Protein AF-0000000087758964 (afdb_homodimer)

pLDDT: mean 84.96, std 15.84, range [23.48, 98.94]

Foldseek 3Di:
DPPPPLVQAFFKKKFFFQAPQFGKIKMFGWHLDQQQWKKKKAFFQDWDADPVRDIDTFHWIKIATGRDPDPAGQWIATPLLKIKHKGFAPQFDAADDDPPDPAEEDQSVRVNCRRHDNDVVCVVVCVVRHRYGFQQLLPPVVSVVVVVNVVRGGHIKMWMAARVNFIWIWTHHPNDTDIGGDVLRMAIYDDDPVVLVVCLVPDDQDLRLDRSNLRNLLSVLSVVDHYLADPPVDPPGDPDSVVSSVVSNVVSVVSNFDDCPDPSTGGAKMWMAGSNQGKIWIAGPQAPDIDMDGPVVDHRHPPDDMDMDGRPDDCRDDDCVPDDDDPDPDPD/DPPPPLVQAFFKKKFFFQADQFGKIKMFGWHLDDQQWKKKKAFFQDWDADPVRDIDTFHWIKIATGRPPDPAGQWIATPLLKIKHKGFAPQFDAADDDPPDPAEEDQSVRVNCRRHDNDVVCVVVCVVRHRYGFQQLCVPVVCVVVVVNVPRGGHIKMWMAARVNFIWIWTHHPNDIDIGGDVLRIAIYDDDPVVLVVCLVPDDQDLRLDRSNLRNLLSVLSVVDHYLADPPVDPPGDPDSVVSSVVSNVVSVVSNWDDCPDPSTGGAKMWMAGSNQGKIWIAGPVAPDIDMDGPVVDHRHPPDDMDMDGRPDDCRDDDCVPDDDDPDPDPD

Radius of gyration: 26.52 Å; Cα contacts (8 Å, |Δi|>4): 1628; chains: 2; bounding box: 50×93×52 Å

Nearest PDB structures (foldseek):
  3hbc-assembly1_A  TM=8.349E-01  e=2.624E-24  Bacteroides thetaiotaomicron
  2rg2-assembly1_A  TM=8.062E-01  e=7.658E-23  Clostridium perfringens
  8fao-assembly1_E  TM=8.033E-01  e=1.030E-22  Lactobacillus gasseri
  8fao-assembly1_A  TM=7.914E-01  e=6.078E-22  Lactobacillus gasseri
  8esl-assembly1_C  TM=8.442E-01  e=9.925E-19  Bacteroidales

Organism: NCBI:txid74557

InterPro domains:
  IPR029055 Nucleophile aminohydrolases, N-terminal [SSF56235] (12-309)
  IPR029132 Choloylglycine hydrolase/NAAA C-terminal [PF02275] (12-201)
  IPR052193 Peptidase C59 family enzymes [PTHR35527] (10-328)

Solvent-accessible surface area (backbone atoms only — not comparable to full-atom values): 34428 Å² total; per-residue (Å²): 130,81,72,76,68,71,71,77,67,69,43,31,39,38,32,44,55,48,44,81,83,50,43,34,32,35,35,41,42,24,45,79,59,62,48,56,50,25,40,31,46,42,28,18,63,37,58,43,73,32,94,89,61,52,72,51,60,28,71,37,24,29,41,29,35,17,44,45,89,45,97,42,35,45,28,40,42,15,81,57,12,19,32,32,30,61,31,56,19,77,78,41,26,51,26,74,87,53,89,84,49,88,45,53,64,36,42,57,48,46,43,47,50,34,13,66,37,56,36,62,71,45,41,67,62,49,55,75,61,40,35,66,30,61,50,60,27,59,76,32,66,69,34,40,73,70,63,39,34,84,42,42,58,77,41,44,30,34,46,34,39,20,45,85,64,51,33,34,34,40,41,25,53,88,39,34,84,43,78,39,85,33,92,74,24,64,47,39,20,44,59,54,69,69,59,48,62,67,43,60,83,72,63,68,74,48,61,53,73,40,36,61,36,39,42,49,49,49,49,52,52,41,67,55,34,43,68,59,54,44,42,77,82,25,79,53,40,63,93,43,64,65,53,29,41,51,36,47,44,49,36,55,46,30,70,56,56,54,48,63,45,44,51,66,42,46,38,48,35,38,38,37,39,31,21,70,80,31,33,37,38,38,30,34,54,57,22,58,34,31,28,32,48,52,53,85,79,54,75,38,48,71,82,43,77,39,44,29,35,67,71,74,64,83,72,44,59,43,61,47,83,81,42,80,69,42,75,46,76,78,83,91,131,80,71,76,69,71,71,76,68,72,42,33,39,37,34,45,54,46,45,79,85,50,40,35,31,34,34,39,41,24,47,78,58,62,49,56,49,26,41,31,47,41,28,18,62,38,58,44,72,33,96,87,60,52,72,51,61,28,71,36,25,29,40,30,35,17,44,44,88,44,98,43,37,44,28,38,43,13,82,57,11,20,31,32,30,60,30,57,19,74,77,41,27,52,25,75,86,52,88,85,47,87,47,54,65,38,42,57,46,44,42,49,48,34,13,67,37,55,38,60,70,47,43,67,62,50,55,74,62,40,34,65,31,61,50,61,27,58,77,32,66,68,33,41,73,70,62,40,34,84,40,43,58,77,42,43,30,34,47,34,40,20,45,84,64,49,35,34,34,40,41,25,53,89,38,34,83,43,78,38,83,32,93,76,25,65,48,39,22,42,58,54,70,70,58,49,61,68,43,62,84,70,61,68,74,46,60,51,74,40,36,61,35,40,41,50,49,49,50,50,52,39,66,56,33,41,69,57,61,44,42,75,80,25,77,53,40,62,92,41,65,66,54,26,41,53,37,46,44,50,35,55,47,32,71,57,55,53,48,62,46,43,50,68,40,45,39,49,34,39,39,38,39,32,20,70,79,30,32,37,38,38,31,34,54,56,21,56,34,32,28,31,48,53,55,85,79,54,73,38,49,71,83,44,76,39,43,31,38,67,71,74,64,83,74,43,59,44,61,47,82,80,42,78,70,42,76,47,79,76,83,89

Structure (mmCIF, N/CA/C/O backbone):
data_AF-0000000087758964-model_v1
#
loop_
_entity.id
_entity.type
_entity.pdbx_description
1 polymer 'Cysteine protease family C59'
#
loop_
_atom_site.group_PDB
_atom_site.id
_atom_site.type_symbol
_atom_site.label_atom_id
_atom_site.label_alt_id
_atom_site.label_comp_id
_atom_site.label_asym_id
_atom_site.label_entity_id
_atom_site.label_seq_id
_atom_site.pdbx_PDB_ins_code
_atom_site.Cartn_x
_atom_site.Cartn_y
_atom_site.Cartn_z
_atom_site.occupancy
_atom_site.B_iso_or_equiv
_atom_site.auth_seq_id
_atom_site.auth_comp_id
_atom_site.auth_asym_id
_atom_site.auth_atom_id
_atom_site.pdbx_PDB_model_num
ATOM 1 N N . MET A 1 1 ? -27.016 2.244 -17.109 1 23.48 1 MET A N 1
ATOM 2 C CA . MET A 1 1 ? -25.562 2.111 -17.031 1 23.48 1 MET A CA 1
ATOM 3 C C . MET A 1 1 ? -24.984 3.111 -16.031 1 23.48 1 MET A C 1
ATOM 5 O O . MET A 1 1 ? -24.781 4.281 -16.359 1 23.48 1 MET A O 1
ATOM 9 N N . THR A 1 2 ? -25.469 3.146 -14.891 1 29.39 2 THR A N 1
ATOM 10 C CA . THR A 1 2 ? -25.141 4.18 -13.914 1 29.39 2 THR A CA 1
ATOM 11 C C . THR A 1 2 ? -23.641 4.254 -13.68 1 29.39 2 THR A C 1
ATOM 13 O O . THR A 1 2 ? -23.031 3.293 -13.203 1 29.39 2 THR A O 1
ATOM 16 N N . LEU A 1 3 ? -22.969 4.996 -14.461 1 32.09 3 LEU A N 1
ATOM 17 C CA . LEU A 1 3 ? -21.562 5.352 -14.305 1 32.09 3 LEU A CA 1
ATOM 18 C C . LEU A 1 3 ? -21.25 5.719 -12.859 1 32.09 3 LEU A C 1
ATOM 20 O O . LEU A 1 3 ? -21.797 6.691 -12.328 1 32.09 3 LEU A O 1
ATOM 24 N N . PHE A 1 4 ? -21.156 4.809 -12.102 1 38.44 4 PHE A N 1
ATOM 25 C CA . PHE A 1 4 ? -20.688 5.09 -10.75 1 38.44 4 PHE A CA 1
ATOM 26 C C . PHE A 1 4 ? -19.547 6.105 -10.766 1 38.44 4 PHE A C 1
ATOM 28 O O . PHE A 1 4 ? -18.453 5.812 -11.25 1 38.44 4 PHE A O 1
ATOM 35 N N . PHE A 1 5 ? -19.922 7.332 -10.891 1 40.12 5 PHE A N 1
ATOM 36 C CA . PHE A 1 5 ? -19 8.445 -10.734 1 40.12 5 PHE A CA 1
ATOM 37 C C . PHE A 1 5 ? -18.234 8.328 -9.414 1 40.12 5 PHE A C 1
ATOM 39 O O . PHE A 1 5 ? -18.844 8.352 -8.344 1 40.12 5 PHE A O 1
ATOM 46 N N . ILE A 1 6 ? -17.281 7.605 -9.438 1 43.72 6 ILE A N 1
ATOM 47 C CA . ILE A 1 6 ? -16.406 7.691 -8.273 1 43.72 6 ILE A CA 1
ATOM 48 C C . ILE A 1 6 ? -16.109 9.156 -7.961 1 43.72 6 ILE A C 1
ATOM 50 O O . ILE A 1 6 ? -15.508 9.859 -8.773 1 43.72 6 ILE A O 1
ATOM 54 N N . GLU A 1 7 ? -17.047 9.844 -7.406 1 45.22 7 GLU A N 1
ATOM 55 C CA . GLU A 1 7 ? -16.719 11.18 -6.926 1 45.22 7 GLU A CA 1
ATOM 56 C C . GLU A 1 7 ? -15.328 11.227 -6.32 1 45.22 7 GLU A C 1
ATOM 58 O O . GLU A 1 7 ? -15.117 10.797 -5.188 1 45.22 7 GLU A O 1
ATOM 63 N N . LEU A 1 8 ? -14.258 11.125 -7.129 1 48.38 8 LEU A N 1
ATOM 64 C CA . LEU A 1 8 ? -12.836 11.18 -6.812 1 48.38 8 LEU A CA 1
ATOM 65 C C . LEU A 1 8 ? -12.438 12.586 -6.379 1 48.38 8 LEU A C 1
ATOM 67 O O . LEU A 1 8 ? -12.273 13.477 -7.219 1 48.38 8 LEU A O 1
ATOM 71 N N . ILE A 1 9 ? -13.133 13.375 -5.457 1 54.22 9 ILE A N 1
ATOM 72 C CA . ILE A 1 9 ? -12.633 14.719 -5.18 1 54.22 9 ILE A CA 1
ATOM 73 C C . ILE A 1 9 ? -11.516 14.648 -4.145 1 54.22 9 ILE A C 1
ATOM 75 O O . ILE A 1 9 ? -10.617 13.812 -4.25 1 54.22 9 ILE A O 1
ATOM 79 N N . ASN A 1 10 ? -11.406 15.625 -3.072 1 60 10 ASN A N 1
ATOM 80 C CA . ASN A 1 10 ? -10.562 16.031 -1.954 1 60 10 ASN A CA 1
ATOM 81 C C . ASN A 1 10 ? -10.477 14.938 -0.893 1 60 10 ASN A C 1
ATOM 83 O O . ASN A 1 10 ? -11.406 14.742 -0.112 1 60 10 ASN A O 1
ATOM 87 N N . GLY A 1 11 ? -9.445 13.969 -1.023 1 75.19 11 GLY A N 1
ATOM 88 C CA . GLY A 1 11 ? -9.5 12.703 -0.302 1 75.19 11 GLY A CA 1
ATOM 89 C C . GLY A 1 11 ? -8.375 12.547 0.709 1 75.19 11 GLY A C 1
ATOM 90 O O . GLY A 1 11 ? -7.656 11.555 0.693 1 75.19 11 GLY A O 1
ATOM 91 N N . CYS A 1 12 ? -8.25 13.508 1.661 1 90.25 12 CYS A N 1
ATOM 92 C CA . CYS A 1 12 ? -7.238 13.305 2.693 1 90.25 12 CYS A CA 1
ATOM 93 C C . CYS A 1 12 ? -7.801 12.492 3.854 1 90.25 12 CYS A C 1
ATOM 95 O O . CYS A 1 12 ? -8.984 12.594 4.176 1 90.25 12 CYS A O 1
ATOM 97 N N . SER A 1 13 ? -7.039 11.68 4.367 1 95.56 13 SER A N 1
ATOM 98 C CA . SER A 1 13 ? -7.332 10.938 5.586 1 95.56 13 SER A CA 1
ATOM 99 C C . SER A 1 13 ? -6.188 11.047 6.59 1 95.56 13 SER A C 1
ATOM 101 O O . SER A 1 13 ? -5.016 11.047 6.203 1 95.56 13 SER A O 1
ATOM 103 N N . ASP A 1 14 ? -6.562 11.195 7.816 1 98.19 14 ASP A N 1
ATOM 104 C CA . ASP A 1 14 ? -5.609 11.266 8.922 1 98.19 14 ASP A CA 1
ATOM 105 C C . ASP A 1 14 ? -6.07 10.406 10.094 1 98.19 14 ASP A C 1
ATOM 107 O O . ASP A 1 14 ? -7.266 10.336 10.391 1 98.19 14 ASP A O 1
ATOM 111 N N . PHE A 1 15 ? -5.098 9.719 10.789 1 98.5 15 PHE A N 1
ATOM 112 C CA . PHE A 1 15 ? -5.477 8.945 11.961 1 98.5 15 PHE A CA 1
ATOM 113 C C . PHE A 1 15 ? -4.301 8.812 12.922 1 98.5 15 PHE A C 1
ATOM 115 O O . PHE A 1 15 ? -3.141 8.867 12.508 1 98.5 15 PHE A O 1
ATOM 122 N N . LEU A 1 16 ? -4.613 8.766 14.156 1 98.69 16 LEU A N 1
ATOM 123 C CA . LEU A 1 16 ? -3.691 8.258 15.164 1 98.69 16 LEU A CA 1
ATOM 124 C C . LEU A 1 16 ? -3.83 6.746 15.32 1 98.69 16 LEU A C 1
ATOM 126 O O . LEU A 1 16 ? -4.922 6.246 15.594 1 98.69 16 LEU A O 1
ATOM 130 N N . LEU A 1 17 ? -2.742 6.027 15.141 1 96.75 17 LEU A N 1
ATOM 131 C CA . LEU A 1 17 ? -2.785 4.57 15.195 1 96.75 17 LEU A CA 1
ATOM 132 C C . LEU A 1 17 ? -3.184 4.098 16.594 1 96.75 17 LEU A C 1
ATOM 134 O O . LEU A 1 17 ? -2.639 4.566 17.594 1 96.75 17 LEU A O 1
ATOM 138 N N . ASN A 1 18 ? -4.176 3.248 16.609 1 93.12 18 ASN A N 1
ATOM 139 C CA . ASN A 1 18 ? -4.488 2.555 17.844 1 93.12 18 ASN A CA 1
ATOM 140 C C . ASN A 1 18 ? -3.408 1.538 18.219 1 93.12 18 ASN A C 1
ATOM 142 O O . ASN A 1 18 ? -3.383 0.432 17.672 1 93.12 18 ASN A O 1
ATOM 146 N N . SER A 1 19 ? -2.562 1.902 19.031 1 93 19 SER A N 1
ATOM 147 C CA . SER A 1 19 ? -1.401 1.084 19.359 1 93 19 SER A CA 1
ATOM 148 C C . SER A 1 19 ? -1.037 1.215 20.844 1 93 19 SER A C 1
ATOM 150 O O . SER A 1 19 ? -1.104 2.307 21.406 1 93 19 SER A O 1
ATOM 152 N N . THR A 1 20 ? -0.574 0.11 21.422 1 90.81 20 THR A N 1
ATOM 153 C CA . THR A 1 20 ? -0.137 0.121 22.812 1 90.81 20 THR A CA 1
ATOM 154 C C . THR A 1 20 ? 1.374 0.316 22.891 1 90.81 20 THR A C 1
ATOM 156 O O . THR A 1 20 ? 1.904 0.604 23.969 1 90.81 20 THR A O 1
ATOM 159 N N . SER A 1 21 ? 2.051 0.209 21.781 1 92.06 21 SER A N 1
ATOM 160 C CA . SER A 1 21 ? 3.508 0.181 21.859 1 92.06 21 SER A CA 1
ATOM 161 C C . SER A 1 21 ? 4.121 1.358 21.109 1 92.06 21 SER A C 1
ATOM 163 O O . SER A 1 21 ? 5.312 1.634 21.234 1 92.06 21 SER A O 1
ATOM 165 N N . ASN A 1 22 ? 3.291 2.018 20.312 1 94.88 22 ASN A N 1
ATOM 166 C CA . ASN A 1 22 ? 3.779 3.131 19.5 1 94.88 22 ASN A CA 1
ATOM 167 C C . ASN A 1 22 ? 2.822 4.316 19.547 1 94.88 22 ASN A C 1
ATOM 169 O O . ASN A 1 22 ? 1.627 4.148 19.797 1 94.88 22 ASN A O 1
ATOM 173 N N . VAL A 1 23 ? 3.328 5.516 19.391 1 98.12 23 VAL A N 1
ATOM 174 C CA . VAL A 1 23 ? 2.525 6.691 19.078 1 98.12 23 VAL A CA 1
ATOM 175 C C . VAL A 1 23 ? 2.811 7.141 17.641 1 98.12 23 VAL A C 1
ATOM 177 O O . VAL A 1 23 ? 3.75 7.898 17.391 1 98.12 23 VAL A O 1
ATOM 180 N N . LEU A 1 24 ? 2.031 6.629 16.734 1 98.38 24 LEU A N 1
ATOM 181 C CA . LEU A 1 24 ? 2.164 6.883 15.297 1 98.38 24 LEU A CA 1
ATOM 182 C C . LEU A 1 24 ? 0.881 7.477 14.727 1 98.38 24 LEU A C 1
ATOM 184 O O . LEU A 1 24 ? -0.218 7.125 15.164 1 98.38 24 LEU A O 1
ATOM 188 N N . SER A 1 25 ? 1.022 8.359 13.828 1 98.75 25 SER A N 1
ATOM 189 C CA . SER A 1 25 ? -0.119 8.812 13.031 1 98.75 25 SER A CA 1
ATOM 190 C C . SER A 1 25 ? 0.156 8.68 11.539 1 98.75 25 SER A C 1
ATOM 192 O O . SER A 1 25 ? 1.312 8.68 11.117 1 98.75 25 SER A O 1
ATOM 194 N N . GLY A 1 26 ? -0.858 8.398 10.758 1 97.94 26 GLY A N 1
ATOM 195 C CA . GLY A 1 26 ? -0.775 8.281 9.305 1 97.94 26 GLY A CA 1
ATOM 196 C C . GLY A 1 26 ? -1.652 9.281 8.578 1 97.94 26 GLY A C 1
ATOM 197 O O . GLY A 1 26 ? -2.678 9.719 9.102 1 97.94 26 GLY A O 1
ATOM 198 N N . ARG A 1 27 ? -1.227 9.633 7.375 1 96.38 27 ARG A N 1
ATOM 199 C CA . ARG A 1 27 ? -2.016 10.555 6.566 1 96.38 27 ARG A CA 1
ATOM 200 C C . ARG A 1 27 ? -1.844 10.258 5.078 1 96.38 27 ARG A C 1
ATOM 202 O O . ARG A 1 27 ? -0.762 9.867 4.641 1 96.38 27 ARG A O 1
ATOM 209 N N . SER A 1 28 ? -2.975 10.352 4.348 1 92.94 28 SER A N 1
ATOM 210 C CA . SER A 1 28 ? -2.922 10.375 2.889 1 92.94 28 SER A CA 1
ATOM 211 C C . SER A 1 28 ? -3.18 11.781 2.348 1 92.94 28 SER A C 1
ATOM 213 O O . SER A 1 28 ? -3.98 12.531 2.912 1 92.94 28 SER A O 1
ATOM 215 N N . MET A 1 29 ? -2.465 12.172 1.347 1 89.38 29 MET A N 1
ATOM 216 C CA . MET A 1 29 ? -2.678 13.438 0.65 1 89.38 29 MET A CA 1
ATOM 217 C C . MET A 1 29 ? -3.236 13.203 -0.749 1 89.38 29 MET A C 1
ATOM 219 O O . MET A 1 29 ? -2.527 12.711 -1.629 1 89.38 29 MET A O 1
ATOM 223 N N . ASP A 1 30 ? -4.508 13.5 -0.852 1 77.88 30 ASP A N 1
ATOM 224 C CA . ASP A 1 30 ? -5.203 13.484 -2.135 1 77.88 30 ASP A CA 1
ATOM 225 C C . ASP A 1 30 ? -5.711 14.875 -2.506 1 77.88 30 ASP A C 1
ATOM 227 O O . ASP A 1 30 ? -6.496 15.477 -1.768 1 77.88 30 ASP A O 1
ATOM 231 N N . PHE A 1 31 ? -5.207 15.336 -3.564 1 73.31 31 PHE A N 1
ATOM 232 C CA . PHE A 1 31 ? -5.629 16.656 -4.004 1 73.31 31 PHE A CA 1
ATOM 233 C C . PHE A 1 31 ? -5.738 16.719 -5.523 1 73.31 31 PHE A C 1
ATOM 235 O O . PHE A 1 31 ? -5.039 15.984 -6.23 1 73.31 31 PHE A O 1
ATOM 242 N N . ILE A 1 32 ? -6.559 17.453 -5.965 1 65.06 32 ILE A N 1
ATOM 243 C CA . ILE A 1 32 ? -6.918 17.484 -7.379 1 65.06 32 ILE A CA 1
ATOM 244 C C . ILE A 1 32 ? -5.77 18.094 -8.188 1 65.06 32 ILE A C 1
ATOM 246 O O . ILE A 1 32 ? -5.633 17.812 -9.383 1 65.06 32 ILE A O 1
ATOM 250 N N . VAL A 1 33 ? -4.953 18.922 -7.547 1 66.12 33 VAL A N 1
ATOM 251 C CA . VAL A 1 33 ? -3.807 19.5 -8.234 1 66.12 33 VAL A CA 1
ATOM 252 C C . VAL A 1 33 ? -2.514 19.031 -7.566 1 66.12 33 VAL A C 1
ATOM 254 O O . VAL A 1 33 ? -2.494 18.734 -6.371 1 66.12 33 VAL A O 1
ATOM 257 N N . ASP A 1 34 ? -1.517 18.875 -8.406 1 69.69 34 ASP A N 1
ATOM 258 C CA . ASP A 1 34 ? -0.208 18.547 -7.855 1 69.69 34 ASP A CA 1
ATOM 259 C C . ASP A 1 34 ? 0.294 19.641 -6.922 1 69.69 34 ASP A C 1
ATOM 261 O O . ASP A 1 34 ? 0.448 20.797 -7.34 1 69.69 34 ASP A O 1
ATOM 265 N N . LEU A 1 35 ? 0.553 19.281 -5.754 1 72.94 35 LEU A N 1
ATOM 266 C CA . LEU A 1 35 ? 1.007 20.25 -4.754 1 72.94 35 LEU A CA 1
ATOM 267 C C . LEU A 1 35 ? 2.496 20.531 -4.914 1 72.94 35 LEU A C 1
ATOM 269 O O . LEU A 1 35 ? 3.004 21.516 -4.375 1 72.94 35 LEU A O 1
ATOM 273 N N . HIS A 1 36 ? 3.152 19.719 -5.656 1 77.38 36 HIS A N 1
ATOM 274 C CA . HIS A 1 36 ? 4.602 19.844 -5.754 1 77.38 36 HIS A CA 1
ATOM 275 C C . HIS A 1 36 ? 5.234 19.969 -4.375 1 77.38 36 HIS A C 1
ATOM 277 O O . HIS A 1 36 ? 6.039 20.875 -4.141 1 77.38 36 HIS A O 1
ATOM 283 N N . THR A 1 37 ? 4.832 19.031 -3.564 1 82.88 37 THR A N 1
ATOM 284 C CA . THR A 1 37 ? 5.191 19.094 -2.15 1 82.88 37 THR A CA 1
ATOM 285 C C . THR A 1 37 ? 6.707 19.047 -1.974 1 82.88 37 THR A C 1
ATOM 287 O O . THR A 1 37 ? 7.383 18.234 -2.605 1 82.88 37 THR A O 1
ATOM 290 N N . THR A 1 38 ? 7.188 19.969 -1.166 1 85.31 38 THR A N 1
ATOM 291 C CA . THR A 1 38 ? 8.57 19.969 -0.695 1 85.31 38 THR A CA 1
ATOM 292 C C . THR A 1 38 ? 8.625 19.797 0.82 1 85.31 38 THR A C 1
ATOM 294 O O . THR A 1 38 ? 7.832 20.406 1.549 1 85.31 38 THR A O 1
ATOM 297 N N . MET A 1 39 ? 9.484 18.922 1.242 1 91.44 39 MET A N 1
ATOM 298 C CA . MET A 1 39 ? 9.742 18.766 2.67 1 91.44 39 MET A CA 1
ATOM 299 C C . MET A 1 39 ? 10.938 19.609 3.105 1 91.44 39 MET A C 1
ATOM 301 O O . MET A 1 39 ? 12.047 19.438 2.607 1 91.44 39 MET A O 1
ATOM 305 N N . GLU A 1 40 ? 10.695 20.5 4.086 1 91 40 GLU A N 1
ATOM 306 C CA . GLU A 1 40 ? 11.719 21.469 4.457 1 91 40 GLU A CA 1
ATOM 307 C C . GLU A 1 40 ? 12.008 21.422 5.957 1 91 40 GLU A C 1
ATOM 309 O O . GLU A 1 40 ? 11.086 21.312 6.77 1 91 40 GLU A O 1
ATOM 314 N N . VAL A 1 41 ? 13.312 21.531 6.23 1 93.19 41 VAL A N 1
ATOM 315 C CA . VAL A 1 41 ? 13.727 21.688 7.617 1 93.19 41 VAL A CA 1
ATOM 316 C C . VAL A 1 41 ? 13.617 23.156 8.023 1 93.19 41 VAL A C 1
ATOM 318 O O . VAL A 1 41 ? 14.195 24.031 7.375 1 93.19 41 VAL A O 1
ATOM 321 N N . VAL A 1 42 ? 12.891 23.422 9.062 1 94.69 42 VAL A N 1
ATOM 322 C CA . VAL A 1 42 ? 12.742 24.781 9.57 1 94.69 42 VAL A CA 1
ATOM 323 C C . VAL A 1 42 ? 13.492 24.922 10.898 1 94.69 42 VAL A C 1
ATOM 325 O O . VAL A 1 42 ? 13.023 24.453 11.938 1 94.69 42 VAL A O 1
ATOM 328 N N . PRO A 1 43 ? 14.602 25.578 10.883 1 95.88 43 PRO A N 1
ATOM 329 C CA . PRO A 1 43 ? 15.375 25.75 12.109 1 95.88 43 PRO A CA 1
ATOM 330 C C . PRO A 1 43 ? 14.695 26.672 13.117 1 95.88 43 PRO A C 1
ATOM 332 O O . PRO A 1 43 ? 13.789 27.422 12.75 1 95.88 43 PRO A O 1
ATOM 335 N N . ILE A 1 44 ? 15.141 26.562 14.336 1 97.12 44 ILE A N 1
ATOM 336 C CA . ILE A 1 44 ? 14.602 27.438 15.367 1 97.12 44 ILE A CA 1
ATOM 337 C C . ILE A 1 44 ? 14.93 28.891 15.023 1 97.12 44 ILE A C 1
ATOM 339 O O . ILE A 1 44 ? 15.922 29.172 14.359 1 97.12 44 ILE A O 1
ATOM 343 N N . GLU A 1 45 ? 13.984 29.766 15.414 1 97 45 GLU A N 1
ATOM 344 C CA . GLU A 1 45 ? 14.109 31.203 15.258 1 97 45 GLU A CA 1
ATOM 345 C C . GLU A 1 45 ? 14.055 31.609 13.789 1 97 45 GLU A C 1
ATOM 347 O O . GLU A 1 45 ? 14.695 32.594 13.391 1 97 45 GLU A O 1
ATOM 352 N N . SER A 1 46 ? 13.477 30.844 12.992 1 94.38 46 SER A N 1
ATOM 353 C CA . SER A 1 46 ? 13.148 31.281 11.633 1 94.38 46 SER A CA 1
ATOM 354 C C . SER A 1 46 ? 12.086 32.375 11.641 1 94.38 46 SER A C 1
ATOM 356 O O . SER A 1 46 ? 11.164 32.344 12.469 1 94.38 46 SER A O 1
ATOM 358 N N . LYS A 1 47 ? 12.188 33.25 10.711 1 94.69 47 LYS A N 1
ATOM 359 C CA . LYS A 1 47 ? 11.297 34.406 10.656 1 94.69 47 LYS A CA 1
ATOM 360 C C . LYS A 1 47 ? 10.07 34.125 9.805 1 94.69 47 LYS A C 1
ATOM 362 O O . LYS A 1 47 ? 10.188 33.688 8.656 1 94.69 47 LYS A O 1
ATOM 367 N N . PHE A 1 48 ? 8.852 34.344 10.406 1 93.44 48 PHE A N 1
ATOM 368 C CA . PHE A 1 48 ? 7.59 34.25 9.688 1 93.44 48 PHE A CA 1
ATOM 369 C C . PHE A 1 48 ? 6.875 35.594 9.68 1 93.44 48 PHE A C 1
ATOM 371 O O . PHE A 1 48 ? 6.859 36.312 10.688 1 93.44 48 PHE A O 1
ATOM 378 N N . ILE A 1 49 ? 6.336 35.906 8.492 1 92.06 49 ILE A N 1
ATOM 379 C CA . ILE A 1 49 ? 5.605 37.188 8.344 1 92.06 49 ILE A CA 1
ATOM 380 C C . ILE A 1 49 ? 4.172 36.875 7.898 1 92.06 49 ILE A C 1
ATOM 382 O O . ILE A 1 49 ? 3.951 36.344 6.82 1 92.06 49 ILE A O 1
ATOM 386 N N . GLU A 1 50 ? 3.223 37.281 8.672 1 91.88 50 GLU A N 1
ATOM 387 C CA . GLU A 1 50 ? 1.808 37.094 8.359 1 91.88 50 GLU A CA 1
ATOM 388 C C . GLU A 1 50 ? 1.335 38.156 7.355 1 91.88 50 GLU A C 1
ATOM 390 O O . GLU A 1 50 ? 2.035 39.125 7.102 1 91.88 50 GLU A O 1
ATOM 395 N N . LEU A 1 51 ? 0.212 37.906 6.828 1 84.19 51 LEU A N 1
ATOM 396 C CA . LEU A 1 51 ? -0.341 38.844 5.844 1 84.19 51 LEU A CA 1
ATOM 397 C C . LEU A 1 51 ? -0.57 40.219 6.457 1 84.19 51 LEU A C 1
ATOM 399 O O . LEU A 1 51 ? -0.46 41.219 5.77 1 84.19 51 LEU A O 1
ATOM 403 N N . THR A 1 52 ? -0.873 40.281 7.73 1 87.75 52 THR A N 1
ATOM 404 C CA . THR A 1 52 ? -1.114 41.531 8.43 1 87.75 52 THR A CA 1
ATOM 405 C C . THR A 1 52 ? 0.198 42.281 8.695 1 87.75 52 THR A C 1
ATOM 407 O O . THR A 1 52 ? 0.194 43.438 9.133 1 87.75 52 THR A O 1
ATOM 410 N N . GLY A 1 53 ? 1.296 41.562 8.508 1 89.94 53 GLY A N 1
ATOM 411 C CA . GLY A 1 53 ? 2.6 42.125 8.797 1 89.94 53 GLY A CA 1
ATOM 412 C C . GLY A 1 53 ? 3.168 41.656 10.125 1 89.94 53 GLY A C 1
ATOM 413 O O . GLY A 1 53 ? 4.336 41.906 10.43 1 89.94 53 GLY A O 1
ATOM 414 N N . HIS A 1 54 ? 2.346 40.969 10.898 1 94.5 54 HIS A N 1
ATOM 415 C CA . HIS A 1 54 ? 2.842 40.438 12.164 1 94.5 54 HIS A CA 1
ATOM 416 C C . HIS A 1 54 ? 4.004 39.469 11.953 1 94.5 54 HIS A C 1
ATOM 418 O O . HIS A 1 54 ? 3.926 38.594 11.102 1 94.5 54 HIS A O 1
ATOM 424 N N . ILE A 1 55 ? 5.055 39.719 12.734 1 96.56 55 ILE A N 1
ATOM 425 C CA . ILE A 1 55 ? 6.246 38.875 12.633 1 96.56 55 ILE A CA 1
ATOM 426 C C .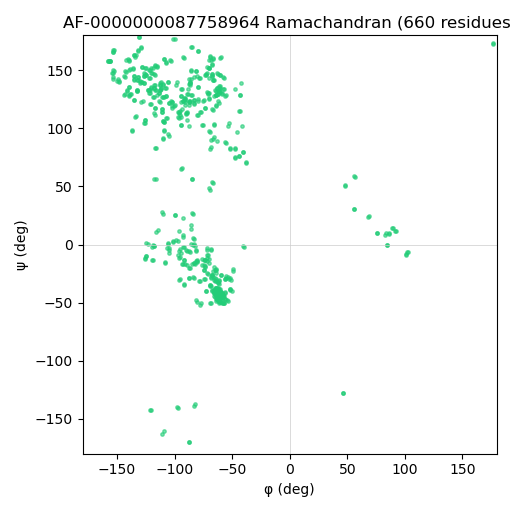 ILE A 1 55 ? 6.355 37.969 13.859 1 96.56 55 ILE A C 1
ATOM 428 O O . ILE A 1 55 ? 6.129 38.406 14.984 1 96.56 55 ILE A O 1
ATOM 432 N N . TRP A 1 56 ? 6.637 36.719 13.602 1 96.56 56 TRP A N 1
ATOM 433 C CA . TRP A 1 56 ? 6.926 35.812 14.695 1 96.56 56 TRP A CA 1
ATOM 434 C C . TRP A 1 56 ? 8.07 34.875 14.328 1 96.56 56 TRP A C 1
ATOM 436 O O . TRP A 1 56 ? 8.438 34.75 13.156 1 96.56 56 TRP A O 1
ATOM 446 N N . TYR A 1 57 ? 8.742 34.281 15.391 1 97.06 57 TYR A N 1
ATOM 447 C CA . TYR A 1 57 ? 9.852 33.344 15.266 1 97.06 57 TYR A CA 1
ATOM 448 C C . TYR A 1 57 ? 9.523 32.031 15.953 1 97.06 57 TYR A C 1
ATOM 450 O O . TYR A 1 57 ? 8.945 32 17.047 1 97.06 57 TYR A O 1
ATOM 458 N N . ASN A 1 58 ? 9.789 30.969 15.25 1 97 58 ASN A N 1
ATOM 459 C CA . ASN A 1 58 ? 9.461 29.672 15.852 1 97 58 ASN A CA 1
ATOM 460 C C . ASN A 1 58 ? 10.445 29.312 16.953 1 97 58 ASN A C 1
ATOM 462 O O . ASN A 1 58 ? 11.641 29.609 16.859 1 97 58 ASN A O 1
ATOM 466 N N . ARG A 1 59 ? 9.914 28.641 17.969 1 98.06 59 ARG A N 1
ATOM 467 C CA . ARG A 1 59 ? 10.672 28.188 19.125 1 98.06 59 ARG A CA 1
ATOM 468 C C . ARG A 1 59 ? 11.203 26.766 18.906 1 98.06 59 ARG A C 1
ATOM 470 O O . ARG A 1 59 ? 12.281 26.422 19.391 1 98.06 59 ARG A O 1
ATOM 477 N N . TYR A 1 60 ? 10.492 25.984 18.25 1 98.44 60 TYR A N 1
ATOM 478 C CA . TYR A 1 60 ? 10.867 24.594 18 1 98.44 60 TYR A CA 1
ATOM 479 C C . TYR A 1 60 ? 11.156 24.375 16.516 1 98.44 60 TYR A C 1
ATOM 481 O O . TYR A 1 60 ? 10.484 24.953 15.648 1 98.44 60 TYR A O 1
ATOM 489 N N . GLY A 1 61 ? 12.195 23.609 16.266 1 97.44 61 GLY A N 1
ATOM 490 C CA . GLY A 1 61 ? 12.414 23.172 14.891 1 97.44 61 GLY A CA 1
ATOM 491 C C . GLY A 1 61 ? 11.383 22.172 14.414 1 97.44 61 GLY A C 1
ATOM 492 O O . GLY A 1 61 ? 10.82 21.422 15.219 1 97.44 61 GLY A O 1
ATOM 493 N N . PHE A 1 62 ? 11.141 22.156 13.148 1 97.5 62 PHE A N 1
ATOM 494 C CA . PHE A 1 62 ? 10.195 21.188 12.609 1 97.5 62 PHE A CA 1
ATOM 495 C C . PHE A 1 62 ? 10.484 20.922 11.133 1 97.5 62 PHE A C 1
ATOM 497 O O . PHE A 1 62 ? 11.258 21.641 10.508 1 97.5 62 PHE A O 1
ATOM 504 N N . VAL A 1 63 ? 10.023 19.781 10.641 1 96.19 63 VAL A N 1
ATOM 505 C CA . VAL A 1 63 ? 9.992 19.484 9.211 1 96.19 63 VAL A CA 1
ATOM 506 C C . VAL A 1 63 ? 8.625 19.844 8.641 1 96.19 63 VAL A C 1
ATOM 508 O O . VAL A 1 63 ? 7.594 19.406 9.172 1 96.19 63 VAL A O 1
ATOM 511 N N . SER A 1 64 ? 8.68 20.625 7.602 1 94.81 64 SER A N 1
ATOM 512 C CA . SER A 1 64 ? 7.469 21.141 6.965 1 94.81 64 SER A CA 1
ATOM 513 C C . SER A 1 64 ? 7.223 20.453 5.625 1 94.81 64 SER A C 1
ATOM 515 O O . SER A 1 64 ? 8.148 20.281 4.824 1 94.81 64 SER A O 1
ATOM 517 N N . PHE A 1 65 ? 6.004 19.938 5.457 1 93.06 65 PHE A N 1
ATOM 518 C CA . PHE A 1 65 ? 5.535 19.594 4.121 1 93.06 65 PHE A CA 1
ATOM 519 C C . PHE A 1 65 ? 4.816 20.766 3.475 1 93.06 65 PHE A C 1
ATOM 521 O O . PHE A 1 65 ? 3.736 21.172 3.922 1 93.06 65 PHE A O 1
ATOM 528 N N . ASN A 1 66 ? 5.414 21.281 2.459 1 85.69 66 ASN A N 1
ATOM 529 C CA . ASN A 1 66 ? 4.914 22.516 1.856 1 85.69 66 ASN A CA 1
ATOM 530 C C . ASN A 1 66 ? 4.258 22.25 0.505 1 85.69 66 ASN A C 1
ATOM 532 O O . ASN A 1 66 ? 4.438 21.188 -0.08 1 85.69 66 ASN A O 1
ATOM 536 N N . VAL A 1 67 ? 3.381 23.203 0.143 1 75.94 67 VAL A N 1
ATOM 537 C CA . VAL A 1 67 ? 2.926 23.281 -1.24 1 75.94 67 VAL A CA 1
ATOM 538 C C . VAL A 1 67 ? 3.902 24.125 -2.059 1 75.94 67 VAL A C 1
ATOM 540 O O . VAL A 1 67 ? 4.137 25.297 -1.746 1 75.94 67 VAL A O 1
ATOM 543 N N . GLU A 1 68 ? 4.391 23.5 -3.07 1 68.31 68 GLU A N 1
ATOM 544 C CA . GLU A 1 68 ? 5.359 24.203 -3.906 1 68.31 68 GLU A CA 1
ATOM 545 C C . GLU A 1 68 ? 6.414 24.906 -3.057 1 68.31 68 GLU A C 1
ATOM 547 O O . GLU A 1 68 ? 7.027 24.281 -2.186 1 68.31 68 GLU A O 1
ATOM 552 N N . ASN A 1 69 ? 6.566 26.141 -3.34 1 64.06 69 ASN A N 1
ATOM 553 C CA . ASN A 1 69 ? 7.586 26.922 -2.646 1 64.06 69 ASN A CA 1
ATOM 554 C C . ASN A 1 69 ? 6.965 27.938 -1.691 1 64.06 69 ASN A C 1
ATOM 556 O O . ASN A 1 69 ? 7.594 28.938 -1.346 1 64.06 69 ASN A O 1
ATOM 560 N N . VAL A 1 70 ? 5.754 27.594 -1.241 1 69.75 70 VAL A N 1
ATOM 561 C CA . VAL A 1 70 ? 5.141 28.5 -0.268 1 69.75 70 VAL A CA 1
ATOM 562 C C . VAL A 1 70 ? 5.516 28.062 1.146 1 69.75 70 VAL A C 1
ATOM 564 O O . VAL A 1 70 ? 5.406 26.875 1.485 1 69.75 70 VAL A O 1
ATOM 567 N N . PRO A 1 71 ? 6.129 29 1.884 1 71.19 71 PRO A N 1
ATOM 568 C CA . PRO A 1 71 ? 6.477 28.656 3.262 1 71.19 71 PRO A CA 1
ATOM 569 C C . PRO A 1 71 ? 5.25 28.453 4.148 1 71.19 71 PRO A C 1
ATOM 571 O O . PRO A 1 71 ? 5.113 29.125 5.176 1 71.19 71 PRO A O 1
ATOM 574 N N . PHE A 1 72 ? 4.398 27.688 3.801 1 83.12 72 PHE A N 1
ATOM 575 C CA . PHE A 1 72 ? 3.139 27.297 4.426 1 83.12 72 PHE A CA 1
ATOM 576 C C . PHE A 1 72 ? 3.049 25.781 4.562 1 83.12 72 PHE A C 1
ATOM 578 O O . PHE A 1 72 ? 2.898 25.062 3.564 1 83.12 72 PHE A O 1
ATOM 585 N N . ALA A 1 73 ? 3.25 25.406 5.832 1 91.88 73 ALA A N 1
ATOM 586 C CA . ALA A 1 73 ? 3.189 23.969 6.082 1 91.88 73 ALA A CA 1
ATOM 587 C C . ALA A 1 73 ? 1.763 23.453 5.934 1 91.88 73 ALA A C 1
ATOM 589 O O . ALA A 1 73 ? 0.833 23.984 6.547 1 91.88 73 ALA A O 1
ATOM 590 N N . VAL A 1 74 ? 1.597 22.469 5.094 1 92.25 74 VAL A N 1
ATOM 591 C CA . VAL A 1 74 ? 0.301 21.797 5.031 1 92.25 74 VAL A CA 1
ATOM 592 C C . VAL A 1 74 ? 0.299 20.578 5.957 1 92.25 74 VAL A C 1
ATOM 594 O O . VAL A 1 74 ? -0.762 20.031 6.277 1 92.25 74 VAL A O 1
ATOM 597 N N . ASP A 1 75 ? 1.452 20.172 6.336 1 96.12 75 ASP A N 1
ATOM 598 C CA . ASP A 1 75 ? 1.709 19.062 7.25 1 96.12 75 ASP A CA 1
ATOM 599 C C . ASP A 1 75 ? 3.09 19.188 7.891 1 96.12 75 ASP A C 1
ATOM 601 O O . ASP A 1 75 ? 3.945 19.922 7.391 1 96.12 75 ASP A O 1
ATOM 605 N N . GLY A 1 76 ? 3.248 18.484 9.094 1 98.06 76 GLY A N 1
ATOM 606 C CA . GLY A 1 76 ? 4.586 18.516 9.656 1 98.06 76 GLY A CA 1
ATOM 607 C C . GLY A 1 76 ? 4.68 17.812 11 1 98.06 76 GLY A C 1
ATOM 608 O O . GLY A 1 76 ? 3.67 17.359 11.539 1 98.06 76 GLY A O 1
ATOM 609 N N . LEU A 1 77 ? 5.859 17.703 11.43 1 98.88 77 LEU A N 1
ATOM 610 C CA . LEU A 1 77 ? 6.25 17.172 12.727 1 98.88 77 LEU A CA 1
ATOM 611 C C . LEU A 1 77 ? 7.379 17.984 13.344 1 98.88 77 LEU A C 1
ATOM 613 O O . LEU A 1 77 ? 8.367 18.297 12.664 1 98.88 77 LEU A O 1
ATOM 617 N N . ASN A 1 78 ? 7.168 18.406 14.578 1 98.81 78 ASN A N 1
ATOM 618 C CA . ASN A 1 78 ? 8.242 19.188 15.164 1 98.81 78 ASN A CA 1
ATOM 619 C C . ASN A 1 78 ? 9.109 18.344 16.094 1 98.81 78 ASN A C 1
ATOM 621 O O . ASN A 1 78 ? 8.852 17.156 16.281 1 98.81 78 ASN A O 1
ATOM 625 N N . THR A 1 79 ? 10.172 18.922 16.656 1 98.69 79 THR A N 1
ATOM 626 C CA . THR A 1 79 ? 11.203 18.219 17.406 1 98.69 79 THR A CA 1
ATOM 627 C C . THR A 1 79 ? 10.672 17.75 18.766 1 98.69 79 THR A C 1
ATOM 629 O O . THR A 1 79 ? 11.359 17.031 19.484 1 98.69 79 THR A O 1
ATOM 632 N N . LYS A 1 80 ? 9.477 18.094 19.094 1 98.81 80 LYS A N 1
ATOM 633 C CA . LYS A 1 80 ? 8.859 17.672 20.344 1 98.81 80 LYS A CA 1
ATOM 634 C C . LYS A 1 80 ? 7.816 16.578 20.109 1 98.81 80 LYS A C 1
ATOM 636 O O . LYS A 1 80 ? 7.23 16.047 21.062 1 98.81 80 LYS A O 1
ATOM 641 N N . GLY A 1 81 ? 7.574 16.219 18.844 1 98.81 81 GLY A N 1
ATOM 642 C CA . GLY A 1 81 ? 6.656 15.141 18.5 1 98.81 81 GLY A CA 1
ATOM 643 C C . GLY A 1 81 ? 5.238 15.617 18.266 1 98.81 81 GLY A C 1
ATOM 644 O O . GLY A 1 81 ? 4.301 14.82 18.25 1 98.81 81 GLY A O 1
ATOM 645 N N . LEU A 1 82 ? 5.055 16.922 18.156 1 98.94 82 LEU A N 1
ATOM 646 C CA . LEU A 1 82 ? 3.758 17.484 17.812 1 98.94 82 LEU A CA 1
ATOM 647 C C . LEU A 1 82 ? 3.6 17.594 16.297 1 98.94 82 LEU A C 1
ATOM 649 O O . LEU A 1 82 ? 4.508 18.062 15.602 1 98.94 82 LEU A O 1
ATOM 653 N N . SER A 1 83 ? 2.504 17.094 15.805 1 98.94 83 SER A N 1
ATOM 654 C CA . SER A 1 83 ? 2.201 17.25 14.383 1 98.94 83 SER A CA 1
ATOM 655 C C . SER A 1 83 ? 0.959 18.109 14.172 1 98.94 83 SER A C 1
ATOM 657 O O . SER A 1 83 ? 0.109 18.203 15.055 1 98.94 83 SER A O 1
ATOM 659 N N . ALA A 1 84 ? 0.89 18.719 13.102 1 98.75 84 ALA A N 1
ATOM 660 C CA . ALA A 1 84 ? -0.26 19.469 12.586 1 98.75 84 ALA A CA 1
ATOM 661 C C . ALA A 1 84 ? -0.43 19.234 11.086 1 98.75 84 ALA A C 1
ATOM 663 O O . ALA A 1 84 ? 0.552 19.219 10.336 1 98.75 84 ALA A O 1
ATOM 664 N N . ALA A 1 85 ? -1.656 19 10.664 1 97.94 85 ALA A N 1
ATOM 665 C CA . ALA A 1 85 ? -1.913 18.688 9.258 1 97.94 85 ALA A CA 1
ATOM 666 C C . ALA A 1 85 ? -3.23 19.297 8.797 1 97.94 85 ALA A C 1
ATOM 668 O O . ALA A 1 85 ? -4.27 19.109 9.43 1 97.94 85 ALA A O 1
ATOM 669 N N . TRP A 1 86 ? -3.141 20.016 7.68 1 95.25 86 TRP A N 1
ATOM 670 C CA . TRP A 1 86 ? -4.344 20.562 7.059 1 95.25 86 TRP A CA 1
ATOM 671 C C . TRP A 1 86 ? -5.074 19.5 6.258 1 95.25 86 TRP A C 1
ATOM 673 O O . TRP A 1 86 ? -4.449 18.703 5.562 1 95.25 86 TRP A O 1
ATOM 683 N N . LEU A 1 87 ? -6.34 19.422 6.371 1 95.25 87 LEU A N 1
ATOM 684 C CA . LEU A 1 87 ? -7.23 18.672 5.496 1 95.25 87 LEU A CA 1
ATOM 685 C C . LEU A 1 87 ? -8.344 19.562 4.953 1 95.25 87 LEU A C 1
ATOM 687 O O . LEU A 1 87 ? -8.836 20.438 5.66 1 95.25 87 LEU A O 1
ATOM 691 N N . TYR A 1 88 ? -8.75 19.312 3.73 1 92.38 88 TYR A N 1
ATOM 692 C CA . TYR A 1 88 ? -9.836 20.062 3.121 1 92.38 88 TYR A CA 1
ATOM 693 C C . TYR A 1 88 ? -11.148 19.828 3.859 1 92.38 88 TYR A C 1
ATOM 695 O O . TYR A 1 88 ? -11.484 18.688 4.184 1 92.38 88 TYR A O 1
ATOM 703 N N . LEU A 1 89 ? -11.867 20.875 4.18 1 94.75 89 LEU A N 1
ATOM 704 C CA . LEU A 1 89 ? -13.18 20.797 4.809 1 94.75 89 LEU A CA 1
ATOM 705 C C . LEU A 1 89 ? -14.156 21.781 4.176 1 94.75 89 LEU A C 1
ATOM 707 O O . LEU A 1 89 ? -14.211 22.938 4.574 1 94.75 89 LEU A O 1
ATOM 711 N N . GLU A 1 90 ? -14.906 21.219 3.297 1 91.62 90 GLU A N 1
ATOM 712 C CA . GLU A 1 90 ? -15.953 22.062 2.719 1 91.62 90 GLU A CA 1
ATOM 713 C C . GLU A 1 90 ? -16.875 22.625 3.799 1 91.62 90 GLU A C 1
ATOM 715 O O . GLU A 1 90 ? -17.266 21.906 4.715 1 91.62 90 GLU A O 1
ATOM 720 N N . GLY A 1 91 ? -17.172 23.891 3.729 1 91.12 91 GLY A N 1
ATOM 721 C CA . GLY A 1 91 ? -18.031 24.531 4.711 1 91.12 91 GLY A CA 1
ATOM 722 C C . GLY A 1 91 ? -17.266 25.344 5.742 1 91.12 91 GLY A C 1
ATOM 723 O O . GLY A 1 91 ? -17.859 26.062 6.547 1 91.12 91 GLY A O 1
ATOM 724 N N . THR A 1 92 ? -15.984 25.25 5.688 1 95.31 92 THR A N 1
ATOM 725 C CA . THR A 1 92 ? -15.156 26.047 6.594 1 95.31 92 THR A CA 1
ATOM 726 C C . THR A 1 92 ? -15.422 27.531 6.414 1 95.31 92 THR A C 1
ATOM 728 O O . THR A 1 92 ? -15.516 28.016 5.289 1 95.31 92 THR A O 1
ATOM 731 N N . LYS A 1 93 ? -15.656 28.234 7.469 1 95.31 93 LYS A N 1
ATOM 732 C CA . LYS A 1 93 ? -15.703 29.688 7.543 1 95.31 93 LYS A CA 1
ATOM 733 C C . LYS A 1 93 ? -14.758 30.219 8.617 1 95.31 93 LYS A C 1
ATOM 735 O O . LYS A 1 93 ? -15.07 30.156 9.812 1 95.31 93 LYS A O 1
ATOM 740 N N . TYR A 1 94 ? -13.719 30.781 8.172 1 95.5 94 TYR A N 1
ATOM 741 C CA . TYR A 1 94 ? -12.711 31.281 9.102 1 95.5 94 TYR A CA 1
ATOM 742 C C . TYR A 1 94 ? -13.219 32.531 9.836 1 95.5 94 TYR A C 1
ATOM 744 O O . TYR A 1 94 ? -14.047 33.281 9.312 1 95.5 94 TYR A O 1
ATOM 752 N N . PRO A 1 95 ? -12.695 32.719 11.023 1 96.06 95 PRO A N 1
ATOM 753 C CA . PRO A 1 95 ? -12.984 34 11.68 1 96.06 95 PRO A CA 1
ATOM 754 C C . PRO A 1 95 ? -12.484 35.188 10.883 1 96.06 95 PRO A C 1
ATOM 756 O O . PRO A 1 95 ? -11.43 35.125 10.242 1 96.06 95 PRO A O 1
ATOM 759 N N . GLU A 1 96 ? -13.211 36.219 10.969 1 93.5 96 GLU A N 1
ATOM 760 C CA . GLU A 1 96 ? -12.758 37.469 10.375 1 93.5 96 GLU A CA 1
ATOM 761 C C . GLU A 1 96 ? -11.719 38.156 11.25 1 93.5 96 GLU A C 1
ATOM 763 O O . GLU A 1 96 ? -11.828 38.156 12.477 1 93.5 96 GLU A O 1
ATOM 768 N N . TYR A 1 97 ? -10.82 38.719 10.578 1 93.44 97 TYR A N 1
ATOM 769 C CA . TYR A 1 97 ? -9.82 39.469 11.305 1 93.44 97 TYR A CA 1
ATOM 770 C C . TYR A 1 97 ? -10.461 40.688 12 1 93.44 97 TYR A C 1
ATOM 772 O O . TYR A 1 97 ? -11.195 41.438 11.375 1 93.44 97 TYR A O 1
ATOM 780 N N . ASP A 1 98 ? -10.234 40.844 13.281 1 95.25 98 ASP A N 1
ATOM 781 C CA . ASP A 1 98 ? -10.664 42 14.055 1 95.25 98 ASP A CA 1
ATOM 782 C C . ASP A 1 98 ? -9.484 42.906 14.406 1 95.25 98 ASP A C 1
ATOM 784 O O . ASP A 1 98 ? -8.688 42.562 15.289 1 95.25 98 ASP A O 1
ATOM 788 N N . VAL A 1 99 ? -9.391 44 13.844 1 93 99 VAL A N 1
ATOM 789 C CA . VAL A 1 99 ? -8.273 44.938 14.016 1 93 99 VAL A CA 1
ATOM 790 C C . VAL A 1 99 ? -8.227 45.438 15.453 1 93 99 VAL A C 1
ATOM 792 O O . VAL A 1 99 ? -7.168 45.844 15.945 1 93 99 VAL A O 1
ATOM 795 N N . ASN A 1 100 ? -9.422 45.375 16.094 1 95.5 100 ASN A N 1
ATOM 796 C CA . ASN A 1 100 ? -9.484 45.875 17.453 1 95.5 100 ASN A CA 1
ATOM 797 C C . ASN A 1 100 ? -9.016 44.844 18.469 1 95.5 100 ASN A C 1
ATOM 799 O O . ASN A 1 100 ? -8.781 45.156 19.625 1 95.5 100 ASN A O 1
ATOM 803 N N . ASP A 1 101 ? -8.961 43.625 18.016 1 95.38 101 ASP A N 1
ATOM 804 C CA . ASP A 1 101 ? -8.406 42.562 18.844 1 95.38 101 ASP A CA 1
ATOM 805 C C . ASP A 1 101 ? -6.879 42.656 18.891 1 95.38 101 ASP A C 1
ATOM 807 O O . ASP A 1 101 ? -6.219 42.625 17.859 1 95.38 101 ASP A O 1
ATOM 811 N N . LYS A 1 102 ? -6.211 42.75 20.047 1 95.44 102 LYS A N 1
ATOM 812 C CA . LYS A 1 102 ? -4.777 42.969 20.234 1 95.44 102 LYS A CA 1
ATOM 813 C C . LYS A 1 102 ? -4.004 41.688 19.891 1 95.44 102 LYS A C 1
ATOM 815 O O . LYS A 1 102 ? -2.787 41.719 19.703 1 95.44 102 LYS A O 1
ATOM 820 N N . ARG A 1 103 ? -4.73 40.594 19.891 1 96.81 103 ARG A N 1
ATOM 821 C CA . ARG A 1 103 ? -4.066 39.344 19.516 1 96.81 103 ARG A CA 1
ATOM 822 C C . ARG A 1 103 ? -3.643 39.344 18.047 1 96.81 103 ARG A C 1
ATOM 824 O O . ARG A 1 103 ? -4.359 39.875 17.203 1 96.81 103 ARG A O 1
ATOM 831 N N . PRO A 1 104 ? -2.438 38.75 17.812 1 97.25 104 PRO A N 1
ATOM 832 C CA . PRO A 1 104 ? -2.006 38.75 16.422 1 97.25 104 PRO A CA 1
ATOM 833 C C . PRO A 1 104 ? -2.863 37.812 15.555 1 97.25 104 PRO A C 1
ATOM 835 O O . PRO A 1 104 ? -3.285 36.75 16.016 1 97.25 104 PRO A O 1
ATOM 838 N N . ALA A 1 105 ? -3.105 38.25 14.312 1 96.62 105 ALA A N 1
ATOM 839 C CA . ALA A 1 105 ? -3.764 37.375 13.328 1 96.62 105 ALA A CA 1
ATOM 840 C C . ALA A 1 105 ? -2.783 36.375 12.719 1 96.62 105 ALA A C 1
ATOM 842 O O . ALA A 1 105 ? -1.713 36.781 12.242 1 96.62 105 ALA A O 1
ATOM 843 N N . ILE A 1 106 ? -3.117 35.125 12.812 1 96.56 106 ILE A N 1
ATOM 844 C CA . ILE A 1 106 ? -2.252 34.062 12.305 1 96.56 106 ILE A CA 1
ATOM 845 C C . ILE A 1 106 ? -2.973 33.312 11.203 1 96.56 106 ILE A C 1
ATOM 847 O O . ILE A 1 106 ? -3.957 32.625 11.461 1 96.56 106 ILE A O 1
ATOM 851 N N . SER A 1 107 ? -2.51 33.406 9.992 1 92.88 107 SER A N 1
ATOM 852 C CA . SER A 1 107 ? -3.062 32.656 8.875 1 92.88 107 SER A CA 1
ATOM 853 C C . SER A 1 107 ? -2.258 31.375 8.625 1 92.88 107 SER A C 1
ATOM 855 O O . SER A 1 107 ? -2.801 30.375 8.156 1 92.88 1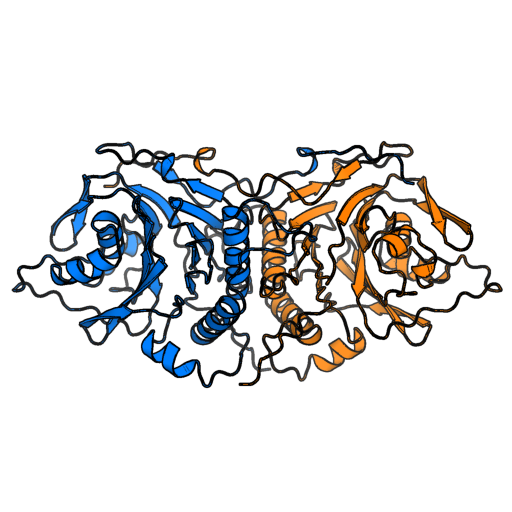07 SER A O 1
ATOM 857 N N . ASN A 1 108 ? -0.965 31.375 8.914 1 93.38 108 ASN A N 1
ATOM 858 C CA . ASN A 1 108 ? -0.08 30.219 8.789 1 93.38 108 ASN A CA 1
ATOM 859 C C . ASN A 1 108 ? -0.141 29.344 10.031 1 93.38 108 ASN A C 1
ATOM 861 O O . ASN A 1 108 ? 0.892 29.016 10.625 1 93.38 108 ASN A O 1
ATOM 865 N N . LEU A 1 109 ? -1.322 28.953 10.305 1 96.75 109 LEU A N 1
ATOM 866 C CA . LEU A 1 109 ? -1.604 28.344 11.609 1 96.75 109 LEU A CA 1
ATOM 867 C C . LEU A 1 109 ? -0.848 27.031 11.773 1 96.75 109 LEU A C 1
ATOM 869 O O . LEU A 1 109 ? -0.357 26.734 12.867 1 96.75 109 LEU A O 1
ATOM 873 N N . CYS A 1 110 ? -0.78 26.203 10.766 1 97 110 CYS A N 1
ATOM 874 C CA . CYS A 1 110 ? -0.06 24.938 10.859 1 97 110 CYS A CA 1
ATOM 875 C C . CYS A 1 110 ? 1.397 25.172 11.242 1 97 110 CYS A C 1
ATOM 877 O O . CYS A 1 110 ? 1.894 24.578 12.203 1 97 110 CYS A O 1
ATOM 879 N N . SER A 1 111 ? 2.047 26.062 10.539 1 96.56 111 SER A N 1
ATOM 880 C CA . SER A 1 111 ? 3.428 26.391 10.867 1 96.56 111 SER A CA 1
ATOM 881 C C . SER A 1 111 ? 3.539 26.969 12.266 1 96.56 111 SER A C 1
ATOM 883 O O . SER A 1 111 ? 4.477 26.656 13.008 1 96.56 111 SER A O 1
ATOM 885 N N . TYR A 1 112 ? 2.623 27.797 12.555 1 98.19 112 TYR A N 1
ATOM 886 C CA . TYR A 1 112 ? 2.637 28.438 13.867 1 98.19 112 TYR A CA 1
ATOM 887 C C . TYR A 1 112 ? 2.566 27.406 14.977 1 98.19 112 TYR A C 1
ATOM 889 O O . TYR A 1 112 ? 3.328 27.469 15.945 1 98.19 112 TYR A O 1
ATOM 897 N N . ILE A 1 113 ? 1.683 26.484 14.852 1 98.69 113 ILE A N 1
ATOM 898 C CA . ILE A 1 113 ? 1.51 25.438 15.852 1 98.69 113 ILE A CA 1
ATOM 899 C C . ILE A 1 113 ? 2.783 24.594 15.945 1 98.69 113 ILE A C 1
ATOM 901 O O . ILE A 1 113 ? 3.299 24.359 17.047 1 98.69 113 ILE A O 1
ATOM 905 N N . LEU A 1 114 ? 3.328 24.188 14.852 1 98.69 114 LEU A N 1
ATOM 906 C CA . LEU A 1 114 ? 4.539 23.375 14.805 1 98.69 114 LEU A CA 1
ATOM 907 C C . LEU A 1 114 ? 5.719 24.125 15.422 1 98.69 114 LEU A C 1
ATOM 909 O O . LEU A 1 114 ? 6.57 23.516 16.078 1 98.69 114 LEU A O 1
ATOM 913 N N . GLY A 1 115 ? 5.727 25.391 15.258 1 98.38 115 GLY A N 1
ATOM 914 C CA . GLY A 1 115 ? 6.879 26.188 15.656 1 98.38 115 GLY A CA 1
ATOM 915 C C . GLY A 1 115 ? 6.797 26.672 17.094 1 98.38 115 GLY A C 1
ATOM 916 O O . GLY A 1 115 ? 7.812 27.062 17.672 1 98.38 115 GLY A O 1
ATOM 917 N N . ASN A 1 116 ? 5.645 26.656 17.703 1 98.62 116 ASN A N 1
ATOM 918 C CA . ASN A 1 116 ? 5.527 27.406 18.953 1 98.62 116 ASN A CA 1
ATOM 919 C C . ASN A 1 116 ? 5.027 26.5 20.078 1 98.62 116 ASN A C 1
ATOM 921 O O . ASN A 1 116 ? 5.062 26.891 21.25 1 98.62 116 ASN A O 1
ATOM 925 N N . TYR A 1 117 ? 4.605 25.328 19.781 1 98.81 117 TYR A N 1
ATOM 926 C CA . TYR A 1 117 ? 4.055 24.484 20.828 1 98.81 117 TYR A CA 1
ATOM 927 C C . TYR A 1 117 ? 4.719 23.109 20.828 1 98.81 117 TYR A C 1
ATOM 929 O O . TYR A 1 117 ? 5.176 22.625 19.797 1 98.81 117 TYR A O 1
ATOM 937 N N . ALA A 1 118 ? 4.75 22.469 21.984 1 98.62 118 ALA A N 1
ATOM 938 C CA . ALA A 1 118 ? 5.406 21.172 22.156 1 98.62 118 ALA A CA 1
ATOM 939 C C . ALA A 1 118 ? 4.375 20.062 22.328 1 98.62 118 ALA A C 1
ATOM 941 O O . ALA A 1 118 ? 4.707 18.875 22.219 1 98.62 118 ALA A O 1
ATOM 942 N N . SER A 1 119 ? 3.141 20.484 22.625 1 98.62 119 SER A N 1
ATOM 943 C CA . SER A 1 119 ? 2.084 19.516 22.922 1 98.62 119 SER A CA 1
ATOM 944 C C . SER A 1 119 ? 0.708 20.078 22.594 1 98.62 119 SER A C 1
ATOM 946 O O . SER A 1 119 ? 0.572 21.281 22.344 1 98.62 119 SER A O 1
ATOM 948 N N . ILE A 1 120 ? -0.233 19.219 22.594 1 98.5 120 ILE A N 1
ATOM 949 C CA . ILE A 1 120 ? -1.603 19.641 22.312 1 98.5 120 ILE A CA 1
ATOM 950 C C . ILE A 1 120 ? -2.119 20.5 23.453 1 98.5 120 ILE A C 1
ATOM 952 O O . ILE A 1 120 ? -2.861 21.469 23.234 1 98.5 120 ILE A O 1
ATOM 956 N N . GLU A 1 121 ? -1.694 20.141 24.656 1 98.25 121 GLU A N 1
ATOM 957 C CA . GLU A 1 121 ? -2.057 21 25.781 1 98.25 121 GLU A CA 1
ATOM 958 C C . GLU A 1 121 ? -1.604 22.438 25.562 1 98.25 121 GLU A C 1
ATOM 960 O O . GLU A 1 121 ? -2.348 23.375 25.844 1 98.25 121 GLU A O 1
ATOM 965 N N . GLN A 1 122 ? -0.43 22.594 25.047 1 98.62 122 GLN A N 1
ATOM 966 C CA . GLN A 1 122 ? 0.084 23.938 24.766 1 98.62 122 GLN A CA 1
ATOM 967 C C . GLN A 1 122 ? -0.681 24.594 23.609 1 98.62 122 GLN A C 1
ATOM 969 O O . GLN A 1 122 ? -0.874 25.812 23.609 1 98.62 122 GLN A O 1
ATOM 974 N N . VAL A 1 123 ? -1.102 23.828 22.625 1 98.75 123 VAL A N 1
ATOM 975 C CA . VAL A 1 123 ? -1.897 24.359 21.531 1 98.75 123 VAL A CA 1
ATOM 976 C C . VAL A 1 123 ? -3.217 24.906 22.062 1 98.75 123 VAL A C 1
ATOM 978 O O . VAL A 1 123 ? -3.607 26.031 21.75 1 98.75 123 VAL A O 1
ATOM 981 N N . ILE A 1 124 ? -3.896 24.109 22.891 1 98.12 124 ILE A N 1
ATOM 982 C CA . ILE A 1 124 ? -5.191 24.484 23.453 1 98.12 124 ILE A CA 1
ATOM 983 C C . ILE A 1 124 ? -5.059 25.797 24.234 1 98.12 124 ILE A C 1
ATOM 985 O O . ILE A 1 124 ? -5.891 26.688 24.094 1 98.12 124 ILE A O 1
ATOM 989 N N . ALA A 1 125 ? -4.031 25.906 24.984 1 98 125 ALA A N 1
ATOM 990 C CA . ALA A 1 125 ? -3.795 27.109 25.781 1 98 125 ALA A CA 1
ATOM 991 C C . ALA A 1 125 ? -3.373 28.266 24.875 1 98 125 ALA A C 1
ATOM 993 O O . ALA A 1 125 ? -3.812 29.406 25.078 1 98 125 ALA A O 1
ATOM 994 N N . GLY A 1 126 ? -2.557 28 23.891 1 98.12 126 GLY A N 1
ATOM 995 C CA . GLY A 1 126 ? -1.917 29.031 23.094 1 98.12 126 GLY A CA 1
ATOM 996 C C . GLY A 1 126 ? -2.834 29.641 22.047 1 98.12 126 GLY A C 1
ATOM 997 O O . GLY A 1 126 ? -2.686 30.797 21.672 1 98.12 126 GLY A O 1
ATOM 998 N N . ILE A 1 127 ? -3.746 28.859 21.547 1 97.62 127 ILE A N 1
ATOM 999 C CA . ILE A 1 127 ? -4.59 29.297 20.438 1 97.62 127 ILE A CA 1
ATOM 1000 C C . ILE A 1 127 ? -5.477 30.453 20.891 1 97.62 127 ILE A C 1
ATOM 1002 O O . ILE A 1 127 ? -5.941 31.25 20.078 1 97.62 127 ILE A O 1
ATOM 1006 N N . LYS A 1 128 ? -5.703 30.594 22.203 1 95.94 128 LYS A N 1
ATOM 1007 C CA . LYS A 1 128 ? -6.508 31.656 22.766 1 95.94 128 LYS A CA 1
ATOM 1008 C C . LYS A 1 128 ? -5.781 33 22.688 1 95.94 128 LYS A C 1
ATOM 1010 O O . LYS A 1 128 ? -6.395 34.062 22.844 1 95.94 128 LYS A O 1
ATOM 1015 N N . ASN A 1 129 ? -4.523 32.969 22.422 1 97.44 129 ASN A N 1
ATOM 1016 C CA . ASN A 1 129 ? -3.703 34.188 22.422 1 97.44 129 ASN A CA 1
ATOM 1017 C C . ASN A 1 129 ? -3.5 34.719 21.016 1 97.44 129 ASN A C 1
ATOM 1019 O O . ASN A 1 129 ? -2.762 35.688 20.812 1 97.44 129 ASN A O 1
ATOM 1023 N N . ILE A 1 130 ? -4.117 34.094 20.078 1 98.06 130 ILE A N 1
ATOM 1024 C CA . ILE A 1 130 ? -3.99 34.531 18.688 1 98.06 130 ILE A CA 1
ATOM 1025 C C . ILE A 1 130 ? -5.375 34.625 18.047 1 98.06 130 ILE A C 1
ATOM 1027 O O . ILE A 1 130 ? -6.371 34.219 18.656 1 98.06 130 ILE A O 1
ATOM 1031 N N . GLN A 1 131 ? -5.426 35.281 16.859 1 97.62 131 GLN A N 1
ATOM 1032 C CA . GLN A 1 131 ? -6.586 35.25 15.977 1 97.62 131 GLN A CA 1
ATOM 1033 C C . GLN A 1 131 ? -6.344 34.375 14.766 1 97.62 131 GLN A C 1
ATOM 1035 O O . GLN A 1 131 ? -5.773 34.812 13.766 1 97.62 131 GLN A O 1
ATOM 1040 N N . PRO A 1 132 ? -6.781 33.094 14.859 1 97.06 132 PRO A N 1
ATOM 1041 C CA . PRO A 1 132 ? -6.691 32.312 13.625 1 97.06 132 PRO A CA 1
ATOM 1042 C C . PRO A 1 132 ? -7.551 32.875 12.5 1 97.06 132 PRO A C 1
ATOM 1044 O O . PRO A 1 132 ? -8.727 33.188 12.711 1 97.06 132 PRO A O 1
ATOM 1047 N N . VAL A 1 133 ? -6.988 33.062 11.344 1 94.62 133 VAL A N 1
ATOM 1048 C CA . VAL A 1 133 ? -7.707 33.594 10.195 1 94.62 133 VAL A CA 1
ATOM 1049 C C . VAL A 1 133 ? -7.387 32.75 8.953 1 94.62 133 VAL A C 1
ATOM 1051 O O . VAL A 1 133 ? -6.449 31.969 8.961 1 94.62 133 VAL A O 1
ATOM 1054 N N . GLY A 1 134 ? -8.203 32.875 7.941 1 90.44 134 GLY A N 1
ATOM 1055 C CA . GLY A 1 134 ? -7.941 32.156 6.695 1 90.44 134 GLY A CA 1
ATOM 1056 C C . GLY A 1 134 ? -6.777 32.75 5.914 1 90.44 134 GLY A C 1
ATOM 1057 O O . GLY A 1 134 ? -6.488 33.938 6.016 1 90.44 134 GLY A O 1
ATOM 1058 N N . LEU A 1 135 ? -6.094 31.797 5.25 1 80.81 135 LEU A N 1
ATOM 1059 C CA . LEU A 1 135 ? -5.043 32.25 4.352 1 80.81 135 LEU A CA 1
ATOM 1060 C C . LEU A 1 135 ? -5.637 32.781 3.053 1 80.81 135 LEU A C 1
ATOM 1062 O O . LEU A 1 135 ? -6.23 32.031 2.277 1 80.81 135 LEU A O 1
ATOM 1066 N N . ASP A 1 136 ? -5.5 34.062 2.799 1 77.62 136 ASP A N 1
ATOM 1067 C CA . ASP A 1 136 ? -5.984 34.688 1.571 1 77.62 136 ASP A CA 1
ATOM 1068 C C . ASP A 1 136 ? -5.066 34.375 0.393 1 77.62 136 ASP A C 1
ATOM 1070 O O . ASP A 1 136 ? -4.027 35 0.216 1 77.62 136 ASP A O 1
ATOM 1074 N N . LEU A 1 137 ? -5.461 33.5 -0.416 1 74.94 137 LEU A N 1
ATOM 1075 C CA . LEU A 1 137 ? -4.637 33.031 -1.526 1 74.94 137 LEU A CA 1
ATOM 1076 C C . LEU A 1 137 ? -4.582 34.062 -2.637 1 74.94 137 LEU A C 1
ATOM 1078 O O . LEU A 1 137 ? -3.689 34.031 -3.486 1 74.94 137 LEU A O 1
ATOM 1082 N N . SER A 1 138 ? -5.582 34.969 -2.668 1 73.56 138 SER A N 1
ATOM 1083 C CA . SER A 1 138 ? -5.652 35.969 -3.73 1 73.56 138 SER A CA 1
ATOM 1084 C C . SER A 1 138 ? -4.48 36.938 -3.658 1 73.56 138 SER A C 1
ATOM 1086 O O . SER A 1 138 ? -4.152 37.594 -4.645 1 73.56 138 SER A O 1
ATOM 1088 N N . VAL A 1 139 ? -3.881 36.969 -2.518 1 71.31 139 VAL A N 1
ATOM 1089 C CA . VAL A 1 139 ? -2.814 37.938 -2.363 1 71.31 139 VAL A CA 1
ATOM 1090 C C . VAL A 1 139 ? -1.457 37.25 -2.383 1 71.31 139 VAL A C 1
ATOM 1092 O O . VAL A 1 139 ? -0.415 37.906 -2.27 1 71.31 139 VAL A O 1
ATOM 1095 N N . LEU A 1 140 ? -1.454 35.969 -2.531 1 71.31 140 LEU A N 1
ATOM 1096 C CA . LEU A 1 140 ? -0.204 35.219 -2.59 1 71.31 140 LEU A CA 1
ATOM 1097 C C . LEU A 1 140 ? 0.234 35 -4.035 1 71.31 140 LEU A C 1
ATOM 1099 O O . LEU A 1 140 ? -0.45 34.312 -4.801 1 71.31 140 LEU A O 1
ATOM 1103 N N . PRO A 1 141 ? 1.28 35.656 -4.41 1 68.62 141 PRO A N 1
ATOM 1104 C CA . PRO A 1 141 ? 1.723 35.562 -5.805 1 68.62 141 PRO A CA 1
ATOM 1105 C C . PRO A 1 141 ? 1.879 34.094 -6.262 1 68.62 141 PRO A C 1
ATOM 1107 O O . PRO A 1 141 ? 1.501 33.781 -7.387 1 68.62 141 PRO A O 1
ATOM 1110 N N . GLN A 1 142 ? 2.393 33.281 -5.352 1 65.38 142 GLN A N 1
ATOM 1111 C CA . GLN A 1 142 ? 2.605 31.891 -5.715 1 65.38 142 GLN A CA 1
ATOM 1112 C C . GLN A 1 142 ? 1.282 31.203 -6.02 1 65.38 142 GLN A C 1
ATOM 1114 O O . GLN A 1 142 ? 1.209 30.359 -6.918 1 65.38 142 GLN A O 1
ATOM 1119 N N . ALA A 1 143 ? 0.283 31.516 -5.23 1 67.31 143 ALA A N 1
ATOM 1120 C CA . ALA A 1 143 ? -1.04 30.938 -5.449 1 67.31 143 ALA A CA 1
ATOM 1121 C C . ALA A 1 143 ? -1.63 31.391 -6.777 1 67.31 143 ALA A C 1
ATOM 1123 O O . ALA A 1 143 ? -2.273 30.609 -7.48 1 67.31 143 ALA A O 1
ATOM 1124 N N . GLN A 1 144 ? -1.347 32.656 -7.07 1 66.31 144 GLN A N 1
ATOM 1125 C CA . GLN A 1 144 ? -1.821 33.219 -8.336 1 66.31 144 GLN A CA 1
ATOM 1126 C C . GLN A 1 144 ? -1.169 32.5 -9.523 1 66.31 144 GLN A C 1
ATOM 1128 O O . GLN A 1 144 ? -1.842 32.156 -10.492 1 66.31 144 GLN A O 1
ATOM 1133 N N . GLU A 1 145 ? 0.084 32.312 -9.312 1 65.69 145 GLU A N 1
ATOM 1134 C CA . GLU A 1 145 ? 0.839 31.641 -10.367 1 65.69 145 GLU A CA 1
ATOM 1135 C C . GLU A 1 145 ? 0.346 30.203 -10.562 1 65.69 145 GLU A C 1
ATOM 1137 O O . GLU A 1 145 ? 0.354 29.688 -11.688 1 65.69 145 GLU A O 1
ATOM 1142 N N . ALA A 1 146 ? -0.116 29.625 -9.477 1 62.16 146 ALA A N 1
ATOM 1143 C CA . ALA A 1 146 ? -0.583 28.25 -9.523 1 62.16 146 ALA A CA 1
ATOM 1144 C C . ALA A 1 146 ? -2.033 28.172 -9.992 1 62.16 146 ALA A C 1
ATOM 1146 O O . ALA A 1 146 ? -2.59 27.078 -10.141 1 62.16 146 ALA A O 1
ATOM 1147 N N . GLY A 1 147 ? -2.543 29.25 -10.234 1 63.28 147 GLY A N 1
ATOM 1148 C CA . GLY A 1 147 ? -3.91 29.312 -10.734 1 63.28 147 GLY A CA 1
ATOM 1149 C C . GLY A 1 147 ? -4.945 29.25 -9.625 1 63.28 147 GLY A C 1
ATOM 1150 O O . GLY A 1 147 ? -6.137 29.062 -9.891 1 63.28 147 GLY A O 1
ATOM 1151 N N . TRP A 1 148 ? -4.523 29.344 -8.422 1 63.06 148 TRP A N 1
ATOM 1152 C CA . TRP A 1 148 ? -5.449 29.297 -7.297 1 63.06 148 TRP A CA 1
ATOM 1153 C C . TRP A 1 148 ? -6.055 30.672 -7.023 1 63.06 148 TRP A C 1
ATOM 1155 O O . TRP A 1 148 ? -6.785 30.844 -6.047 1 63.06 148 TRP A O 1
ATOM 1165 N N . GLY A 1 149 ? -5.715 31.562 -7.914 1 58.62 149 GLY A N 1
ATOM 1166 C CA . GLY A 1 149 ? -6.062 32.969 -7.727 1 58.62 149 GLY A CA 1
ATOM 1167 C C . GLY A 1 149 ? -7.535 33.188 -7.43 1 58.62 149 GLY A C 1
ATOM 1168 O O . GLY A 1 149 ? -7.891 33.906 -6.5 1 58.62 149 GLY A O 1
ATOM 1169 N N . PRO A 1 150 ? -8.305 32.438 -8.07 1 60.88 150 PRO A N 1
ATOM 1170 C CA . PRO A 1 150 ? -9.727 32.719 -7.828 1 60.88 150 PRO A CA 1
ATOM 1171 C C . PRO A 1 150 ? -10.203 32.188 -6.477 1 60.88 150 PRO A C 1
ATOM 1173 O O . PRO A 1 150 ? -11.227 32.656 -5.961 1 60.88 150 PRO A O 1
ATOM 1176 N N . LEU A 1 151 ? -9.375 31.312 -6.008 1 64.81 151 LEU A N 1
ATOM 1177 C CA . LEU A 1 151 ? -9.742 30.812 -4.688 1 64.81 151 LEU A CA 1
ATOM 1178 C C . LEU A 1 151 ? -9.164 31.703 -3.59 1 64.81 151 LEU A C 1
ATOM 1180 O O . LEU A 1 151 ? -7.945 31.812 -3.441 1 64.81 151 LEU A O 1
ATOM 1184 N N . LYS A 1 152 ? -10.07 32.562 -3.021 1 66.94 152 LYS A N 1
ATOM 1185 C CA . LYS A 1 152 ? -9.586 33.438 -1.963 1 66.94 152 LYS A CA 1
ATOM 1186 C C . LYS A 1 152 ? -9.078 32.625 -0.768 1 66.94 152 LYS A C 1
ATOM 1188 O O . LYS A 1 152 ? -7.988 32.906 -0.258 1 66.94 152 LYS A O 1
ATOM 1193 N N . TYR A 1 153 ? -9.969 31.672 -0.333 1 79.94 153 TYR A N 1
ATOM 1194 C CA . TYR A 1 153 ? -9.586 30.859 0.814 1 79.94 153 TYR A CA 1
ATOM 1195 C C . TYR A 1 153 ? -9.75 29.375 0.504 1 79.94 153 TYR A C 1
ATOM 1197 O O . TYR A 1 153 ? -10.688 28.984 -0.198 1 79.94 153 TYR A O 1
ATOM 1205 N N . LEU A 1 154 ? -8.852 28.625 0.939 1 82.69 154 LEU A N 1
ATOM 1206 C CA . LEU A 1 154 ? -9 27.188 0.918 1 82.69 154 LEU A CA 1
ATOM 1207 C C . LEU A 1 154 ? -9.664 26.688 2.197 1 82.69 154 LEU A C 1
ATOM 1209 O O . LEU A 1 154 ? -9.141 26.891 3.295 1 82.69 154 LEU A O 1
ATOM 1213 N N . PRO A 1 155 ? -10.883 26.156 2.086 1 91.5 155 PRO A N 1
ATOM 1214 C CA . PRO A 1 155 ? -11.547 25.656 3.291 1 91.5 155 PRO A CA 1
ATOM 1215 C C . PRO A 1 155 ? -10.859 24.438 3.891 1 91.5 155 PRO A C 1
ATOM 1217 O O . PRO A 1 155 ? -10.805 23.391 3.258 1 91.5 155 PRO A O 1
ATOM 1220 N N . MET A 1 156 ? -10.344 24.609 5.109 1 94 156 MET A N 1
ATOM 1221 C CA . MET A 1 156 ? -9.547 23.547 5.703 1 94 156 MET A CA 1
ATOM 1222 C C . MET A 1 156 ? -9.844 23.406 7.195 1 94 156 MET A C 1
ATOM 1224 O O . MET A 1 156 ? -10.461 24.281 7.789 1 94 156 MET A O 1
ATOM 1228 N N . HIS A 1 157 ? -9.547 22.312 7.75 1 96.94 157 HIS A N 1
ATOM 1229 C CA . HIS A 1 157 ? -9.422 22.078 9.18 1 96.94 157 HIS A CA 1
ATOM 1230 C C . HIS A 1 157 ? -8.102 21.391 9.516 1 96.94 157 HIS A C 1
ATOM 1232 O O . HIS A 1 157 ? -7.359 21 8.617 1 96.94 157 HIS A O 1
ATOM 1238 N N . LEU A 1 158 ? -7.754 21.312 10.812 1 98.06 158 LEU A N 1
ATOM 1239 C CA . LEU A 1 158 ? -6.43 20.844 11.203 1 98.06 158 LEU A CA 1
ATOM 1240 C C . LEU A 1 158 ? -6.531 19.609 12.109 1 98.06 158 LEU A C 1
ATOM 1242 O O . LEU A 1 158 ? -7.309 19.609 13.062 1 98.06 158 LEU A O 1
ATOM 1246 N N . ALA A 1 159 ? -5.781 18.594 11.773 1 98.75 159 ALA A N 1
ATOM 1247 C CA . ALA A 1 159 ? -5.566 17.453 12.664 1 98.75 159 ALA A CA 1
ATOM 1248 C C . ALA A 1 159 ? -4.285 17.641 13.484 1 98.75 159 ALA A C 1
ATOM 1250 O O . ALA A 1 159 ? -3.244 18.016 12.938 1 98.75 159 ALA A O 1
ATOM 1251 N N . LEU A 1 160 ? -4.379 17.375 14.789 1 98.81 160 LEU A N 1
ATOM 1252 C CA . LEU A 1 160 ? -3.242 17.469 15.703 1 98.81 160 LEU A CA 1
ATOM 1253 C C . LEU A 1 160 ? -3.016 16.156 16.422 1 98.81 160 LEU A C 1
ATOM 1255 O O . LEU A 1 160 ? -3.969 15.523 16.906 1 98.81 160 LEU A O 1
ATOM 1259 N N . HIS A 1 161 ? -1.788 15.711 16.469 1 98.88 161 HIS A N 1
ATOM 1260 C CA . HIS A 1 161 ? -1.342 14.594 17.297 1 98.88 161 HIS A CA 1
ATOM 1261 C C . HIS A 1 161 ? -0.034 14.922 18.016 1 98.88 161 HIS A C 1
ATOM 1263 O O . HIS A 1 161 ? 0.794 15.672 17.484 1 98.88 161 HIS A O 1
ATOM 1269 N N . ASP A 1 162 ? 0.136 14.438 19.203 1 98.75 162 ASP A N 1
ATOM 1270 C CA . ASP A 1 162 ? 1.4 14.727 19.875 1 98.75 162 ASP A CA 1
ATOM 1271 C C . ASP A 1 162 ? 2.014 13.453 20.453 1 98.75 162 ASP A C 1
ATOM 1273 O O . ASP A 1 162 ? 1.474 12.359 20.281 1 98.75 162 ASP A O 1
ATOM 1277 N N . ALA A 1 163 ? 3.166 13.531 21.062 1 98.5 163 ALA A N 1
ATOM 1278 C CA . ALA A 1 163 ? 3.967 12.398 21.5 1 98.5 163 ALA A CA 1
ATOM 1279 C C . ALA A 1 163 ? 3.314 11.703 22.703 1 98.5 163 ALA A C 1
ATOM 1281 O O . ALA A 1 163 ? 3.697 10.586 23.062 1 98.5 163 ALA A O 1
ATOM 1282 N N . PHE A 1 164 ? 2.336 12.312 23.281 1 97.56 164 PHE A N 1
ATOM 1283 C CA . PHE A 1 164 ? 1.66 11.75 24.438 1 97.56 164 PHE A CA 1
ATOM 1284 C C . PHE A 1 164 ? 0.454 10.922 24.016 1 97.56 164 PHE A C 1
ATOM 1286 O O . PHE A 1 164 ? -0.253 10.359 24.859 1 97.56 164 PHE A O 1
ATOM 1293 N N . GLY A 1 165 ? 0.187 10.867 22.719 1 97.44 165 GLY A N 1
ATOM 1294 C CA . GLY A 1 165 ? -0.897 10.047 22.203 1 97.44 165 GLY A CA 1
ATOM 1295 C C . GLY A 1 165 ? -2.227 10.773 22.156 1 97.44 165 GLY A C 1
ATOM 1296 O O . GLY A 1 165 ? -3.281 10.141 22.047 1 97.44 165 GLY A O 1
ATOM 1297 N N . LYS A 1 166 ? -2.164 12.078 22.297 1 97.75 166 LYS A N 1
ATOM 1298 C CA . LYS A 1 166 ? -3.389 12.867 22.203 1 97.75 166 LYS A CA 1
ATOM 1299 C C . LYS A 1 166 ? -3.703 13.219 20.75 1 97.75 166 LYS A C 1
ATOM 1301 O O . LYS A 1 166 ? -2.795 13.352 19.922 1 97.75 166 LYS A O 1
ATOM 1306 N N . SER A 1 167 ? -4.984 13.344 20.469 1 98.56 167 SER A N 1
ATOM 1307 C CA . SER A 1 167 ? -5.496 13.727 19.141 1 98.56 167 SER A CA 1
ATOM 1308 C C . SER A 1 167 ? -6.594 14.773 19.266 1 98.56 167 SER A C 1
ATOM 1310 O O . SER A 1 167 ? -7.57 14.578 20 1 98.56 167 SER A O 1
ATOM 1312 N N . PHE A 1 168 ? -6.395 15.844 18.609 1 98.69 168 PHE A N 1
ATOM 1313 C CA . PHE A 1 168 ? -7.359 16.938 18.609 1 98.69 168 PHE A CA 1
ATOM 1314 C C . PHE A 1 168 ? -7.559 17.469 17.188 1 98.69 168 PHE A C 1
ATOM 1316 O O . PHE A 1 168 ? -6.77 17.172 16.297 1 98.69 168 PHE A O 1
ATOM 1323 N N . VAL A 1 169 ? -8.641 18.219 16.984 1 98.75 169 VAL A N 1
ATOM 1324 C CA . VAL A 1 169 ? -8.984 18.812 15.688 1 98.75 169 VAL A CA 1
ATOM 1325 C C . VAL A 1 169 ? -9.359 20.281 15.883 1 98.75 169 VAL A C 1
ATOM 1327 O O . VAL A 1 169 ? -10.055 20.625 16.844 1 98.75 169 VAL A O 1
ATOM 1330 N N . ILE A 1 170 ? -8.828 21.156 15.062 1 98.62 170 ILE A N 1
ATOM 1331 C CA . ILE A 1 170 ? -9.281 22.547 15 1 98.62 170 ILE A CA 1
ATOM 1332 C C . ILE A 1 170 ? -10.172 22.734 13.781 1 98.62 170 ILE A C 1
ATOM 1334 O O . ILE A 1 170 ? -9.766 22.453 12.648 1 98.62 170 ILE A O 1
ATOM 1338 N N . GLU A 1 171 ? -11.352 23.172 13.945 1 98.44 171 GLU A N 1
ATOM 1339 C CA . GLU A 1 171 ? -12.281 23.469 12.859 1 98.44 171 GLU A CA 1
ATOM 1340 C C . GLU A 1 171 ? -12.789 24.906 12.961 1 98.44 171 GLU A C 1
ATOM 1342 O O . GLU A 1 171 ? -12.898 25.453 14.062 1 98.44 171 GLU A O 1
ATOM 1347 N N . PHE A 1 172 ? -13 25.484 11.852 1 97.94 172 PHE A N 1
ATOM 1348 C CA . PHE A 1 172 ? -13.539 26.828 11.734 1 97.94 172 PHE A CA 1
ATOM 1349 C C . PHE A 1 172 ? -14.961 26.797 11.203 1 97.94 172 PHE A C 1
ATOM 1351 O O . PHE A 1 172 ? -15.18 26.703 9.992 1 97.94 172 PHE A O 1
ATOM 1358 N N . LEU A 1 173 ? -15.859 26.891 12.117 1 96.5 173 LEU A N 1
ATOM 1359 C CA . LEU A 1 173 ? -17.281 26.75 11.812 1 96.5 173 LEU A CA 1
ATOM 1360 C C . LEU A 1 173 ? -18.047 28.016 12.141 1 96.5 173 LEU A C 1
ATOM 1362 O O . LEU A 1 173 ? -17.938 28.547 13.258 1 96.5 173 LEU A O 1
ATOM 1366 N N . ASN A 1 174 ? -18.812 28.531 11.156 1 95.56 174 ASN A N 1
ATOM 1367 C CA . ASN A 1 174 ? -19.625 29.734 11.344 1 95.56 174 ASN A CA 1
ATOM 1368 C C . ASN A 1 174 ? -18.781 30.906 11.812 1 95.56 174 ASN A C 1
ATOM 1370 O O . ASN A 1 174 ? -19.188 31.641 12.719 1 95.56 174 ASN A O 1
ATOM 1374 N N . GLY A 1 175 ? -17.609 30.922 11.422 1 95.81 175 GLY A N 1
ATOM 1375 C CA . GLY A 1 175 ? -16.75 32.062 11.703 1 95.81 175 GLY A CA 1
ATOM 1376 C C . GLY A 1 175 ? -16.062 31.969 13.055 1 95.81 175 GLY A C 1
ATOM 1377 O O . GLY A 1 175 ? -15.523 32.969 13.547 1 95.81 175 GLY A O 1
ATOM 1378 N N . GLN A 1 176 ? -16.188 30.828 13.648 1 96.25 176 GLN A N 1
ATOM 1379 C CA . GLN A 1 176 ? -15.57 30.625 14.953 1 96.25 176 GLN A CA 1
ATOM 1380 C C . GLN A 1 176 ? -14.578 29.469 14.914 1 96.25 176 GLN A C 1
ATOM 1382 O O . GLN A 1 176 ? -14.758 28.516 14.156 1 96.25 176 GLN A O 1
ATOM 1387 N N . THR A 1 177 ? -13.547 29.609 15.797 1 97.38 177 THR A N 1
ATOM 1388 C CA . THR A 1 177 ? -12.555 28.547 15.93 1 97.38 177 THR A CA 1
ATOM 1389 C C . THR A 1 177 ? -12.961 27.562 17.016 1 97.38 177 THR A C 1
ATOM 1391 O O . THR A 1 177 ? -13.219 27.969 18.156 1 97.38 177 THR A O 1
ATOM 1394 N N . PHE A 1 178 ? -13.031 26.328 16.688 1 97.06 178 PHE A N 1
ATOM 1395 C CA . PHE A 1 178 ? -13.32 25.281 17.656 1 97.06 178 PHE A CA 1
ATOM 1396 C C . PHE A 1 178 ? -12.156 24.297 17.75 1 97.06 178 PHE A C 1
ATOM 1398 O O . PHE A 1 178 ? -11.547 23.953 16.734 1 97.06 178 PHE A O 1
ATOM 1405 N N . VAL A 1 179 ? -11.789 23.953 18.938 1 97.25 179 VAL A N 1
ATOM 1406 C CA . VAL A 1 179 ? -10.82 22.891 19.203 1 97.25 179 VAL A CA 1
ATOM 1407 C C . VAL A 1 179 ? -11.516 21.703 19.844 1 97.25 179 VAL A C 1
ATOM 1409 O O . VAL A 1 179 ? -12.078 21.812 20.938 1 97.25 179 VAL A O 1
ATOM 1412 N N . PHE A 1 180 ? -11.5 20.578 19.156 1 96.88 180 PHE A N 1
ATOM 1413 C CA . PHE A 1 180 ? -12.227 19.391 19.594 1 96.88 180 PHE A CA 1
ATOM 1414 C C . PHE A 1 180 ? -11.266 18.281 20 1 96.88 180 PHE A C 1
ATOM 1416 O O . PHE A 1 180 ? -10.258 18.047 19.344 1 96.88 180 PHE A O 1
ATOM 1423 N N . ASP A 1 181 ? -11.609 17.703 21.172 1 96.69 181 ASP A N 1
ATOM 1424 C CA . ASP A 1 181 ? -11.008 16.391 21.422 1 96.69 181 ASP A CA 1
ATOM 1425 C C . ASP A 1 181 ? -11.422 15.383 20.344 1 96.69 181 ASP A C 1
ATOM 1427 O O . ASP A 1 181 ? -12.57 15.383 19.891 1 96.69 181 ASP A O 1
ATOM 1431 N N . ASN A 1 182 ? -10.508 14.594 19.844 1 97.62 182 ASN A N 1
ATOM 1432 C CA . ASN A 1 182 ? -10.75 13.57 18.844 1 97.62 182 ASN A CA 1
ATOM 1433 C C . ASN A 1 182 ? -10.453 12.172 19.391 1 97.62 182 ASN A C 1
ATOM 1435 O O . ASN A 1 182 ? -9.43 11.578 19.047 1 97.62 182 ASN A O 1
ATOM 1439 N N . PRO A 1 183 ? -11.359 11.562 20.094 1 92.19 183 PRO A N 1
ATOM 1440 C CA . PRO A 1 183 ? -11.094 10.328 20.844 1 92.19 183 PRO A CA 1
ATOM 1441 C C . PRO A 1 183 ? -10.805 9.141 19.922 1 92.19 183 PRO A C 1
ATOM 1443 O O . PRO A 1 183 ? -10.125 8.195 20.344 1 92.19 183 PRO A O 1
ATOM 1446 N N . LEU A 1 184 ? -11.312 9.195 18.734 1 95.25 184 LEU A N 1
ATOM 1447 C CA . LEU A 1 184 ? -11.109 8.062 17.844 1 95.25 184 LEU A CA 1
ATOM 1448 C C . LEU A 1 184 ? -9.852 8.25 17 1 95.25 184 LEU A C 1
ATOM 1450 O O . LEU A 1 184 ? -9.422 7.332 16.297 1 95.25 184 LEU A O 1
ATOM 1454 N N . GLY A 1 185 ? -9.297 9.445 16.969 1 97.75 185 GLY A N 1
ATOM 1455 C CA . GLY A 1 185 ? -8.023 9.742 16.328 1 97.75 185 GLY A CA 1
ATOM 1456 C C . GLY A 1 185 ? -8.109 9.805 14.82 1 97.75 185 GLY A C 1
ATOM 1457 O O . GLY A 1 185 ? -7.09 9.773 14.133 1 97.75 185 GLY A O 1
ATOM 1458 N N . VAL A 1 186 ? -9.328 9.789 14.281 1 98.06 186 VAL A N 1
ATOM 1459 C CA . VAL A 1 186 ? -9.492 9.742 12.828 1 98.06 186 VAL A CA 1
ATOM 1460 C C . VAL A 1 186 ? -10.094 11.062 12.336 1 98.06 186 VAL A C 1
ATOM 1462 O O . VAL A 1 186 ? -10.977 11.625 12.984 1 98.06 186 VAL A O 1
ATOM 1465 N N . LEU A 1 187 ? -9.57 11.578 11.234 1 98.31 187 LEU A N 1
ATOM 1466 C CA . LEU A 1 187 ? -10.109 12.75 10.555 1 98.31 187 LEU A CA 1
ATOM 1467 C C . LEU A 1 187 ? -10.031 12.586 9.039 1 98.31 187 LEU A C 1
ATOM 1469 O O . LEU A 1 187 ? -9.023 12.125 8.516 1 98.31 187 LEU A O 1
ATOM 1473 N N . THR A 1 188 ? -11.07 12.852 8.367 1 95.81 188 THR A N 1
ATOM 1474 C CA . THR A 1 188 ? -11.07 12.945 6.906 1 95.81 188 THR A CA 1
ATOM 1475 C C . THR A 1 188 ? -11.523 14.328 6.449 1 95.81 188 THR A C 1
ATOM 1477 O O . THR A 1 188 ? -11.086 15.344 7.004 1 95.81 188 THR A O 1
ATOM 1480 N N . ASN A 1 189 ? -12.258 14.414 5.387 1 94.44 189 ASN A N 1
ATOM 1481 C CA . ASN A 1 189 ? -12.711 15.711 4.902 1 94.44 189 ASN A CA 1
ATOM 1482 C C . ASN A 1 189 ? -14.133 16.016 5.379 1 94.44 189 ASN A C 1
ATOM 1484 O O . ASN A 1 189 ? -14.445 15.852 6.559 1 94.44 189 ASN A O 1
ATOM 1488 N N . ALA A 1 190 ? -14.961 16.594 4.57 1 93.69 190 ALA A N 1
ATOM 1489 C CA . ALA A 1 190 ? -16.312 16.938 4.996 1 93.69 190 ALA A CA 1
ATOM 1490 C C . ALA A 1 190 ? -17.156 15.695 5.25 1 93.69 190 ALA A C 1
ATOM 1492 O O . ALA A 1 190 ? -16.984 14.672 4.578 1 93.69 190 ALA A O 1
ATOM 1493 N N . PRO A 1 191 ? -18.031 15.664 6.191 1 94.62 191 PRO A N 1
ATOM 1494 C CA . PRO A 1 191 ? -18.453 16.812 7.004 1 94.62 191 PRO A CA 1
ATOM 1495 C C . PRO A 1 191 ? -17.562 17.016 8.234 1 94.62 191 PRO A C 1
ATOM 1497 O O . PRO A 1 191 ? -16.453 16.484 8.305 1 94.62 191 PRO A O 1
ATOM 1500 N N . SER A 1 192 ? -18 17.891 9.117 1 96.06 192 SER A N 1
ATOM 1501 C CA . SER A 1 192 ? -17.234 18.203 10.32 1 96.06 192 SER A CA 1
ATOM 1502 C C . SER A 1 192 ? -17.031 16.969 11.18 1 96.06 192 SER A C 1
ATOM 1504 O O . SER A 1 192 ? -17.734 15.961 11.008 1 96.06 192 SER A O 1
ATOM 1506 N N . LEU A 1 193 ? -16.047 17.031 12.055 1 97 193 LEU A N 1
ATOM 1507 C CA . LEU A 1 193 ? -15.758 15.898 12.93 1 97 193 LEU A CA 1
ATOM 1508 C C . LEU A 1 193 ? -17.016 15.469 13.695 1 97 193 LEU A C 1
ATOM 1510 O O . LEU A 1 193 ? -17.328 14.281 13.75 1 97 193 LEU A O 1
ATOM 1514 N N . GLN A 1 194 ? -17.688 16.438 14.281 1 94.69 194 GLN A N 1
ATOM 1515 C CA . GLN A 1 194 ? -18.891 16.125 15.055 1 94.69 194 GLN A CA 1
ATOM 1516 C C . GLN A 1 194 ? -19.922 15.398 14.195 1 94.69 194 GLN A C 1
ATOM 1518 O O . GLN A 1 194 ? -20.531 14.422 14.641 1 94.69 194 GLN A O 1
ATOM 1523 N N . GLN A 1 195 ? -20.109 15.898 12.992 1 93.69 195 GLN A N 1
ATOM 1524 C CA . GLN A 1 195 ? -21.062 15.258 12.086 1 93.69 195 GLN A CA 1
ATOM 1525 C C . GLN A 1 195 ? -20.609 13.852 11.727 1 93.69 195 GLN A C 1
ATOM 1527 O O . GLN A 1 195 ? -21.438 12.938 11.602 1 93.69 195 GLN A O 1
ATOM 1532 N N . GLN A 1 196 ? -19.312 13.656 11.484 1 93.62 196 GLN A N 1
ATOM 1533 C CA . GLN A 1 196 ? -18.781 12.328 11.195 1 93.62 196 GLN A CA 1
ATOM 1534 C C . GLN A 1 196 ? -19.047 11.375 12.359 1 93.62 196 GLN A C 1
ATOM 1536 O O . GLN A 1 196 ? -19.438 10.227 12.141 1 93.62 196 GLN A O 1
ATOM 1541 N N . LEU A 1 197 ? -18.812 11.805 13.539 1 93.81 197 LEU A N 1
ATOM 1542 C CA . LEU A 1 197 ? -19.016 10.984 14.734 1 93.81 197 LEU A CA 1
ATOM 1543 C C . LEU A 1 197 ? -20.469 10.594 14.891 1 93.81 197 LEU A C 1
ATOM 1545 O O . LEU A 1 197 ? -20.781 9.461 15.266 1 93.81 197 LEU A O 1
ATOM 1549 N N . GLU A 1 198 ? -21.375 11.469 14.578 1 89.88 198 GLU A N 1
ATOM 1550 C CA . GLU A 1 198 ? -22.797 11.195 14.672 1 89.88 198 GLU A CA 1
ATOM 1551 C C . GLU A 1 198 ? -23.234 10.141 13.656 1 89.88 198 GLU A C 1
ATOM 1553 O O . GLU A 1 198 ? -24.141 9.359 13.922 1 89.88 198 GLU A O 1
ATOM 1558 N N . ARG A 1 199 ? -22.531 10.039 12.586 1 88.19 199 ARG A N 1
ATOM 1559 C CA . ARG A 1 199 ? -22.906 9.156 11.492 1 88.19 199 ARG A CA 1
ATOM 1560 C C . ARG A 1 199 ? -22.344 7.758 11.703 1 88.19 199 ARG A C 1
ATOM 1562 O O . ARG A 1 199 ? -22.703 6.82 10.984 1 88.19 199 ARG A O 1
ATOM 1569 N N . LEU A 1 200 ? -21.359 7.578 12.484 1 85.69 200 LEU A N 1
ATOM 1570 C CA . LEU A 1 200 ? -20.703 6.289 12.695 1 85.69 200 LEU A CA 1
ATOM 1571 C C . LEU A 1 200 ? -21.734 5.215 13.047 1 85.69 200 LEU A C 1
ATOM 1573 O O . LEU A 1 200 ? -21.578 4.051 12.672 1 85.69 200 LEU A O 1
ATOM 1577 N N . SER A 1 201 ? -22.828 5.473 13.641 1 70.56 201 SER A N 1
ATOM 1578 C CA . SER A 1 201 ? -23.781 4.492 14.133 1 70.56 201 SER A CA 1
ATOM 1579 C C . SER A 1 201 ? -24.672 3.98 13.016 1 70.56 201 SER A C 1
ATOM 1581 O O . SER A 1 201 ? -25.281 2.912 13.133 1 70.56 201 SER A O 1
ATOM 1583 N N . THR A 1 202 ? -24.75 4.586 11.891 1 62.44 202 THR A N 1
ATOM 1584 C CA . THR A 1 202 ? -25.75 4.246 10.891 1 62.44 202 THR A CA 1
ATOM 1585 C C . THR A 1 202 ? -25.078 3.768 9.602 1 62.44 202 THR A C 1
ATOM 1587 O O . THR A 1 202 ? -25.766 3.441 8.625 1 62.44 202 THR A O 1
ATOM 1590 N N . ALA A 1 203 ? -23.875 3.762 9.625 1 57.66 203 ALA A N 1
ATOM 1591 C CA . ALA A 1 203 ? -23.234 3.699 8.312 1 57.66 203 ALA A CA 1
ATOM 1592 C C . ALA A 1 203 ? -23.156 2.26 7.809 1 57.66 203 ALA A C 1
ATOM 1594 O O . ALA A 1 203 ? -22.891 1.339 8.586 1 57.66 203 ALA A O 1
ATOM 1595 N N . SER A 1 204 ? -23.797 2.119 6.625 1 57.12 204 SER A N 1
ATOM 1596 C CA . SER A 1 204 ? -23.562 0.908 5.848 1 57.12 204 SER A CA 1
ATOM 1597 C C . SER A 1 204 ? -22.188 0.93 5.195 1 57.12 204 SER A C 1
ATOM 1599 O O . SER A 1 204 ? -21.766 1.95 4.641 1 57.12 204 SER A O 1
ATOM 1601 N N . PRO A 1 205 ? -21.391 -0.061 5.617 1 54.22 205 PRO A N 1
ATOM 1602 C CA . PRO A 1 205 ? -20.047 -0.101 5.039 1 54.22 205 PRO A CA 1
ATOM 1603 C C . PRO A 1 205 ? -20.047 0.043 3.521 1 54.22 205 PRO A C 1
ATOM 1605 O O . PRO A 1 205 ? -20.719 -0.729 2.826 1 54.22 205 PRO A O 1
ATOM 1608 N N . ASP A 1 206 ? -20.125 1.304 3.01 1 59.56 206 ASP A N 1
ATOM 1609 C CA . ASP A 1 206 ? -19.922 1.424 1.57 1 59.56 206 ASP A CA 1
ATOM 1610 C C . ASP A 1 206 ? -18.438 1.548 1.241 1 59.56 206 ASP A C 1
ATOM 1612 O O . ASP A 1 206 ? -17.641 1.963 2.086 1 59.56 206 ASP A O 1
ATOM 1616 N N . MET A 1 207 ? -18 0.873 0.169 1 60.56 207 MET A N 1
ATOM 1617 C CA . MET A 1 207 ? -16.594 0.793 -0.224 1 60.56 207 MET A CA 1
ATOM 1618 C C . MET A 1 207 ? -16.203 1.996 -1.074 1 60.56 207 MET A C 1
ATOM 1620 O O . MET A 1 207 ? -15.227 1.938 -1.821 1 60.56 207 MET A O 1
ATOM 1624 N N . SER A 1 208 ? -16.938 3.057 -0.81 1 74.25 208 SER A N 1
ATOM 1625 C CA . SER A 1 208 ? -16.5 4.172 -1.645 1 74.25 208 SER A CA 1
ATOM 1626 C C . SER A 1 208 ? -15.344 4.926 -1 1 74.25 208 SER A C 1
ATOM 1628 O O . SER A 1 208 ? -14.906 4.578 0.098 1 74.25 208 SER A O 1
ATOM 1630 N N . TYR A 1 209 ? -14.828 5.738 -1.75 1 80.62 209 TYR A N 1
ATOM 1631 C CA . TYR A 1 209 ? -13.719 6.555 -1.27 1 80.62 209 TYR A CA 1
ATOM 1632 C C . TYR A 1 209 ? -14.195 7.945 -0.87 1 80.62 209 TYR A C 1
ATOM 1634 O O . TYR A 1 209 ? -13.414 8.906 -0.871 1 80.62 209 TYR A O 1
ATOM 1642 N N . SER A 1 210 ? -15.5 8.016 -0.5 1 85.38 210 SER A N 1
ATOM 1643 C CA . SER A 1 210 ? -16 9.273 0.047 1 85.38 210 SER A CA 1
ATOM 1644 C C . SER A 1 210 ? -15.367 9.578 1.398 1 85.38 210 SER A C 1
ATOM 1646 O O . SER A 1 210 ? -14.875 8.672 2.076 1 85.38 210 SER A O 1
ATOM 1648 N N . SER A 1 211 ? -15.422 10.836 1.771 1 90.56 211 SER A N 1
ATOM 1649 C CA . SER A 1 211 ? -14.867 11.25 3.055 1 90.56 211 SER A CA 1
ATOM 1650 C C . SER A 1 211 ? -15.492 10.469 4.203 1 90.56 211 SER A C 1
ATOM 1652 O O . SER A 1 211 ? -14.781 9.969 5.078 1 90.56 211 SER A O 1
ATOM 1654 N N . THR A 1 212 ? -16.797 10.359 4.203 1 90.56 212 THR A N 1
ATOM 1655 C CA . THR A 1 212 ? -17.516 9.664 5.27 1 90.56 212 THR A CA 1
ATOM 1656 C C . THR A 1 212 ? -17.172 8.18 5.273 1 90.56 212 THR A C 1
ATOM 1658 O O . THR A 1 212 ? -16.984 7.586 6.336 1 90.56 212 THR A O 1
ATOM 1661 N N . ASP A 1 213 ? -17.094 7.562 4.121 1 87.12 213 ASP A N 1
ATOM 1662 C CA . ASP A 1 213 ? -16.75 6.141 4.035 1 87.12 213 ASP A CA 1
ATOM 1663 C C . ASP A 1 213 ? -15.328 5.883 4.52 1 87.12 213 ASP A C 1
ATOM 1665 O O . ASP A 1 213 ? -15.078 4.902 5.223 1 87.12 213 ASP A O 1
ATOM 1669 N N . ARG A 1 214 ? -14.398 6.711 4.094 1 90 214 ARG A N 1
ATOM 1670 C CA . ARG A 1 214 ? -13.031 6.578 4.57 1 90 214 ARG A CA 1
ATOM 1671 C C . ARG A 1 214 ? -12.953 6.73 6.086 1 90 214 ARG A C 1
ATOM 1673 O O . ARG A 1 214 ? -12.234 5.992 6.754 1 90 214 ARG A O 1
ATOM 1680 N N . PHE A 1 215 ? -13.742 7.711 6.609 1 93.56 215 PHE A N 1
ATOM 1681 C CA . PHE A 1 215 ? -13.789 7.922 8.055 1 93.56 215 PHE A CA 1
ATOM 1682 C C . PHE A 1 215 ? -14.242 6.656 8.773 1 93.56 215 PHE A C 1
ATOM 1684 O O . PHE A 1 215 ? -13.57 6.18 9.688 1 93.56 215 PHE A O 1
ATOM 1691 N N . GLN A 1 216 ? -15.305 6.121 8.328 1 90.31 216 GLN A N 1
ATOM 1692 C CA . GLN A 1 216 ? -15.867 4.934 8.961 1 90.31 216 GLN A CA 1
ATOM 1693 C C . GLN A 1 216 ? -14.93 3.738 8.828 1 90.31 216 GLN A C 1
ATOM 1695 O O . GLN A 1 216 ? -14.758 2.971 9.781 1 90.31 216 GLN A O 1
ATOM 1700 N N . ARG A 1 217 ? -14.352 3.58 7.734 1 88.12 217 ARG A N 1
ATOM 1701 C CA . ARG A 1 217 ? -13.43 2.477 7.484 1 88.12 217 ARG A CA 1
ATOM 1702 C C . ARG A 1 217 ? -12.211 2.566 8.398 1 88.12 217 ARG A C 1
ATOM 1704 O O . ARG A 1 217 ? -11.82 1.577 9.016 1 88.12 217 ARG A O 1
ATOM 1711 N N . LEU A 1 218 ? -11.641 3.703 8.492 1 92.5 218 LEU A N 1
ATOM 1712 C CA . LEU A 1 218 ? -10.461 3.891 9.336 1 92.5 218 LEU A CA 1
ATOM 1713 C C . LEU A 1 218 ? -10.797 3.66 10.805 1 92.5 218 LEU A C 1
ATOM 1715 O O . LEU A 1 218 ? -10.016 3.049 11.539 1 92.5 218 LEU A O 1
ATOM 1719 N N . VAL A 1 219 ? -11.969 4.219 11.164 1 93 219 VAL A N 1
ATOM 1720 C CA . VAL A 1 219 ? -12.375 4.027 12.555 1 93 219 VAL A CA 1
ATOM 1721 C C . VAL A 1 219 ? -12.484 2.535 12.859 1 93 219 VAL A C 1
ATOM 1723 O O . VAL A 1 219 ? -11.945 2.055 13.859 1 93 219 VAL A O 1
ATOM 1726 N N . ARG A 1 220 ? -13.078 1.851 12.008 1 87.56 220 ARG A N 1
ATOM 1727 C CA . ARG A 1 220 ? -13.312 0.428 12.227 1 87.56 220 ARG A CA 1
ATOM 1728 C C . ARG A 1 220 ? -12.008 -0.359 12.18 1 87.56 220 ARG A C 1
ATOM 1730 O O . ARG A 1 220 ? -11.727 -1.162 13.07 1 87.56 220 ARG A O 1
ATOM 1737 N N . LEU A 1 221 ? -11.227 -0.181 11.188 1 87.31 221 LEU A N 1
ATOM 1738 C CA . LEU A 1 221 ? -10 -0.947 11.016 1 87.31 221 LEU A CA 1
ATOM 1739 C C . LEU A 1 221 ? -8.984 -0.595 12.094 1 87.31 221 LEU A C 1
ATOM 1741 O O . LEU A 1 221 ? -8.25 -1.466 12.57 1 87.31 221 LEU A O 1
ATOM 1745 N N . ASN A 1 222 ? -8.891 0.646 12.438 1 91.56 222 ASN A N 1
ATOM 1746 C CA . ASN A 1 222 ? -7.953 1.081 13.469 1 91.56 222 ASN A CA 1
ATOM 1747 C C . ASN A 1 222 ? -8.328 0.515 14.836 1 91.56 222 ASN A C 1
ATOM 1749 O O . ASN A 1 222 ? -7.453 0.243 15.656 1 91.56 222 ASN A O 1
ATOM 1753 N N . ALA A 1 223 ? -9.617 0.304 15.07 1 89.12 223 ALA A N 1
ATOM 1754 C CA . ALA A 1 223 ? -10.109 -0.175 16.359 1 89.12 223 ALA A CA 1
ATOM 1755 C C . ALA A 1 223 ? -9.984 -1.692 16.469 1 89.12 223 ALA A C 1
ATOM 1757 O O . ALA A 1 223 ? -10.047 -2.252 17.562 1 89.12 223 ALA A O 1
ATOM 1758 N N . ALA A 1 224 ? -9.805 -2.334 15.367 1 83 224 ALA A N 1
ATOM 1759 C CA . ALA A 1 224 ? -9.914 -3.791 15.32 1 83 224 ALA A CA 1
ATOM 1760 C C . ALA A 1 224 ? -8.773 -4.449 16.094 1 83 224 ALA A C 1
ATOM 1762 O O . ALA A 1 224 ? -8.93 -5.559 16.609 1 83 224 ALA A O 1
ATOM 1763 N N . PHE A 1 225 ? -7.652 -3.771 16.156 1 78.88 225 PHE A N 1
ATOM 1764 C CA . PHE A 1 225 ? -6.477 -4.34 16.812 1 78.88 225 PHE A CA 1
ATOM 1765 C C . PHE A 1 225 ? -5.566 -3.236 17.328 1 78.88 225 PHE A C 1
ATOM 1767 O O . PHE A 1 225 ? -5.395 -2.203 16.688 1 78.88 225 PHE A O 1
ATOM 1774 N N . ASN A 1 226 ? -4.996 -3.523 18.5 1 83.62 226 ASN A N 1
ATOM 1775 C CA . ASN A 1 226 ? -4.195 -2.449 19.094 1 83.62 226 ASN A CA 1
ATOM 1776 C C . ASN A 1 226 ? -2.764 -2.902 19.359 1 83.62 226 ASN A C 1
ATOM 1778 O O . ASN A 1 226 ? -1.971 -2.152 19.938 1 83.62 226 ASN A O 1
ATOM 1782 N N . GLN A 1 227 ? -2.506 -4.141 19 1 80.06 227 GLN A N 1
ATOM 1783 C CA . GLN A 1 227 ? -1.139 -4.629 19.156 1 80.06 227 GLN A CA 1
ATOM 1784 C C . GLN A 1 227 ? -0.382 -4.555 17.828 1 80.06 227 GLN A C 1
ATOM 1786 O O . GLN A 1 227 ? -0.96 -4.785 16.766 1 80.06 227 GLN A O 1
ATOM 1791 N N . ASP A 1 228 ? 0.849 -4.098 17.938 1 75.06 228 ASP A N 1
ATOM 1792 C CA . ASP A 1 228 ? 1.681 -4.027 16.75 1 75.06 228 ASP A CA 1
ATOM 1793 C C . ASP A 1 228 ? 2.51 -5.301 16.578 1 75.06 228 ASP A C 1
ATOM 1795 O O . ASP A 1 228 ? 3.68 -5.238 16.188 1 75.06 228 ASP A O 1
ATOM 1799 N N . GLU A 1 229 ? 2.008 -6.441 17.219 1 68.12 229 GLU A N 1
ATOM 1800 C CA . GLU A 1 229 ? 2.713 -7.715 17.141 1 68.12 229 GLU A CA 1
ATOM 1801 C C . GLU A 1 229 ? 2.053 -8.656 16.141 1 68.12 229 GLU A C 1
ATOM 1803 O O . GLU A 1 229 ? 0.826 -8.789 16.125 1 68.12 229 GLU A O 1
ATOM 1808 N N . PHE A 1 230 ? 2.811 -8.938 15.188 1 62.44 230 PHE A N 1
ATOM 1809 C CA . PHE A 1 230 ? 2.379 -9.977 14.266 1 62.44 230 PHE A CA 1
ATOM 1810 C C . PHE A 1 230 ? 2.809 -11.352 14.766 1 62.44 230 PHE A C 1
ATOM 1812 O O . PHE A 1 230 ? 3.777 -11.469 15.516 1 62.44 230 PHE A O 1
ATOM 1819 N N . ASP A 1 231 ? 1.946 -12.297 14.656 1 58.69 231 ASP A N 1
ATOM 1820 C CA . ASP A 1 231 ? 2.322 -13.609 15.156 1 58.69 231 ASP A CA 1
ATOM 1821 C C . ASP A 1 231 ? 3.748 -13.969 14.75 1 58.69 231 ASP A C 1
ATOM 1823 O O . ASP A 1 231 ? 4.109 -13.852 13.57 1 58.69 231 ASP A O 1
ATOM 1827 N N . THR A 1 232 ? 4.605 -14.094 15.781 1 51.81 232 THR A N 1
ATOM 1828 C CA . THR A 1 232 ? 6.027 -14.398 15.656 1 51.81 232 THR A CA 1
ATOM 1829 C C . THR A 1 232 ? 6.246 -15.594 14.734 1 51.81 232 THR A C 1
ATOM 1831 O O . THR A 1 232 ? 7.352 -15.812 14.234 1 51.81 232 THR A O 1
ATOM 1834 N N . ASP A 1 233 ? 5.285 -16.344 14.578 1 52.97 233 ASP A N 1
ATOM 1835 C CA . ASP A 1 233 ? 5.539 -17.516 13.75 1 52.97 233 ASP A CA 1
ATOM 1836 C C . ASP A 1 233 ? 5.355 -17.188 12.266 1 52.97 233 ASP A C 1
ATOM 1838 O O . ASP A 1 233 ? 5.566 -18.047 11.406 1 52.97 233 ASP A O 1
ATOM 1842 N N . THR A 1 234 ? 5.031 -15.922 12.156 1 55.91 234 THR A N 1
ATOM 1843 C CA . THR A 1 234 ? 4.906 -15.531 10.758 1 55.91 234 THR A CA 1
ATOM 1844 C C . THR A 1 234 ? 6.129 -14.734 10.305 1 55.91 234 THR A C 1
ATOM 1846 O O . THR A 1 234 ? 6.773 -14.07 11.117 1 55.91 234 THR A O 1
ATOM 1849 N N . ILE A 1 235 ? 6.785 -15.133 9.32 1 53.94 235 ILE A N 1
ATOM 1850 C CA . ILE A 1 235 ? 7.895 -14.406 8.727 1 53.94 235 ILE A CA 1
ATOM 1851 C C . ILE A 1 235 ? 7.562 -12.914 8.672 1 53.94 235 ILE A C 1
ATOM 1853 O O . ILE A 1 235 ? 8.422 -12.094 8.344 1 53.94 235 ILE A O 1
ATOM 1857 N N . THR A 1 236 ? 6.375 -12.633 9.133 1 56.19 236 THR A N 1
ATOM 1858 C CA . THR A 1 236 ? 5.926 -11.273 8.867 1 56.19 236 THR A CA 1
ATOM 1859 C C . THR A 1 236 ? 6.332 -10.344 10.008 1 56.19 236 THR A C 1
ATOM 1861 O O . THR A 1 236 ? 6.234 -9.117 9.883 1 56.19 236 THR A O 1
ATOM 1864 N N . ILE A 1 237 ? 6.883 -10.875 11.023 1 58.47 237 ILE A N 1
ATOM 1865 C CA . ILE A 1 237 ? 7.039 -9.945 12.133 1 58.47 237 ILE A CA 1
ATOM 1866 C C . ILE A 1 237 ? 8.516 -9.602 12.32 1 58.47 237 ILE A C 1
ATOM 1868 O O . ILE A 1 237 ? 9.367 -10.492 12.289 1 58.47 237 ILE A O 1
ATOM 1872 N N . SER A 1 238 ? 8.688 -8.25 12.32 1 67.62 238 SER A N 1
ATOM 1873 C CA . SER A 1 238 ? 10.008 -7.738 12.688 1 67.62 238 SER A CA 1
ATOM 1874 C C . SER A 1 238 ? 10.164 -7.664 14.203 1 67.62 238 SER A C 1
ATOM 1876 O O . SER A 1 238 ? 9.188 -7.504 14.93 1 67.62 238 SER A O 1
ATOM 1878 N N . SER A 1 239 ? 11.273 -7.914 14.641 1 69.25 239 SER A N 1
ATOM 1879 C CA . SER A 1 239 ? 11.586 -7.676 16.047 1 69.25 239 SER A CA 1
ATOM 1880 C C . SER A 1 239 ? 11.617 -6.184 16.359 1 69.25 239 SER A C 1
ATOM 1882 O O . SER A 1 239 ? 11.672 -5.789 17.531 1 69.25 239 SER A O 1
ATOM 1884 N N . ASP A 1 240 ? 11.461 -5.34 15.445 1 84 240 ASP A N 1
ATOM 1885 C CA . ASP A 1 240 ? 11.492 -3.889 15.594 1 84 240 ASP A CA 1
ATOM 1886 C C . ASP A 1 240 ? 10.086 -3.314 15.734 1 84 240 ASP A C 1
ATOM 1888 O O . ASP A 1 240 ? 9.312 -3.32 14.773 1 84 240 ASP A O 1
ATOM 1892 N N . ASN A 1 241 ? 9.828 -2.764 16.953 1 87.06 241 ASN A N 1
ATOM 1893 C CA . ASN A 1 241 ? 8.508 -2.207 17.25 1 87.06 241 ASN A CA 1
ATOM 1894 C C . ASN A 1 241 ? 8.156 -1.07 16.297 1 87.06 241 ASN A C 1
ATOM 1896 O O . ASN A 1 241 ? 6.996 -0.929 15.898 1 87.06 241 ASN A O 1
ATOM 1900 N N . ALA A 1 242 ? 9.141 -0.252 16.031 1 91.31 242 ALA A N 1
ATOM 1901 C CA . ALA A 1 242 ? 8.898 0.847 15.102 1 91.31 242 ALA A CA 1
ATOM 1902 C C . ALA A 1 242 ? 8.461 0.323 13.742 1 91.31 242 ALA A C 1
ATOM 1904 O O . ALA A 1 242 ? 7.496 0.829 13.156 1 91.31 242 ALA A O 1
ATOM 1905 N N . GLN A 1 243 ? 9.141 -0.651 13.297 1 89.88 243 GLN A N 1
ATOM 1906 C CA . GLN A 1 243 ? 8.812 -1.23 11.992 1 89.88 243 GLN A CA 1
ATOM 1907 C C . GLN A 1 243 ? 7.398 -1.807 11.984 1 89.88 243 GLN A C 1
ATOM 1909 O O . GLN A 1 243 ? 6.645 -1.601 11.039 1 89.88 243 GLN A O 1
ATOM 1914 N N . ASN A 1 244 ? 7.031 -2.529 13.039 1 86.75 244 ASN A N 1
ATOM 1915 C CA . ASN A 1 244 ? 5.703 -3.123 13.117 1 86.75 244 ASN A CA 1
ATOM 1916 C C . ASN A 1 244 ? 4.609 -2.059 13.109 1 86.75 244 ASN A C 1
ATOM 1918 O O . ASN A 1 244 ? 3.592 -2.215 12.43 1 86.75 244 ASN A O 1
ATOM 1922 N N . GLY A 1 245 ? 4.832 -1.032 13.891 1 91.25 245 GLY A N 1
ATOM 1923 C CA . GLY A 1 245 ? 3.859 0.048 13.938 1 91.25 245 GLY A CA 1
ATOM 1924 C C . GLY A 1 245 ? 3.703 0.761 12.602 1 91.25 245 GLY A C 1
ATOM 1925 O O . GLY A 1 245 ? 2.582 1.022 12.164 1 91.25 245 GLY A O 1
ATOM 1926 N N . VAL A 1 246 ? 4.84 1.097 11.984 1 93.44 246 VAL A N 1
ATOM 1927 C CA . VAL A 1 246 ? 4.82 1.788 10.695 1 93.44 246 VAL A CA 1
ATOM 1928 C C . VAL A 1 246 ? 4.141 0.911 9.648 1 93.44 246 VAL A C 1
ATOM 1930 O O . VAL A 1 246 ? 3.332 1.396 8.859 1 93.44 246 VAL A O 1
ATOM 1933 N N . THR A 1 247 ? 4.434 -0.354 9.664 1 88.38 247 THR A N 1
ATOM 1934 C CA . THR A 1 247 ? 3.814 -1.295 8.734 1 88.38 247 THR A CA 1
ATOM 1935 C C . THR A 1 247 ? 2.301 -1.315 8.914 1 88.38 247 THR A C 1
ATOM 1937 O O . THR A 1 247 ? 1.551 -1.276 7.938 1 88.38 247 THR A O 1
ATOM 1940 N N . ARG A 1 248 ? 1.875 -1.45 10.094 1 88.94 248 ARG A N 1
ATOM 1941 C CA . ARG A 1 248 ? 0.441 -1.447 10.367 1 88.94 248 ARG A CA 1
ATOM 1942 C C . ARG A 1 248 ? -0.204 -0.151 9.891 1 88.94 248 ARG A C 1
ATOM 1944 O O . ARG A 1 248 ? -1.285 -0.172 9.297 1 88.94 248 ARG A O 1
ATOM 1951 N N . ALA A 1 249 ? 0.434 0.959 10.172 1 93.5 249 ALA A N 1
ATOM 1952 C CA . ALA A 1 249 ? -0.084 2.248 9.719 1 93.5 249 ALA A CA 1
ATOM 1953 C C . ALA A 1 249 ? -0.193 2.297 8.203 1 93.5 249 ALA A C 1
ATOM 1955 O O . ALA A 1 249 ? -1.181 2.797 7.656 1 93.5 249 ALA A O 1
ATOM 1956 N N . LEU A 1 250 ? 0.791 1.811 7.555 1 91.69 250 LEU A N 1
ATOM 1957 C CA . LEU A 1 250 ? 0.78 1.804 6.098 1 91.69 250 LEU A CA 1
ATOM 1958 C C . LEU A 1 250 ? -0.354 0.934 5.566 1 91.69 250 LEU A C 1
ATOM 1960 O O . LEU A 1 250 ? -0.989 1.276 4.566 1 91.69 250 LEU A O 1
ATOM 1964 N N . HIS A 1 251 ? -0.599 -0.154 6.184 1 87.75 251 HIS A N 1
ATOM 1965 C CA . HIS A 1 251 ? -1.695 -1.017 5.758 1 87.75 251 HIS A CA 1
ATOM 1966 C C . HIS A 1 251 ? -3.045 -0.333 5.957 1 87.75 251 HIS A C 1
ATOM 1968 O O . HIS A 1 251 ? -3.969 -0.531 5.164 1 87.75 251 HIS A O 1
ATOM 1974 N N . LEU A 1 252 ? -3.197 0.375 7.023 1 90.88 252 LEU A N 1
ATOM 1975 C CA . LEU A 1 252 ? -4.41 1.166 7.207 1 90.88 252 LEU A CA 1
ATOM 1976 C C . LEU A 1 252 ? -4.539 2.221 6.113 1 90.88 252 LEU A C 1
ATOM 1978 O O . LEU A 1 252 ? -5.629 2.426 5.574 1 90.88 252 LEU A O 1
ATOM 1982 N N . LEU A 1 253 ? -3.459 2.875 5.801 1 93 253 LEU A N 1
ATOM 1983 C CA . LEU A 1 253 ? -3.469 3.887 4.75 1 93 253 LEU A CA 1
ATOM 1984 C C . LEU A 1 253 ? -3.863 3.273 3.408 1 93 253 LEU A C 1
ATOM 1986 O O . LEU A 1 253 ? -4.578 3.898 2.623 1 93 253 LEU A O 1
ATOM 1990 N N . ASN A 1 254 ? -3.414 2.105 3.141 1 88.19 254 ASN A N 1
ATOM 1991 C CA . ASN A 1 254 ? -3.756 1.414 1.902 1 88.19 254 ASN A CA 1
ATOM 1992 C C . ASN A 1 254 ? -5.266 1.29 1.729 1 88.19 254 ASN A C 1
ATOM 1994 O O . ASN A 1 254 ? -5.77 1.275 0.604 1 88.19 254 ASN A O 1
ATOM 1998 N N . SER A 1 255 ? -5.941 1.221 2.787 1 86.12 255 SER A N 1
ATOM 1999 C CA . SER A 1 255 ? -7.387 1.018 2.719 1 86.12 255 SER A CA 1
ATOM 2000 C C . SER A 1 255 ? -8.102 2.281 2.256 1 86.12 255 SER A C 1
ATOM 2002 O O . SER A 1 255 ? -9.273 2.232 1.869 1 86.12 255 SER A O 1
ATOM 2004 N N . VAL A 1 256 ? -7.375 3.385 2.266 1 88.69 256 VAL A N 1
ATOM 2005 C CA . VAL A 1 256 ? -8.094 4.617 1.953 1 88.69 256 VAL A CA 1
ATOM 2006 C C . VAL A 1 256 ? -7.395 5.344 0.806 1 88.69 256 VAL A C 1
ATOM 2008 O O . VAL A 1 256 ? -7.926 6.316 0.264 1 88.69 256 VAL A O 1
ATOM 2011 N N . VAL A 1 257 ? -6.195 4.898 0.487 1 85.06 257 VAL A N 1
ATOM 2012 C CA . VAL A 1 257 ? -5.539 5.477 -0.682 1 85.06 257 VAL A CA 1
ATOM 2013 C C . VAL A 1 257 ? -6.348 5.156 -1.938 1 85.06 257 VAL A C 1
ATOM 2015 O O . VAL A 1 257 ? -6.785 4.02 -2.129 1 85.06 257 VAL A O 1
ATOM 2018 N N . GLN A 1 258 ? -6.512 6.129 -2.691 1 75.5 258 GLN A N 1
ATOM 2019 C CA . GLN A 1 258 ? -7.324 5.949 -3.889 1 75.5 258 GLN A CA 1
ATOM 2020 C C . GLN A 1 258 ? -6.488 5.391 -5.039 1 75.5 258 GLN A C 1
ATOM 2022 O O . GLN A 1 258 ? -5.406 5.906 -5.336 1 75.5 258 GLN A O 1
ATOM 2027 N N . PRO A 1 259 ? -7.043 4.285 -5.625 1 73.75 259 PRO A N 1
ATOM 2028 C CA . PRO A 1 259 ? -6.32 3.764 -6.785 1 73.75 259 PRO A CA 1
ATOM 2029 C C . PRO A 1 259 ? -6.355 4.715 -7.98 1 73.75 259 PRO A C 1
ATOM 2031 O O . PRO A 1 259 ? -7.23 5.582 -8.055 1 73.75 259 PRO A O 1
ATOM 2034 N N . LEU A 1 260 ? -5.355 4.586 -8.852 1 68.44 260 LEU A N 1
ATOM 2035 C CA . LEU A 1 260 ? -5.305 5.391 -10.062 1 68.44 260 LEU A CA 1
ATOM 2036 C C . LEU A 1 260 ? -6.414 4.992 -11.031 1 68.44 260 LEU A C 1
ATOM 2038 O O . LEU A 1 260 ? -6.258 4.047 -11.805 1 68.44 260 LEU A O 1
ATOM 2042 N N . VAL A 1 261 ? -7.574 5.645 -10.898 1 62.78 261 VAL A N 1
ATOM 2043 C CA . VAL A 1 261 ? -8.695 5.273 -11.75 1 62.78 261 VAL A CA 1
ATOM 2044 C C . VAL A 1 261 ? -8.891 6.324 -12.844 1 62.78 261 VAL A C 1
ATOM 2046 O O . VAL A 1 261 ? -9.781 6.199 -13.688 1 62.78 261 VAL A O 1
ATOM 2049 N N . ALA A 1 262 ? -8.094 7.371 -12.75 1 62.19 262 ALA A N 1
ATOM 2050 C CA . ALA A 1 262 ? -8.086 8.398 -13.789 1 62.19 262 ALA A CA 1
ATOM 2051 C C . ALA A 1 262 ? -6.734 9.109 -13.844 1 62.19 262 ALA A C 1
ATOM 2053 O O . ALA A 1 262 ? -5.992 9.117 -12.859 1 62.19 262 ALA A O 1
ATOM 2054 N N . PRO A 1 263 ? -6.402 9.57 -15.039 1 61.09 263 PRO A N 1
ATOM 2055 C CA . PRO A 1 263 ? -5.117 10.258 -15.18 1 61.09 263 PRO A CA 1
ATOM 2056 C C . PRO A 1 263 ? -4.965 11.43 -14.219 1 61.09 263 PRO A C 1
ATOM 2058 O O . PRO A 1 263 ? -3.842 11.797 -13.859 1 61.09 263 PRO A O 1
ATOM 2061 N N . SER A 1 264 ? -6.105 11.977 -13.859 1 58.47 264 SER A N 1
ATOM 2062 C CA . SER A 1 264 ? -6.047 13.25 -13.156 1 58.47 264 SER A CA 1
ATOM 2063 C C . SER A 1 264 ? -6.113 13.055 -11.648 1 58.47 264 SER A C 1
ATOM 2065 O O . SER A 1 264 ? -5.977 14.016 -10.883 1 58.47 264 SER A O 1
ATOM 2067 N N . PHE A 1 265 ? -6.32 11.805 -11.289 1 57.97 265 PHE A N 1
ATOM 2068 C CA . PHE A 1 265 ? -6.574 11.727 -9.852 1 57.97 265 PHE A CA 1
ATOM 2069 C C . PHE A 1 265 ? -5.766 10.594 -9.219 1 57.97 265 PHE A C 1
ATOM 2071 O O . PHE A 1 265 ? -5.812 9.453 -9.688 1 57.97 265 PHE A O 1
ATOM 2078 N N . ALA A 1 266 ? -4.77 10.898 -8.43 1 59.75 266 ALA A N 1
ATOM 2079 C CA . ALA A 1 266 ? -4.168 9.906 -7.547 1 59.75 266 ALA A CA 1
ATOM 2080 C C . ALA A 1 266 ? -3.631 10.547 -6.273 1 59.75 266 ALA A C 1
ATOM 2082 O O . ALA A 1 266 ? -3.361 11.75 -6.246 1 59.75 266 ALA A O 1
ATOM 2083 N N . SER A 1 267 ? -3.82 9.742 -5.133 1 61.12 267 SER A N 1
ATOM 2084 C CA . SER A 1 267 ? -3.092 10.133 -3.928 1 61.12 267 SER A CA 1
ATOM 2085 C C . SER A 1 267 ? -1.655 10.523 -4.254 1 61.12 267 SER A C 1
ATOM 2087 O O . SER A 1 267 ? -0.963 9.82 -4.988 1 61.12 267 SER A O 1
ATOM 2089 N N . GLU A 1 268 ? -1.308 11.656 -3.785 1 76.81 268 GLU A N 1
ATOM 2090 C CA . GLU A 1 268 ? 0.037 12.141 -4.078 1 76.81 268 GLU A CA 1
ATOM 2091 C C . GLU A 1 268 ? 1.08 11.438 -3.217 1 76.81 268 GLU A C 1
ATOM 2093 O O . GLU A 1 268 ? 2.064 10.906 -3.734 1 76.81 268 GLU A O 1
ATOM 2098 N N . TRP A 1 269 ? 0.8 11.445 -1.973 1 88 269 TRP A N 1
ATOM 2099 C CA . TRP A 1 269 ? 1.736 10.797 -1.062 1 88 269 TRP A CA 1
ATOM 2100 C C . TRP A 1 269 ? 1.04 10.383 0.229 1 88 269 TRP A C 1
ATOM 2102 O O . TRP A 1 269 ? -0.055 10.859 0.533 1 88 269 TRP A O 1
ATOM 2112 N N . VAL A 1 270 ? 1.633 9.406 0.918 1 92.75 270 VAL A N 1
ATOM 2113 C CA . VAL A 1 270 ? 1.235 9.039 2.271 1 92.75 270 VAL A CA 1
ATOM 2114 C C . VAL A 1 270 ? 2.391 9.297 3.238 1 92.75 270 VAL A C 1
ATOM 2116 O O . VAL A 1 270 ? 3.551 9.352 2.828 1 92.75 270 VAL A O 1
ATOM 2119 N N . LEU A 1 271 ? 2.006 9.539 4.477 1 96.44 271 LEU A N 1
ATOM 2120 C CA . LEU A 1 271 ? 2.953 9.891 5.527 1 96.44 271 LEU A CA 1
ATOM 2121 C C . LEU A 1 271 ? 2.615 9.172 6.832 1 96.44 271 LEU A C 1
ATOM 2123 O O . LEU A 1 271 ? 1.445 9.102 7.215 1 96.44 271 LEU A O 1
ATOM 2127 N N . VAL A 1 272 ? 3.617 8.539 7.406 1 98 272 VAL A N 1
ATOM 2128 C CA . VAL A 1 272 ? 3.518 8.062 8.781 1 98 272 VAL A CA 1
ATOM 2129 C C . VAL A 1 272 ? 4.438 8.883 9.68 1 98 272 VAL A C 1
ATOM 2131 O O . VAL A 1 272 ? 5.625 9.031 9.391 1 98 272 VAL A O 1
ATOM 2134 N N . ARG A 1 273 ? 3.844 9.406 10.742 1 98.81 273 ARG A N 1
ATOM 2135 C CA . ARG A 1 273 ? 4.586 10.188 11.727 1 98.81 273 ARG A CA 1
ATOM 2136 C C . ARG A 1 273 ? 4.82 9.383 13 1 98.81 273 ARG A C 1
ATOM 2138 O O . ARG A 1 273 ? 3.869 8.883 13.609 1 98.81 273 ARG A O 1
ATOM 2145 N N . ASP A 1 274 ? 6.051 9.219 13.344 1 98.75 274 ASP A N 1
ATOM 2146 C CA . ASP A 1 274 ? 6.41 8.648 14.641 1 98.75 274 ASP A CA 1
ATOM 2147 C C . ASP A 1 274 ? 6.656 9.75 15.672 1 98.75 274 ASP A C 1
ATOM 2149 O O . ASP A 1 274 ? 7.727 10.367 15.688 1 98.75 274 ASP A O 1
ATOM 2153 N N . HIS A 1 275 ? 5.719 9.922 16.469 1 98.81 275 HIS A N 1
ATOM 2154 C CA . HIS A 1 275 ? 5.723 11.07 17.375 1 98.81 275 HIS A CA 1
ATOM 2155 C C . HIS A 1 275 ? 6.73 10.891 18.5 1 98.81 275 HIS A C 1
ATOM 2157 O O . HIS A 1 275 ? 7.25 11.867 19.031 1 98.81 275 HIS A O 1
ATOM 2163 N N . GLU A 1 276 ? 6.984 9.688 18.875 1 97.81 276 GLU A N 1
ATOM 2164 C CA . GLU A 1 276 ? 7.914 9.398 19.953 1 97.81 276 GLU A CA 1
ATOM 2165 C C . GLU A 1 276 ? 9.359 9.453 19.469 1 97.81 276 GLU A C 1
ATOM 2167 O O . GLU A 1 276 ? 10.203 10.102 20.094 1 97.81 276 GLU A O 1
ATOM 2172 N N . ARG A 1 277 ? 9.609 8.797 18.406 1 97.81 277 ARG A N 1
ATOM 2173 C CA . ARG A 1 277 ? 10.977 8.695 17.906 1 97.81 277 ARG A CA 1
ATOM 2174 C C . ARG A 1 277 ? 11.32 9.883 17 1 97.81 277 ARG A C 1
ATOM 2176 O O . ARG A 1 277 ? 12.477 10.055 16.609 1 97.81 277 ARG A O 1
ATOM 2183 N N . LYS A 1 278 ? 10.375 10.711 16.703 1 98.5 278 LYS A N 1
ATOM 2184 C CA . LYS A 1 278 ? 10.547 11.891 15.867 1 98.5 278 LYS A CA 1
ATOM 2185 C C . LYS A 1 278 ? 11.109 11.523 14.5 1 98.5 278 LYS A C 1
ATOM 2187 O O . LYS A 1 278 ? 12.133 12.062 14.07 1 98.5 278 LYS A O 1
ATOM 2192 N N . GLN A 1 279 ? 10.367 10.68 13.867 1 98.06 279 GLN A N 1
ATOM 2193 C CA . GLN A 1 279 ? 10.703 10.219 12.531 1 98.06 279 GLN A CA 1
ATOM 2194 C C . GLN A 1 279 ? 9.5 10.305 11.594 1 98.06 279 GLN A C 1
ATOM 2196 O O . GLN A 1 279 ? 8.359 10.133 12.023 1 98.06 279 GLN A O 1
ATOM 2201 N N . LEU A 1 280 ? 9.812 10.633 10.398 1 97.88 280 LEU A N 1
ATOM 2202 C CA . LEU A 1 280 ? 8.812 10.664 9.336 1 97.88 280 LEU A CA 1
ATOM 2203 C C . LEU A 1 280 ? 9.086 9.586 8.297 1 97.88 280 LEU A C 1
ATOM 2205 O O . LEU A 1 280 ? 10.234 9.398 7.879 1 97.88 280 LEU A O 1
ATOM 2209 N N . TYR A 1 281 ? 8.078 8.828 7.965 1 96.5 281 TYR A N 1
ATOM 2210 C CA . TYR A 1 281 ? 8.133 7.863 6.875 1 96.5 281 TYR A CA 1
ATOM 2211 C C . TYR A 1 281 ? 7.203 8.273 5.738 1 96.5 281 TYR A C 1
ATOM 2213 O O . TYR A 1 281 ? 5.992 8.406 5.938 1 96.5 281 TYR A O 1
ATOM 2221 N N . VAL A 1 282 ? 7.719 8.414 4.559 1 93.69 282 VAL A N 1
ATOM 2222 C CA . VAL A 1 282 ? 6.918 8.977 3.479 1 93.69 282 VAL A CA 1
ATOM 2223 C C . VAL A 1 282 ? 7.047 8.117 2.227 1 93.69 282 VAL A C 1
ATOM 2225 O O . VAL A 1 282 ? 8.102 7.52 1.981 1 93.69 282 VAL A O 1
ATOM 2228 N N . GLN A 1 283 ? 5.93 7.977 1.517 1 89.38 283 GLN A N 1
ATOM 2229 C CA . GLN A 1 283 ? 5.855 7.344 0.205 1 89.38 283 GLN A CA 1
ATOM 2230 C C . GLN A 1 283 ? 5.055 8.195 -0.774 1 89.38 283 GLN A C 1
ATOM 2232 O O . GLN A 1 283 ? 4.02 8.758 -0.412 1 89.38 283 GLN A O 1
ATOM 2237 N N . SER A 1 284 ? 5.645 8.352 -1.938 1 83.06 284 SER A N 1
ATOM 2238 C CA . SER A 1 284 ? 4.875 9.016 -2.984 1 83.06 284 SER A CA 1
ATOM 2239 C C . SER A 1 284 ? 4.125 8 -3.842 1 83.06 284 SER A C 1
ATOM 2241 O O . SER A 1 284 ? 4.445 6.809 -3.832 1 83.06 284 SER A O 1
ATOM 2243 N N . THR A 1 285 ? 3.133 8.43 -4.543 1 75.44 285 THR A N 1
ATOM 2244 C CA . THR A 1 285 ? 2.377 7.57 -5.449 1 75.44 285 THR A CA 1
ATOM 2245 C C . THR A 1 285 ? 3.291 6.977 -6.52 1 75.44 285 THR A C 1
ATOM 2247 O O . THR A 1 285 ? 3.088 5.844 -6.961 1 75.44 285 THR A O 1
ATOM 2250 N N . GLN A 1 286 ? 4.348 7.672 -6.801 1 74.44 286 GLN A N 1
ATOM 2251 C CA . GLN A 1 286 ? 5.223 7.266 -7.898 1 74.44 286 GLN A CA 1
ATOM 2252 C C . GLN A 1 286 ? 6.227 6.211 -7.441 1 74.44 286 GLN A C 1
ATOM 2254 O O . GLN A 1 286 ? 6.762 5.457 -8.258 1 74.44 286 GLN A O 1
ATOM 2259 N N . THR A 1 287 ? 6.488 6.32 -6.188 1 75.31 287 THR A N 1
ATOM 2260 C CA . THR A 1 287 ? 7.48 5.379 -5.688 1 75.31 287 THR A CA 1
ATOM 2261 C C . THR A 1 287 ? 6.969 4.66 -4.445 1 75.31 287 THR A C 1
ATOM 2263 O O . THR A 1 287 ? 6.535 5.301 -3.486 1 75.31 287 THR A O 1
ATOM 2266 N N . SER A 1 288 ? 6.949 3.369 -4.527 1 78.06 288 SER A N 1
ATOM 2267 C CA . SER A 1 288 ? 6.508 2.559 -3.398 1 78.06 288 SER A CA 1
ATOM 2268 C C . SER A 1 288 ? 7.652 2.295 -2.424 1 78.06 288 SER A C 1
ATOM 2270 O O . SER A 1 288 ? 7.543 1.435 -1.548 1 78.06 288 SER A O 1
ATOM 2272 N N . VAL A 1 289 ? 8.719 2.982 -2.545 1 87.38 289 VAL A N 1
ATOM 2273 C CA . VAL A 1 289 ? 9.82 2.836 -1.606 1 87.38 289 VAL A CA 1
ATOM 2274 C C . VAL A 1 289 ? 9.617 3.766 -0.412 1 87.38 289 VAL A C 1
ATOM 2276 O O . VAL A 1 289 ? 9.508 4.984 -0.576 1 87.38 289 VAL A O 1
ATOM 2279 N N . LEU A 1 290 ? 9.547 3.137 0.738 1 91.94 290 LEU A N 1
ATOM 2280 C CA . LEU A 1 290 ? 9.398 3.914 1.963 1 91.94 290 LEU A CA 1
ATOM 2281 C C . LEU A 1 290 ? 10.68 4.68 2.283 1 91.94 290 LEU A C 1
ATOM 2283 O O . LEU A 1 290 ? 11.766 4.105 2.268 1 91.94 290 LEU A O 1
ATOM 2287 N N . ARG A 1 291 ? 10.508 5.945 2.543 1 92.38 291 ARG A N 1
ATOM 2288 C CA . ARG A 1 291 ? 11.648 6.785 2.885 1 92.38 291 ARG A CA 1
ATOM 2289 C C . ARG A 1 291 ? 11.492 7.383 4.281 1 92.38 291 ARG A C 1
ATOM 2291 O O . ARG A 1 291 ? 10.383 7.73 4.691 1 92.38 291 ARG A O 1
ATOM 2298 N N . ARG A 1 292 ? 12.617 7.562 4.93 1 94.56 292 ARG A N 1
ATOM 2299 C CA . ARG A 1 292 ? 12.562 8.039 6.305 1 94.56 292 ARG A CA 1
ATOM 2300 C C . ARG A 1 292 ? 13.312 9.359 6.453 1 94.56 292 ARG A C 1
ATOM 2302 O O . ARG A 1 292 ? 14.383 9.539 5.867 1 94.56 292 ARG A O 1
ATOM 2309 N N . ILE A 1 293 ? 12.742 10.289 7.129 1 95.31 293 ILE A N 1
ATOM 2310 C CA . ILE A 1 293 ? 13.406 11.484 7.652 1 95.31 293 ILE A CA 1
ATOM 2311 C C . ILE A 1 293 ? 13.477 11.398 9.172 1 95.31 293 ILE A C 1
ATOM 2313 O O . ILE A 1 293 ? 12.453 11.43 9.859 1 95.31 293 ILE A O 1
ATOM 2317 N N . ALA A 1 294 ? 14.656 11.297 9.695 1 96.25 294 ALA A N 1
ATOM 2318 C CA . ALA A 1 294 ? 14.859 11.273 11.141 1 96.25 294 ALA A CA 1
ATOM 2319 C C . ALA A 1 294 ? 15.227 12.656 11.672 1 96.25 294 ALA A C 1
ATOM 2321 O O . ALA A 1 294 ? 16.312 13.172 11.398 1 96.25 294 ALA A O 1
ATOM 2322 N N . LEU A 1 295 ? 14.344 13.188 12.445 1 96.62 295 LEU A N 1
ATOM 2323 C CA . LEU A 1 295 ? 14.547 14.562 12.891 1 96.62 295 LEU A CA 1
ATOM 2324 C C . LEU A 1 295 ? 15.797 14.68 13.75 1 96.62 295 LEU A C 1
ATOM 2326 O O . LEU A 1 295 ? 16.469 15.711 13.742 1 96.62 295 LEU A O 1
ATOM 2330 N N . ASN A 1 296 ? 16.141 13.625 14.445 1 94.56 296 ASN A N 1
ATOM 2331 C CA . ASN A 1 296 ? 17.312 13.664 15.32 1 94.56 296 ASN A CA 1
ATOM 2332 C C . ASN A 1 296 ? 18.609 13.703 14.516 1 94.56 296 ASN A C 1
ATOM 2334 O O . ASN A 1 296 ? 19.688 13.945 15.078 1 94.56 296 ASN A O 1
ATOM 2338 N N . GLN A 1 297 ? 18.562 13.516 13.258 1 92.38 297 GLN A N 1
ATOM 2339 C CA . GLN A 1 297 ? 19.75 13.555 12.406 1 92.38 297 GLN A CA 1
ATOM 2340 C C . GLN A 1 297 ? 19.844 14.883 11.656 1 92.38 297 GLN A C 1
ATOM 2342 O O . GLN A 1 297 ? 20.75 15.078 10.836 1 92.38 297 GLN A O 1
ATOM 2347 N N . LEU A 1 298 ? 18.922 15.797 11.906 1 93.06 298 LEU A N 1
ATOM 2348 C CA . LEU A 1 298 ? 18.875 17.094 11.227 1 93.06 298 LEU A CA 1
ATOM 2349 C C . LEU A 1 298 ? 19.375 18.203 12.141 1 93.06 298 LEU A C 1
ATOM 2351 O O . LEU A 1 298 ? 19.438 18.031 13.359 1 93.06 298 LEU A O 1
ATOM 2355 N N . GLU A 1 299 ? 19.781 19.297 11.523 1 92.81 299 GLU A N 1
ATOM 2356 C CA . GLU A 1 299 ? 20.219 20.469 12.258 1 92.81 299 GLU A CA 1
ATOM 2357 C C . GLU A 1 299 ? 19.125 21.531 12.32 1 92.81 299 GLU A C 1
ATOM 2359 O O . GLU A 1 299 ? 18.672 22.031 11.281 1 92.81 299 GLU A O 1
ATOM 2364 N N . PHE A 1 300 ? 18.703 21.859 13.602 1 95.5 300 PHE A N 1
ATOM 2365 C CA . PHE A 1 300 ? 17.594 22.812 13.766 1 95.5 300 PHE A CA 1
ATOM 2366 C C . PHE A 1 300 ? 18.078 24.078 14.445 1 95.5 300 PHE A C 1
ATOM 2368 O O . PHE A 1 300 ? 17.281 24.938 14.82 1 95.5 300 PHE A O 1
ATOM 2375 N N . THR A 1 301 ? 19.328 24.266 14.562 1 95.38 301 THR A N 1
ATOM 2376 C CA . THR A 1 301 ? 19.859 25.438 15.266 1 95.38 301 THR A CA 1
ATOM 2377 C C . THR A 1 301 ? 19.609 26.703 14.469 1 95.38 301 THR A C 1
ATOM 2379 O O . THR A 1 301 ? 19.391 26.656 13.258 1 95.38 301 THR A O 1
ATOM 2382 N N . LYS A 1 302 ? 19.656 27.766 15.219 1 94.12 302 LYS A N 1
ATOM 2383 C CA . LYS A 1 302 ? 19.453 29.062 14.594 1 94.12 302 LYS A CA 1
ATOM 2384 C C . LYS A 1 302 ? 20.453 29.297 13.461 1 94.12 302 LYS A C 1
ATOM 2386 O O . LYS A 1 302 ? 21.656 29.094 13.633 1 94.12 302 LYS A O 1
ATOM 2391 N N . GLY A 1 303 ? 19.953 29.641 12.359 1 88.94 303 GLY A N 1
ATOM 2392 C CA . GLY A 1 303 ? 20.812 29.969 11.242 1 88.94 303 GLY A CA 1
ATOM 2393 C C . GLY A 1 303 ? 21.25 28.75 10.445 1 88.94 303 GLY A C 1
ATOM 2394 O O . GLY A 1 303 ? 21.969 28.875 9.453 1 88.94 303 GLY A O 1
ATOM 2395 N N . ALA A 1 304 ? 20.812 27.641 10.883 1 89.06 304 ALA A N 1
ATOM 2396 C CA . ALA A 1 304 ? 21.156 26.438 10.125 1 89.06 304 ALA A CA 1
ATOM 2397 C C . ALA A 1 304 ? 20.688 26.547 8.68 1 89.06 304 ALA A C 1
ATOM 2399 O O . ALA A 1 304 ? 19.656 27.172 8.398 1 89.06 304 ALA A O 1
ATOM 2400 N N . ILE A 1 305 ? 21.484 26.016 7.777 1 79.25 305 ILE A N 1
ATOM 2401 C CA . ILE A 1 305 ? 21.109 26 6.367 1 79.25 305 ILE A CA 1
ATOM 2402 C C . ILE A 1 305 ? 19.859 25.141 6.164 1 79.25 305 ILE A C 1
ATOM 2404 O O . ILE A 1 305 ? 19.812 23.984 6.578 1 79.25 305 ILE A O 1
ATOM 2408 N N . PRO A 1 306 ? 18.906 25.781 5.676 1 76.19 306 PRO A N 1
ATOM 2409 C CA . PRO A 1 306 ? 17.688 25 5.43 1 76.19 306 PRO A CA 1
ATOM 2410 C C . PRO A 1 306 ? 17.922 23.859 4.438 1 76.19 306 PRO A C 1
ATOM 2412 O O . PRO A 1 306 ? 18.641 24.016 3.457 1 76.19 306 PRO A O 1
ATOM 2415 N N . MET A 1 307 ? 17.422 22.703 4.77 1 83.88 307 MET A N 1
ATOM 2416 C CA . MET A 1 307 ? 17.438 21.516 3.928 1 83.88 307 MET A CA 1
ATOM 2417 C C . MET A 1 307 ? 16.031 21.172 3.424 1 83.88 307 MET A C 1
ATOM 2419 O O . MET A 1 307 ? 15.055 21.344 4.148 1 83.88 307 MET A O 1
ATOM 2423 N N . SER A 1 308 ? 16.016 20.812 2.148 1 86.69 308 SER A N 1
ATOM 2424 C CA . SER A 1 308 ? 14.711 20.453 1.603 1 86.69 308 SER A CA 1
ATOM 2425 C C . SER A 1 308 ? 14.828 19.234 0.687 1 86.69 308 SER A C 1
ATOM 2427 O O . SER A 1 308 ? 15.898 18.953 0.146 1 86.69 308 SER A O 1
ATOM 2429 N N . TRP A 1 309 ? 13.766 18.484 0.636 1 86.25 309 TRP A N 1
ATOM 2430 C CA . TRP A 1 309 ? 13.648 17.328 -0.248 1 86.25 309 TRP A CA 1
ATOM 2431 C C . TRP A 1 309 ? 12.391 17.438 -1.111 1 86.25 309 TRP A C 1
ATOM 2433 O O . TRP A 1 309 ? 11.414 18.078 -0.723 1 86.25 309 TRP A O 1
ATOM 2443 N N . ARG A 1 310 ? 12.539 16.797 -2.258 1 80.62 310 ARG A N 1
ATOM 2444 C CA . ARG A 1 310 ? 11.367 16.562 -3.094 1 80.62 310 ARG A CA 1
ATOM 2445 C C . ARG A 1 310 ? 10.977 15.094 -3.107 1 80.62 310 ARG A C 1
ATOM 2447 O O . ARG A 1 310 ? 11.781 14.234 -2.74 1 80.62 310 ARG A O 1
ATOM 2454 N N . LEU A 1 311 ? 9.734 14.859 -3.461 1 77.19 311 LEU A N 1
ATOM 2455 C CA . LEU A 1 311 ? 9.227 13.492 -3.445 1 77.19 311 LEU A CA 1
ATOM 2456 C C . LEU A 1 311 ? 9.391 12.836 -4.812 1 77.19 311 LEU A C 1
ATOM 2458 O O . LEU A 1 311 ? 8.875 11.742 -5.047 1 77.19 311 LEU A O 1
ATOM 2462 N N . ASP A 1 312 ? 10.039 13.391 -5.723 1 73.06 312 ASP A N 1
ATOM 2463 C CA . ASP A 1 312 ? 10.219 12.82 -7.051 1 73.06 312 ASP A CA 1
ATOM 2464 C C . ASP A 1 312 ? 11.531 12.031 -7.133 1 73.06 312 ASP A C 1
ATOM 2466 O O . ASP A 1 312 ? 12.352 12.281 -8.016 1 73.06 312 ASP A O 1
ATOM 2470 N N . HIS A 1 313 ? 11.633 11.016 -6.434 1 70.31 313 HIS A N 1
ATOM 2471 C CA . HIS A 1 313 ? 12.859 10.227 -6.395 1 70.31 313 HIS A CA 1
ATOM 2472 C C . HIS A 1 313 ? 12.938 9.273 -7.578 1 70.31 313 HIS A C 1
ATOM 2474 O O . HIS A 1 313 ? 11.922 8.742 -8.031 1 70.31 313 HIS A O 1
ATOM 2480 N N . THR A 1 314 ? 14.195 9.078 -7.914 1 73.88 314 THR A N 1
ATOM 2481 C CA . THR A 1 314 ? 14.414 8.242 -9.086 1 73.88 314 THR A CA 1
ATOM 2482 C C . THR A 1 314 ? 14.484 6.77 -8.688 1 73.88 314 THR A C 1
ATOM 2484 O O . THR A 1 314 ? 14.211 5.891 -9.508 1 73.88 314 THR A O 1
ATOM 2487 N N . VAL A 1 315 ? 14.898 6.508 -7.523 1 84.25 315 VAL A N 1
ATOM 2488 C CA . VAL A 1 315 ? 14.953 5.117 -7.082 1 84.25 315 VAL A CA 1
ATOM 2489 C C . VAL A 1 315 ? 13.562 4.652 -6.66 1 84.25 315 VAL A C 1
ATOM 2491 O O . VAL A 1 315 ? 13.016 5.133 -5.664 1 84.25 315 VAL A O 1
ATOM 2494 N N . TRP A 1 316 ? 12.977 3.744 -7.438 1 88.75 316 TRP A N 1
ATOM 2495 C CA . TRP A 1 316 ? 11.602 3.352 -7.141 1 88.75 316 TRP A CA 1
ATOM 2496 C C . TRP A 1 316 ? 11.523 1.867 -6.805 1 88.75 316 TRP A C 1
ATOM 2498 O O . TRP A 1 316 ? 10.438 1.349 -6.516 1 88.75 316 TRP A O 1
ATOM 2508 N N . PHE A 1 317 ? 12.672 1.175 -6.859 1 90.81 317 PHE A N 1
ATOM 2509 C CA . PHE A 1 317 ? 12.805 -0.182 -6.348 1 90.81 317 PHE A CA 1
ATOM 2510 C C . PHE A 1 317 ? 14.25 -0.462 -5.934 1 90.81 317 PHE A C 1
ATOM 2512 O O . PHE A 1 317 ? 15.148 0.326 -6.227 1 90.81 317 PHE A O 1
ATOM 2519 N N . ILE A 1 318 ? 14.477 -1.566 -5.164 1 88.69 318 ILE A N 1
ATOM 2520 C CA . ILE A 1 318 ? 15.805 -2.104 -4.863 1 88.69 318 ILE A CA 1
ATOM 2521 C C . ILE A 1 318 ? 15.969 -3.467 -5.527 1 88.69 318 ILE A C 1
ATOM 2523 O O . ILE A 1 318 ? 15.086 -4.324 -5.426 1 88.69 318 ILE A O 1
ATOM 2527 N N . ASP A 1 319 ? 17.078 -3.711 -6.191 1 90.38 319 ASP A N 1
ATOM 2528 C CA . ASP A 1 319 ? 17.328 -5.008 -6.809 1 90.38 319 ASP A CA 1
ATOM 2529 C C . ASP A 1 319 ? 17.625 -6.07 -5.75 1 90.38 319 ASP A C 1
ATOM 2531 O O . ASP A 1 319 ? 18.438 -5.844 -4.844 1 90.38 319 ASP A O 1
ATOM 2535 N N . MET A 1 320 ? 16.953 -7.195 -5.852 1 84.75 320 MET A N 1
ATOM 2536 C CA . MET A 1 320 ? 17.156 -8.297 -4.91 1 84.75 320 MET A CA 1
ATOM 2537 C C . MET A 1 320 ? 18.578 -8.844 -5.004 1 84.75 320 MET A C 1
ATOM 2539 O O . MET A 1 320 ? 19.109 -9.344 -4.016 1 84.75 320 MET A O 1
ATOM 2543 N N . GLU A 1 321 ? 19.109 -8.898 -6.18 1 68.31 321 GLU A N 1
ATOM 2544 C CA . GLU A 1 321 ? 20.422 -9.461 -6.422 1 68.31 321 GLU A CA 1
ATOM 2545 C C . GLU A 1 321 ? 21.484 -8.789 -5.551 1 68.31 321 GLU A C 1
ATOM 2547 O O . GLU A 1 321 ? 22.531 -9.375 -5.262 1 68.31 321 GLU A O 1
ATOM 2552 N N . ASN A 1 322 ? 21.25 -7.672 -5.258 1 58.91 322 ASN A N 1
ATOM 2553 C CA . ASN A 1 322 ? 22.219 -6.918 -4.465 1 58.91 322 ASN A CA 1
ATOM 2554 C C . ASN A 1 322 ? 22.094 -7.246 -2.979 1 58.91 322 ASN A C 1
ATOM 2556 O O . ASN A 1 322 ? 22.891 -6.781 -2.17 1 58.91 322 ASN A O 1
ATOM 2560 N N . THR A 1 323 ? 21.125 -8.008 -2.756 1 58.69 323 THR A N 1
ATOM 2561 C CA . THR A 1 323 ? 20.953 -8.336 -1.347 1 58.69 323 THR A CA 1
ATOM 2562 C C . THR A 1 323 ? 21.281 -9.805 -1.088 1 58.69 323 THR A C 1
ATOM 2564 O O . THR A 1 323 ? 21.688 -10.523 -2.002 1 58.69 323 THR A O 1
ATOM 2567 N N . SER A 1 324 ? 20.891 -10.516 0.08 1 50.75 324 SER A N 1
ATOM 2568 C CA . SER A 1 324 ? 21.391 -11.773 0.633 1 50.75 324 SER A CA 1
ATOM 2569 C C . SER A 1 324 ? 21.016 -12.953 -0.264 1 50.75 324 SER A C 1
ATOM 2571 O O . SER A 1 324 ? 19.844 -13.273 -0.418 1 50.75 324 SER A O 1
ATOM 2573 N N . LEU A 1 325 ? 21.859 -13.156 -1.282 1 54.28 325 LEU A N 1
ATOM 2574 C CA . LEU A 1 325 ? 21.859 -14.406 -2.023 1 54.28 325 LEU A CA 1
ATOM 2575 C C . LEU A 1 325 ? 22.297 -15.57 -1.134 1 54.28 325 LEU A C 1
ATOM 2577 O O . LEU A 1 325 ? 23.297 -15.461 -0.412 1 54.28 325 LEU A O 1
ATOM 2581 N N . HIS A 1 326 ? 21.266 -16.328 -0.74 1 51.53 326 HIS A N 1
ATOM 2582 C CA . HIS A 1 326 ? 21.781 -17.531 -0.115 1 51.53 326 HIS A CA 1
ATOM 2583 C C . HIS A 1 326 ? 21.812 -18.703 -1.103 1 51.53 326 HIS A C 1
ATOM 2585 O O . HIS A 1 326 ? 20.844 -18.922 -1.834 1 51.53 326 HIS A O 1
ATOM 2591 N N . SER A 1 327 ? 23.031 -19.031 -1.438 1 47.34 327 SER A N 1
ATOM 2592 C CA . SER A 1 327 ? 23.156 -20.266 -2.197 1 47.34 327 SER A CA 1
ATOM 2593 C C . SER A 1 327 ? 22.453 -21.422 -1.489 1 47.34 327 SER A C 1
ATOM 2595 O O . SER A 1 327 ? 22.578 -21.578 -0.273 1 47.34 327 SER A O 1
ATOM 2597 N N . ILE A 1 328 ? 21.312 -21.766 -2.029 1 48.16 328 ILE A N 1
ATOM 2598 C CA . ILE A 1 328 ? 20.719 -22.953 -1.435 1 48.16 328 ILE A CA 1
ATOM 2599 C C . ILE A 1 328 ? 21.234 -24.203 -2.141 1 48.16 328 ILE A C 1
ATOM 2601 O O . ILE A 1 328 ? 21.562 -24.156 -3.328 1 48.16 328 ILE A O 1
ATOM 2605 N N . GLU A 1 329 ? 21.625 -25.203 -1.391 1 49.25 329 GLU A N 1
ATOM 2606 C CA . GLU A 1 329 ? 21.922 -26.5 -1.967 1 49.25 329 GLU A CA 1
ATOM 2607 C C . GLU A 1 329 ? 20.891 -26.891 -3.025 1 49.25 329 GLU A C 1
ATOM 2609 O O . GLU A 1 329 ? 19.719 -26.516 -2.93 1 49.25 329 GLU A O 1
ATOM 2614 N N . LYS A 1 330 ? 21.5 -27.453 -4.043 1 48.19 330 LYS A N 1
ATOM 2615 C CA . LYS A 1 330 ? 20.797 -27.984 -5.215 1 48.19 330 LYS A CA 1
ATOM 2616 C C . LYS A 1 330 ? 19.594 -28.828 -4.805 1 48.19 330 LYS A C 1
ATOM 2618 O O . LYS A 1 330 ? 19.734 -29.812 -4.078 1 48.19 330 LYS A O 1
ATOM 2623 N N . ARG A 1 331 ? 18.359 -28.219 -4.809 1 47.91 331 ARG A N 1
ATOM 2624 C CA . ARG A 1 331 ? 17.234 -29 -4.297 1 47.91 331 ARG A CA 1
ATOM 2625 C C . ARG A 1 331 ? 16.5 -29.703 -5.43 1 47.91 331 ARG A C 1
ATOM 2627 O O . ARG A 1 331 ? 15.492 -30.375 -5.195 1 47.91 331 ARG A O 1
ATOM 2634 N N . TYR A 1 332 ? 16.938 -29.344 -6.691 1 43.16 332 TYR A N 1
ATOM 2635 C CA . TYR A 1 332 ? 16.375 -30.109 -7.789 1 43.16 332 TYR A CA 1
ATOM 2636 C C . TYR A 1 332 ? 17.406 -31.062 -8.375 1 43.16 332 TYR A C 1
ATOM 2638 O O . TYR A 1 332 ? 18.609 -30.797 -8.32 1 43.16 332 TYR A O 1
ATOM 2646 N N . MET B 1 1 ? -24.703 -5.973 18.891 1 23.86 1 MET B N 1
ATOM 2647 C CA . MET B 1 1 ? -23.281 -5.676 18.672 1 23.86 1 MET B CA 1
ATOM 2648 C C . MET B 1 1 ? -22.688 -6.605 17.625 1 23.86 1 MET B C 1
ATOM 2650 O O . MET B 1 1 ? -22.312 -7.738 17.938 1 23.86 1 MET B O 1
ATOM 2654 N N . THR B 1 2 ? -23.266 -6.691 16.547 1 29.84 2 THR B N 1
ATOM 2655 C CA . THR B 1 2 ? -22.891 -7.684 15.547 1 29.84 2 THR B CA 1
ATOM 2656 C C . THR B 1 2 ? -21.422 -7.562 15.188 1 29.84 2 THR B C 1
ATOM 2658 O O . THR B 1 2 ? -20.984 -6.531 14.664 1 29.84 2 THR B O 1
ATOM 2661 N N . LEU B 1 3 ? -20.594 -8.211 15.891 1 31.92 3 LEU B N 1
ATOM 2662 C CA . LEU B 1 3 ? -19.172 -8.383 15.609 1 31.92 3 LEU B CA 1
ATOM 2663 C C . LEU B 1 3 ? -18.953 -8.711 14.133 1 31.92 3 LEU B C 1
ATOM 2665 O O . LEU B 1 3 ? -19.406 -9.75 13.648 1 31.92 3 LEU B O 1
ATOM 2669 N N . PHE B 1 4 ? -19.047 -7.797 13.383 1 38.94 4 PHE B N 1
ATOM 2670 C CA . PHE B 1 4 ? -18.656 -8.023 11.992 1 38.94 4 PHE B CA 1
ATOM 2671 C C . PHE B 1 4 ? -17.391 -8.883 11.922 1 38.94 4 PHE B C 1
ATOM 2673 O O . PHE B 1 4 ? -16.312 -8.438 12.297 1 38.94 4 PHE B O 1
ATOM 2680 N N . PHE B 1 5 ? -17.609 -10.148 12.078 1 40.16 5 PHE B N 1
ATOM 2681 C CA . PHE B 1 5 ? -16.547 -11.125 11.836 1 40.16 5 PHE B CA 1
ATOM 2682 C C . PHE B 1 5 ? -15.93 -10.914 10.461 1 40.16 5 PHE B C 1
ATOM 2684 O O . PHE B 1 5 ? -16.609 -11.039 9.445 1 40.16 5 PHE B O 1
ATOM 2691 N N . ILE B 1 6 ? -15.078 -10.062 10.398 1 43.88 6 ILE B N 1
ATOM 2692 C CA . ILE B 1 6 ? -14.297 -10.039 9.172 1 43.88 6 ILE B CA 1
ATOM 2693 C C . ILE B 1 6 ? -13.828 -11.445 8.828 1 43.88 6 ILE B C 1
ATOM 2695 O O . ILE B 1 6 ? -13.062 -12.055 9.586 1 43.88 6 ILE B O 1
ATOM 2699 N N . GLU B 1 7 ? -14.703 -12.266 8.352 1 45.41 7 GLU B N 1
ATOM 2700 C CA . GLU B 1 7 ? -14.242 -13.555 7.836 1 45.41 7 GLU B CA 1
ATOM 2701 C C . GLU B 1 7 ? -12.906 -13.406 7.109 1 45.41 7 GLU B C 1
ATOM 2703 O O . GLU B 1 7 ? -12.859 -12.953 5.965 1 45.41 7 GLU B O 1
ATOM 2708 N N . LEU B 1 8 ? -11.812 -13.148 7.82 1 48.59 8 LEU B N 1
ATOM 2709 C CA . LEU B 1 8 ? -10.43 -12.992 7.383 1 48.59 8 LEU B CA 1
ATOM 2710 C C . LEU B 1 8 ? -9.852 -14.328 6.922 1 48.59 8 LEU B C 1
ATOM 2712 O O . LEU B 1 8 ? -9.5 -15.18 7.742 1 48.59 8 LEU B O 1
ATOM 2716 N N . ILE B 1 9 ? -10.492 -15.211 6.031 1 54.44 9 ILE B N 1
ATOM 2717 C CA . ILE B 1 9 ? -9.844 -16.469 5.691 1 54.44 9 ILE B CA 1
ATOM 2718 C C . ILE B 1 9 ? -8.812 -16.234 4.59 1 54.44 9 ILE B C 1
ATOM 2720 O O . ILE B 1 9 ? -8.367 -15.109 4.379 1 54.44 9 ILE B O 1
ATOM 2724 N N . ASN B 1 10 ? -8.711 -17.188 3.479 1 60.47 10 ASN B N 1
ATOM 2725 C CA . ASN B 1 10 ? -7.918 -17.453 2.283 1 60.47 10 ASN B CA 1
ATOM 2726 C C . ASN B 1 10 ? -8.109 -16.359 1.232 1 60.47 10 ASN B C 1
ATOM 2728 O O . ASN B 1 10 ? -9.156 -16.281 0.593 1 60.47 10 ASN B O 1
ATOM 2732 N N . GLY B 1 11 ? -7.195 -15.273 1.243 1 75.69 11 GLY B N 1
ATOM 2733 C CA . GLY B 1 11 ? -7.52 -14.047 0.526 1 75.69 11 GLY B CA 1
ATOM 2734 C C . GLY B 1 11 ? -6.539 -13.734 -0.587 1 75.69 11 GLY B C 1
ATOM 2735 O O . GLY B 1 11 ? -5.988 -12.633 -0.64 1 75.69 11 GLY B O 1
ATOM 2736 N N . CYS B 1 12 ? -6.34 -14.672 -1.549 1 90.38 12 CYS B N 1
ATOM 2737 C CA . CYS B 1 12 ? -5.473 -14.328 -2.672 1 90.38 12 CYS B CA 1
ATOM 2738 C C . CYS B 1 12 ? -6.258 -13.609 -3.768 1 90.38 12 CYS B C 1
ATOM 2740 O O . CYS B 1 12 ? -7.445 -13.891 -3.967 1 90.38 12 CYS B O 1
ATOM 2742 N N . SER B 1 13 ? -5.676 -12.711 -4.344 1 95.62 13 SER B N 1
ATOM 2743 C CA . SER B 1 13 ? -6.195 -12.023 -5.523 1 95.62 13 SER B CA 1
ATOM 2744 C C . SER B 1 13 ? -5.152 -11.969 -6.637 1 95.62 13 SER B C 1
ATOM 2746 O O . SER B 1 13 ? -3.963 -11.797 -6.367 1 95.62 13 SER B O 1
ATOM 2748 N N . ASP B 1 14 ? -5.621 -12.188 -7.824 1 98.19 14 ASP B N 1
ATOM 2749 C CA . ASP B 1 14 ? -4.781 -12.117 -9.016 1 98.19 14 ASP B CA 1
ATOM 2750 C C . ASP B 1 14 ? -5.473 -11.344 -10.133 1 98.19 14 ASP B C 1
ATOM 2752 O O . ASP B 1 14 ? -6.688 -11.445 -10.312 1 98.19 14 ASP B O 1
ATOM 2756 N N . PHE B 1 15 ? -4.676 -10.523 -10.922 1 98.5 15 PHE B N 1
ATOM 2757 C CA . PHE B 1 15 ? -5.277 -9.82 -12.047 1 98.5 15 PHE B CA 1
ATOM 2758 C C . PHE B 1 15 ? -4.234 -9.523 -13.117 1 98.5 15 PHE B C 1
ATOM 2760 O O . PHE B 1 15 ? -3.041 -9.422 -12.82 1 98.5 15 PHE B O 1
ATOM 2767 N N . LEU B 1 16 ? -4.656 -9.523 -14.305 1 98.69 16 LEU B N 1
ATOM 2768 C CA . LEU B 1 16 ? -3.922 -8.898 -15.398 1 98.69 16 LEU B CA 1
ATOM 2769 C C . LEU B 1 16 ? -4.289 -7.422 -15.523 1 98.69 16 LEU B C 1
ATOM 2771 O O . LEU B 1 16 ? -5.465 -7.086 -15.695 1 98.69 16 LEU B O 1
ATOM 2775 N N . LEU B 1 17 ? -3.314 -6.559 -15.445 1 96.75 17 LEU B N 1
ATOM 2776 C CA . LEU B 1 17 ? -3.572 -5.121 -15.492 1 96.75 17 LEU B CA 1
ATOM 2777 C C . LEU B 1 17 ? -4.168 -4.719 -16.844 1 96.75 17 LEU B C 1
ATOM 2779 O O . LEU B 1 17 ? -3.662 -5.113 -17.891 1 96.75 17 LEU B O 1
ATOM 2783 N N . ASN B 1 18 ? -5.273 -4.016 -16.75 1 93.19 18 ASN B N 1
ATOM 2784 C CA . ASN B 1 18 ? -5.801 -3.385 -17.953 1 93.19 18 ASN B CA 1
ATOM 2785 C C . ASN B 1 18 ? -4.918 -2.225 -18.406 1 93.19 18 ASN B C 1
ATOM 2787 O O . ASN B 1 18 ? -5.012 -1.12 -17.859 1 93.19 18 ASN B O 1
ATOM 2791 N N . SER B 1 19 ? -4.109 -2.473 -19.297 1 93 19 SER B N 1
ATOM 2792 C CA . SER B 1 19 ? -3.115 -1.499 -19.75 1 93 19 SER B CA 1
ATOM 2793 C C . SER B 1 19 ? -2.885 -1.587 -21.25 1 93 19 SER B C 1
ATOM 2795 O O . SER B 1 19 ? -2.85 -2.682 -21.812 1 93 19 SER B O 1
ATOM 2797 N N . THR B 1 20 ? -2.65 -0.42 -21.859 1 90.81 20 THR B N 1
ATOM 2798 C CA . THR B 1 20 ? -2.357 -0.383 -23.281 1 90.81 20 THR B CA 1
ATOM 2799 C C . THR B 1 20 ? -0.851 -0.368 -23.531 1 90.81 20 THR B C 1
ATOM 2801 O O . THR B 1 20 ? -0.395 -0.589 -24.656 1 90.81 20 THR B O 1
ATOM 2804 N N . SER B 1 21 ? -0.089 -0.166 -22.484 1 91.94 21 SER B N 1
ATOM 2805 C CA . SER B 1 21 ? 1.336 0.066 -22.703 1 91.94 21 SER B CA 1
ATOM 2806 C C . SER B 1 21 ? 2.178 -1.008 -22.016 1 91.94 21 SER B C 1
ATOM 2808 O O . SER B 1 21 ? 3.379 -1.117 -22.281 1 91.94 21 SER B O 1
ATOM 2810 N N . ASN B 1 22 ? 1.536 -1.762 -21.156 1 94.81 22 ASN B N 1
ATOM 2811 C CA . ASN B 1 22 ? 2.258 -2.787 -20.406 1 94.81 22 ASN B CA 1
ATOM 2812 C C . ASN B 1 22 ? 1.483 -4.102 -20.359 1 94.81 22 ASN B C 1
ATOM 2814 O O . ASN B 1 22 ? 0.258 -4.109 -20.484 1 94.81 22 ASN B O 1
ATOM 2818 N N . VAL B 1 23 ? 2.17 -5.215 -20.25 1 98.19 23 VAL B N 1
ATOM 2819 C CA . VAL B 1 23 ? 1.581 -6.492 -19.875 1 98.19 23 VAL B CA 1
ATOM 2820 C C . VAL B 1 23 ? 2.066 -6.883 -18.469 1 98.19 23 VAL B C 1
ATOM 2822 O O . VAL B 1 23 ? 3.127 -7.496 -18.328 1 98.19 23 VAL B O 1
ATOM 2825 N N . LEU B 1 24 ? 1.323 -6.477 -17.5 1 98.38 24 LEU B N 1
ATOM 2826 C CA . LEU B 1 24 ? 1.63 -6.699 -16.094 1 98.38 24 LEU B CA 1
ATOM 2827 C C . LEU B 1 24 ? 0.506 -7.469 -15.398 1 98.38 24 LEU B C 1
ATOM 2829 O O . LEU B 1 24 ? -0.668 -7.277 -15.727 1 98.38 24 LEU B O 1
ATOM 2833 N N . SER B 1 25 ? 0.862 -8.312 -14.516 1 98.75 25 SER B N 1
ATOM 2834 C CA . SER B 1 25 ? -0.121 -8.922 -13.625 1 98.75 25 SER B CA 1
ATOM 2835 C C . SER B 1 25 ? 0.275 -8.742 -12.164 1 98.75 25 SER B C 1
ATOM 2837 O O . SER B 1 25 ? 1.455 -8.562 -11.852 1 98.75 25 SER B O 1
ATOM 2839 N N . GLY B 1 26 ? -0.69 -8.625 -11.281 1 98 26 GLY B N 1
ATOM 2840 C CA . GLY B 1 26 ? -0.485 -8.484 -9.852 1 98 26 GLY B CA 1
ATOM 2841 C C . GLY B 1 26 ? -1.135 -9.586 -9.039 1 98 26 GLY B C 1
ATOM 2842 O O . GLY B 1 26 ? -2.135 -10.172 -9.469 1 98 26 GLY B O 1
ATOM 2843 N N . ARG B 1 27 ? -0.55 -9.867 -7.895 1 96.38 27 ARG B N 1
ATOM 2844 C CA . ARG B 1 27 ? -1.117 -10.883 -7.016 1 96.38 27 ARG B CA 1
ATOM 2845 C C . ARG B 1 27 ? -0.846 -10.555 -5.551 1 96.38 27 ARG B C 1
ATOM 2847 O O . ARG B 1 27 ? 0.204 -10 -5.215 1 96.38 27 ARG B O 1
ATOM 2854 N N . SER B 1 28 ? -1.862 -10.812 -4.715 1 93 28 SER B N 1
ATOM 2855 C CA . SER B 1 28 ? -1.668 -10.812 -3.27 1 93 28 SER B CA 1
ATOM 2856 C C . SER B 1 28 ? -1.666 -12.234 -2.713 1 93 28 SER B C 1
ATOM 2858 O O . SER B 1 28 ? -2.404 -13.094 -3.197 1 93 28 SER B O 1
ATOM 2860 N N . MET B 1 29 ? -0.811 -12.508 -1.79 1 89.5 29 MET B N 1
ATOM 2861 C CA . MET B 1 29 ? -0.768 -13.789 -1.084 1 89.5 29 MET B CA 1
ATOM 2862 C C . MET B 1 29 ? -1.211 -13.617 0.366 1 89.5 29 MET B C 1
ATOM 2864 O O . MET B 1 29 ? -0.489 -13.039 1.178 1 89.5 29 MET B O 1
ATOM 2868 N N . ASP B 1 30 ? -2.414 -14.094 0.594 1 78.06 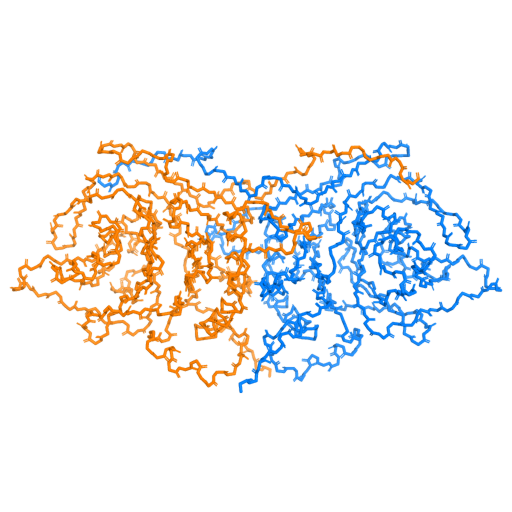30 ASP B N 1
ATOM 2869 C CA . ASP B 1 30 ? -2.977 -14.148 1.939 1 78.06 30 ASP B CA 1
ATOM 2870 C C . ASP B 1 30 ? -3.244 -15.594 2.357 1 78.06 30 ASP B C 1
ATOM 2872 O O . ASP B 1 30 ? -4.012 -16.312 1.703 1 78.06 30 ASP B O 1
ATOM 2876 N N . PHE B 1 31 ? -2.59 -15.977 3.355 1 73.31 31 PHE B N 1
ATOM 2877 C CA . PHE B 1 31 ? -2.77 -17.344 3.834 1 73.31 31 PHE B CA 1
ATOM 2878 C C . PHE B 1 31 ? -2.719 -17.391 5.355 1 73.31 31 PHE B C 1
ATOM 2880 O O . PHE B 1 31 ? -2.057 -16.562 5.988 1 73.31 31 PHE B O 1
ATOM 2887 N N . ILE B 1 32 ? -3.369 -18.234 5.879 1 65.19 32 ILE B N 1
ATOM 2888 C CA . ILE B 1 32 ? -3.574 -18.297 7.32 1 65.19 32 ILE B CA 1
ATOM 2889 C C . ILE B 1 32 ? -2.281 -18.734 8.008 1 65.19 32 ILE B C 1
ATOM 2891 O O . ILE B 1 32 ? -2.066 -18.438 9.18 1 65.19 32 ILE B O 1
ATOM 2895 N N . VAL B 1 33 ? -1.417 -19.438 7.273 1 66.5 33 VAL B N 1
ATOM 2896 C CA . VAL B 1 33 ? -0.136 -19.844 7.84 1 66.5 33 VAL B CA 1
ATOM 2897 C C . VAL B 1 33 ? 1.005 -19.203 7.051 1 66.5 33 VAL B C 1
ATOM 2899 O O . VAL B 1 33 ? 0.863 -18.922 5.859 1 66.5 33 VAL B O 1
ATOM 2902 N N . ASP B 1 34 ? 2.051 -18.906 7.789 1 70.06 34 ASP B N 1
ATOM 2903 C CA . ASP B 1 34 ? 3.234 -18.391 7.109 1 70.06 34 ASP B CA 1
ATOM 2904 C C . ASP B 1 34 ? 3.791 -19.422 6.125 1 70.06 34 ASP B C 1
ATOM 2906 O O . ASP B 1 34 ? 4.141 -20.547 6.52 1 70.06 34 ASP B O 1
ATOM 2910 N N . LEU B 1 35 ? 3.887 -19.031 4.945 1 73.25 35 LEU B N 1
ATOM 2911 C CA . LEU B 1 35 ? 4.371 -19.938 3.9 1 73.25 35 LEU B CA 1
ATOM 2912 C C . LEU B 1 35 ? 5.895 -20 3.912 1 73.25 35 LEU B C 1
ATOM 2914 O O . LEU B 1 35 ? 6.484 -20.922 3.324 1 73.25 35 LEU B O 1
ATOM 2918 N N . HIS B 1 36 ? 6.504 -19.094 4.59 1 77.38 36 HIS B N 1
ATOM 2919 C CA . HIS B 1 36 ? 7.957 -19.016 4.543 1 77.38 36 HIS B CA 1
ATOM 2920 C C . HIS B 1 36 ? 8.469 -19.062 3.109 1 77.38 36 HIS B C 1
ATOM 2922 O O . HIS B 1 36 ? 9.367 -19.859 2.793 1 77.38 36 HIS B O 1
ATOM 2928 N N . THR B 1 37 ? 7.852 -18.188 2.35 1 83.06 37 THR B N 1
ATOM 2929 C CA . THR B 1 37 ? 8.078 -18.219 0.909 1 83.06 37 THR B CA 1
ATOM 2930 C C . THR B 1 37 ? 9.539 -17.953 0.583 1 83.06 37 THR B C 1
ATOM 2932 O O . THR B 1 37 ? 10.156 -17.047 1.154 1 83.06 37 THR B O 1
ATOM 2935 N N . THR B 1 38 ? 10.07 -18.812 -0.285 1 85.38 38 THR B N 1
ATOM 2936 C CA . THR B 1 38 ? 11.383 -18.609 -0.888 1 85.38 38 THR B CA 1
ATOM 2937 C C . THR B 1 38 ? 11.266 -18.453 -2.4 1 85.38 38 THR B C 1
ATOM 2939 O O . THR B 1 38 ? 10.5 -19.172 -3.051 1 85.38 38 THR B O 1
ATOM 2942 N N . MET B 1 39 ? 11.938 -17.453 -2.9 1 91.5 39 MET B N 1
ATOM 2943 C CA . MET B 1 39 ? 12.031 -17.281 -4.348 1 91.5 39 MET B CA 1
ATOM 2944 C C . MET B 1 39 ? 13.281 -17.953 -4.898 1 91.5 39 MET B C 1
ATOM 2946 O O . MET B 1 39 ? 14.398 -17.609 -4.512 1 91.5 39 MET B O 1
ATOM 2950 N N . GLU B 1 40 ? 13.086 -18.859 -5.855 1 91.06 40 GLU B N 1
ATOM 2951 C CA . GLU B 1 40 ? 14.195 -19.672 -6.332 1 91.06 40 GLU B CA 1
ATOM 2952 C C . GLU B 1 40 ? 14.336 -19.594 -7.852 1 91.06 40 GLU B C 1
ATOM 2954 O O . GLU B 1 40 ? 13.336 -19.625 -8.57 1 91.06 40 GLU B O 1
ATOM 2959 N N . VAL B 1 41 ? 15.609 -19.516 -8.242 1 93.19 41 VAL B N 1
ATOM 2960 C CA . VAL B 1 41 ? 15.906 -19.625 -9.664 1 93.19 41 VAL B CA 1
ATOM 2961 C C . VAL B 1 41 ? 15.977 -21.094 -10.07 1 93.19 41 VAL B C 1
ATOM 2963 O O . VAL B 1 41 ? 16.734 -21.875 -9.484 1 93.19 41 VAL B O 1
ATOM 2966 N N . VAL B 1 42 ? 15.203 -21.469 -11.039 1 94.75 42 VAL B N 1
ATOM 2967 C CA . VAL B 1 42 ? 15.203 -22.844 -11.539 1 94.75 42 VAL B CA 1
ATOM 2968 C C . VAL B 1 42 ? 15.836 -22.891 -12.93 1 94.75 42 VAL B C 1
ATOM 2970 O O . VAL B 1 42 ? 15.203 -22.484 -13.914 1 94.75 42 VAL B O 1
ATOM 2973 N N . PRO B 1 43 ? 17.016 -23.375 -13.031 1 95.81 43 PRO B N 1
ATOM 2974 C CA . PRO B 1 43 ? 17.688 -23.438 -14.328 1 95.81 43 PRO B CA 1
ATOM 2975 C C . PRO B 1 43 ? 17.047 -24.453 -15.273 1 95.81 43 PRO B C 1
ATOM 2977 O O . PRO B 1 43 ? 16.297 -25.328 -14.82 1 95.81 43 PRO B O 1
ATOM 2980 N N . ILE B 1 44 ? 17.359 -24.297 -16.531 1 97.12 44 ILE B N 1
ATOM 2981 C CA . ILE B 1 44 ? 16.859 -25.25 -17.5 1 97.12 44 ILE B CA 1
ATOM 2982 C C . ILE B 1 44 ? 17.422 -26.641 -17.203 1 97.12 44 ILE B C 1
ATOM 2984 O O . ILE B 1 44 ? 18.516 -26.766 -16.641 1 97.12 44 ILE B O 1
ATOM 2988 N N . GLU B 1 45 ? 16.578 -27.641 -17.516 1 97 45 GLU B N 1
ATOM 2989 C CA . GLU B 1 45 ? 16.922 -29.047 -17.375 1 97 45 GLU B CA 1
ATOM 2990 C C . GLU B 1 45 ? 17.078 -29.453 -15.914 1 97 45 GLU B C 1
ATOM 2992 O O . GLU B 1 45 ? 17.891 -30.312 -15.586 1 97 45 GLU B O 1
ATOM 2997 N N . SER B 1 46 ? 16.484 -28.766 -15.07 1 94.44 46 SER B N 1
ATOM 2998 C CA . SER B 1 46 ? 16.359 -29.219 -13.688 1 94.44 46 SER B CA 1
ATOM 2999 C C . SER B 1 46 ? 15.461 -30.453 -13.602 1 94.44 46 SER B C 1
ATOM 3001 O O . SER B 1 46 ? 14.469 -30.562 -14.328 1 94.44 46 SER B O 1
ATOM 3003 N N . LYS B 1 47 ? 15.773 -31.312 -12.688 1 94.62 47 LYS B N 1
ATOM 3004 C CA . LYS B 1 47 ? 15.07 -32.594 -12.555 1 94.62 47 LYS B CA 1
ATOM 3005 C C . LYS B 1 47 ? 13.891 -32.469 -11.594 1 94.62 47 LYS B C 1
ATOM 3007 O O . LYS B 1 47 ? 14.055 -32.031 -10.453 1 94.62 47 LYS B O 1
ATOM 3012 N N . PHE B 1 48 ? 12.68 -32.875 -12.062 1 93.5 48 PHE B N 1
ATOM 3013 C CA . PHE B 1 48 ? 11.492 -32.969 -11.227 1 93.5 48 PHE B CA 1
ATOM 3014 C C . PHE B 1 48 ? 10.984 -34.406 -11.156 1 93.5 48 PHE B C 1
ATOM 3016 O O . PHE B 1 48 ? 10.969 -35.094 -12.164 1 93.5 48 PHE B O 1
ATOM 3023 N N . ILE B 1 49 ? 10.617 -34.781 -9.938 1 92.25 49 ILE B N 1
ATOM 3024 C CA . ILE B 1 49 ? 10.094 -36.125 -9.719 1 92.25 49 ILE B CA 1
ATOM 3025 C C . ILE B 1 49 ? 8.68 -36.031 -9.141 1 92.25 49 ILE B C 1
ATOM 3027 O O . ILE B 1 49 ? 8.492 -35.531 -8.039 1 92.25 49 ILE B O 1
ATOM 3031 N N . GLU B 1 50 ? 7.73 -36.594 -9.82 1 92.12 50 GLU B N 1
ATOM 3032 C CA . GLU B 1 50 ? 6.344 -36.625 -9.367 1 92.12 50 GLU B CA 1
ATOM 3033 C C . GLU B 1 50 ? 6.125 -37.719 -8.328 1 92.12 50 GLU B C 1
ATOM 3035 O O . GLU B 1 50 ? 6.984 -38.562 -8.133 1 92.12 50 GLU B O 1
ATOM 3040 N N . LEU B 1 51 ? 5.023 -37.625 -7.691 1 84.44 51 LEU B N 1
ATOM 3041 C CA . LEU B 1 51 ? 4.703 -38.594 -6.66 1 84.44 51 LEU B CA 1
ATOM 3042 C C . LEU B 1 51 ? 4.617 -40 -7.254 1 84.44 51 LEU B C 1
ATOM 3044 O O . LEU B 1 51 ? 4.934 -41 -6.582 1 84.44 51 LEU B O 1
ATOM 3048 N N . THR B 1 52 ? 4.219 -40.125 -8.5 1 88.06 52 THR B N 1
ATOM 3049 C CA . THR B 1 52 ? 4.098 -41.406 -9.172 1 88.06 52 THR B CA 1
ATOM 3050 C C . THR B 1 52 ? 5.469 -41.938 -9.57 1 88.06 52 THR B C 1
ATOM 3052 O O . THR B 1 52 ? 5.59 -43.094 -10.016 1 88.06 52 THR B O 1
ATOM 3055 N N . GLY B 1 53 ? 6.469 -41.094 -9.492 1 90.25 53 GLY B N 1
ATOM 3056 C CA . GLY B 1 53 ? 7.809 -41.469 -9.914 1 90.25 53 GLY B CA 1
ATOM 3057 C C . GLY B 1 53 ? 8.172 -40.938 -11.289 1 90.25 53 GLY B C 1
ATOM 3058 O O . GLY B 1 53 ? 9.328 -41 -11.703 1 90.25 53 GLY B O 1
ATOM 3059 N N . HIS B 1 54 ? 7.191 -40.375 -11.969 1 94.56 54 HIS B N 1
ATOM 3060 C CA . HIS B 1 54 ? 7.48 -39.812 -13.281 1 94.56 54 HIS B CA 1
ATOM 3061 C C . HIS B 1 54 ? 8.5 -38.688 -13.172 1 94.56 54 HIS B C 1
ATOM 3063 O O . HIS B 1 54 ? 8.383 -37.812 -12.312 1 94.56 54 HIS B O 1
ATOM 3069 N N . ILE B 1 55 ? 9.492 -38.75 -14.055 1 96.62 55 ILE B N 1
ATOM 3070 C CA . ILE B 1 55 ? 10.555 -37.75 -14.062 1 96.62 55 ILE B CA 1
ATOM 3071 C C . ILE B 1 55 ? 10.406 -36.844 -15.289 1 96.62 55 ILE B C 1
ATOM 3073 O O . ILE B 1 55 ? 10.141 -37.344 -16.391 1 96.62 55 ILE B O 1
ATOM 3077 N N . TRP B 1 56 ? 10.531 -35.594 -15.047 1 96.56 56 TRP B N 1
ATOM 3078 C CA . TRP B 1 56 ? 10.578 -34.625 -16.156 1 96.56 56 TRP B CA 1
ATOM 3079 C C . TRP B 1 56 ? 11.609 -33.531 -15.906 1 96.56 56 TRP B C 1
ATOM 3081 O O . TRP B 1 56 ? 12.062 -33.375 -14.773 1 96.56 56 TRP B O 1
ATOM 3091 N N . TYR B 1 57 ? 12.078 -32.875 -17.016 1 97.12 57 TYR B N 1
ATOM 3092 C CA . TYR B 1 57 ? 13.039 -31.766 -17 1 97.12 57 TYR B CA 1
ATOM 3093 C C . TYR B 1 57 ? 12.461 -30.516 -17.641 1 97.12 57 TYR B C 1
ATOM 3095 O O . TYR B 1 57 ? 11.781 -30.594 -18.656 1 97.12 57 TYR B O 1
ATOM 3103 N N . ASN B 1 58 ? 12.633 -29.438 -16.953 1 97 58 ASN B N 1
ATOM 3104 C CA . ASN B 1 58 ? 12.062 -28.203 -17.5 1 97 58 ASN B CA 1
ATOM 3105 C C . ASN B 1 58 ? 12.867 -27.719 -18.703 1 97 58 ASN B C 1
ATOM 3107 O O . ASN B 1 58 ? 14.094 -27.828 -18.719 1 97 58 ASN B O 1
ATOM 3111 N N . ARG B 1 59 ? 12.156 -27.125 -19.656 1 98.12 59 ARG B N 1
ATOM 3112 C CA . ARG B 1 59 ? 12.727 -26.562 -20.875 1 98.12 59 ARG B CA 1
ATOM 3113 C C . ARG B 1 59 ? 13.062 -25.094 -20.688 1 98.12 59 ARG B C 1
ATOM 3115 O O . ARG B 1 59 ? 14.031 -24.594 -21.281 1 98.12 59 ARG B O 1
ATOM 3122 N N . TYR B 1 60 ? 12.312 -24.406 -19.969 1 98.44 60 TYR B N 1
ATOM 3123 C CA . TYR B 1 60 ? 12.508 -22.984 -19.734 1 98.44 60 TYR B CA 1
ATOM 3124 C C . TYR B 1 60 ? 12.906 -22.719 -18.297 1 98.44 60 TYR B C 1
ATOM 3126 O O . TYR B 1 60 ? 12.406 -23.375 -17.375 1 98.44 60 TYR B O 1
ATOM 3134 N N . GLY B 1 61 ? 13.844 -21.797 -18.141 1 97.44 61 GLY B N 1
ATOM 3135 C CA . GLY B 1 61 ? 14.125 -21.328 -16.797 1 97.44 61 GLY B CA 1
ATOM 3136 C C . GLY B 1 61 ? 13.008 -20.484 -16.219 1 97.44 61 GLY B C 1
ATOM 3137 O O . GLY B 1 61 ? 12.273 -19.828 -16.953 1 97.44 61 GLY B O 1
ATOM 3138 N N . PHE B 1 62 ? 12.891 -20.5 -14.938 1 97.56 62 PHE B N 1
ATOM 3139 C CA . PHE B 1 62 ? 11.875 -19.672 -14.297 1 97.56 62 PHE B CA 1
ATOM 3140 C C . PHE B 1 62 ? 12.25 -19.375 -12.852 1 97.56 62 PHE B C 1
ATOM 3142 O O . PHE B 1 62 ? 13.188 -19.969 -12.312 1 97.56 62 PHE B O 1
ATOM 3149 N N . VAL B 1 63 ? 11.688 -18.312 -12.312 1 96.31 63 VAL B N 1
ATOM 3150 C CA . VAL B 1 63 ? 11.758 -18.016 -10.883 1 96.31 63 VAL B CA 1
ATOM 3151 C C . VAL B 1 63 ? 10.508 -18.562 -10.18 1 96.31 63 VAL B C 1
ATOM 3153 O O . VAL B 1 63 ? 9.383 -18.281 -10.602 1 96.31 63 VAL B O 1
ATOM 3156 N N . SER B 1 64 ? 10.781 -19.312 -9.164 1 94.81 64 SER B N 1
ATOM 3157 C CA . SER B 1 64 ? 9.727 -19.984 -8.414 1 94.81 64 SER B CA 1
ATOM 3158 C C . SER B 1 64 ? 9.516 -19.344 -7.047 1 94.81 64 SER B C 1
ATOM 3160 O O . SER B 1 64 ? 10.484 -19.047 -6.34 1 94.81 64 SER B O 1
ATOM 3162 N N . PHE B 1 65 ? 8.266 -19 -6.754 1 93.06 65 PHE B N 1
ATOM 3163 C CA . PHE B 1 65 ? 7.883 -18.719 -5.379 1 93.06 65 PHE B CA 1
ATOM 3164 C C . PHE B 1 65 ? 7.406 -19.984 -4.672 1 93.06 65 PHE B C 1
ATOM 3166 O O . PHE B 1 65 ? 6.355 -20.531 -5.012 1 93.06 65 PHE B O 1
ATOM 3173 N N . ASN B 1 66 ? 8.164 -20.406 -3.723 1 84.81 66 ASN B N 1
ATOM 3174 C CA . ASN B 1 66 ? 7.91 -21.688 -3.082 1 84.81 66 ASN B CA 1
ATOM 3175 C C . ASN B 1 66 ? 7.359 -21.516 -1.669 1 84.81 66 ASN B C 1
ATOM 3177 O O . ASN B 1 66 ? 7.445 -20.422 -1.098 1 84.81 66 ASN B O 1
ATOM 3181 N N . VAL B 1 67 ? 6.664 -22.578 -1.244 1 75.81 67 VAL B N 1
ATOM 3182 C CA . VAL B 1 67 ? 6.367 -22.703 0.178 1 75.81 67 VAL B CA 1
ATOM 3183 C C . VAL B 1 67 ? 7.531 -23.406 0.887 1 75.81 67 VAL B C 1
ATOM 3185 O O . VAL B 1 67 ? 7.91 -24.516 0.529 1 75.81 67 VAL B O 1
ATOM 3188 N N . GLU B 1 68 ? 8.008 -22.688 1.856 1 68.12 68 GLU B N 1
ATOM 3189 C CA . GLU B 1 68 ? 9.156 -23.234 2.582 1 68.12 68 GLU B CA 1
ATOM 3190 C C . GLU B 1 68 ? 10.211 -23.766 1.624 1 68.12 68 GLU B C 1
ATOM 3192 O O . GLU B 1 68 ? 10.609 -23.078 0.682 1 68.12 68 GLU B O 1
ATOM 3197 N N . ASN B 1 69 ? 10.594 -24.969 1.854 1 64.06 69 ASN B N 1
ATOM 3198 C CA . ASN B 1 69 ? 11.648 -25.578 1.051 1 64.06 69 ASN B CA 1
ATOM 3199 C C . ASN B 1 69 ? 11.102 -26.703 0.166 1 64.06 69 ASN B C 1
ATOM 3201 O O . ASN B 1 69 ? 11.836 -27.609 -0.23 1 64.06 69 ASN B O 1
ATOM 3205 N N . VAL B 1 70 ? 9.812 -26.547 -0.166 1 69.94 70 VAL B N 1
ATOM 3206 C CA . VAL B 1 70 ? 9.258 -27.547 -1.075 1 69.94 70 VAL B CA 1
ATOM 3207 C C . VAL B 1 70 ? 9.398 -27.062 -2.518 1 69.94 70 VAL B C 1
ATOM 3209 O O . VAL B 1 70 ? 9.07 -25.922 -2.836 1 69.94 70 VAL B O 1
ATOM 3212 N N . PRO B 1 71 ? 10.078 -27.922 -3.318 1 71.19 71 PRO B N 1
ATOM 3213 C CA . PRO B 1 71 ? 10.219 -27.531 -4.723 1 71.19 71 PRO B CA 1
ATOM 3214 C C . PRO B 1 71 ? 8.883 -27.531 -5.473 1 71.19 71 PRO B C 1
ATOM 3216 O O . PRO B 1 71 ? 8.734 -28.234 -6.469 1 71.19 71 PRO B O 1
ATOM 3219 N N . PHE B 1 72 ? 7.977 -26.891 -5.012 1 83.38 72 PHE B N 1
ATOM 3220 C CA . PHE B 1 72 ? 6.613 -26.688 -5.492 1 83.38 72 PHE B CA 1
ATOM 3221 C C . PHE B 1 72 ? 6.289 -25.203 -5.609 1 83.38 72 PHE B C 1
ATOM 3223 O O . PHE B 1 72 ? 6.137 -24.516 -4.594 1 83.38 72 PHE B O 1
ATOM 3230 N N . ALA B 1 73 ? 6.305 -24.812 -6.891 1 91.94 73 ALA B N 1
ATOM 3231 C CA . ALA B 1 73 ? 6.012 -23.391 -7.125 1 91.94 73 ALA B CA 1
ATOM 3232 C C . ALA B 1 73 ? 4.543 -23.094 -6.836 1 91.94 73 ALA B C 1
ATOM 3234 O O . ALA B 1 73 ? 3.646 -23.75 -7.359 1 91.94 73 ALA B O 1
ATOM 3235 N N . VAL B 1 74 ? 4.312 -22.125 -5.98 1 92.38 74 VAL B N 1
ATOM 3236 C CA . VAL B 1 74 ? 2.947 -21.656 -5.789 1 92.38 74 VAL B CA 1
ATOM 3237 C C . VAL B 1 74 ? 2.682 -20.469 -6.703 1 92.38 74 VAL B C 1
ATOM 3239 O O . VAL B 1 74 ? 1.528 -20.078 -6.914 1 92.38 74 VAL B O 1
ATOM 3242 N N . ASP B 1 75 ? 3.727 -19.891 -7.191 1 96.19 75 ASP B N 1
ATOM 3243 C CA . ASP B 1 75 ? 3.73 -18.75 -8.117 1 96.19 75 ASP B CA 1
ATOM 3244 C C . ASP B 1 75 ? 5.047 -18.688 -8.891 1 96.19 75 ASP B C 1
ATOM 3246 O O . ASP B 1 75 ? 6.043 -19.281 -8.484 1 96.19 75 ASP B O 1
ATOM 3250 N N . GLY B 1 76 ? 4.98 -17.969 -10.102 1 98.12 76 GLY B N 1
ATOM 3251 C CA . GLY B 1 76 ? 6.246 -17.812 -10.789 1 98.12 76 GLY B CA 1
ATOM 3252 C C . GLY B 1 76 ? 6.105 -17.109 -12.133 1 98.12 76 GLY B C 1
ATOM 3253 O O . GLY B 1 76 ? 4.992 -16.812 -12.57 1 98.12 76 GLY B O 1
ATOM 3254 N N . LEU B 1 77 ? 7.215 -16.844 -12.672 1 98.88 77 LEU B N 1
ATOM 3255 C CA . LEU B 1 77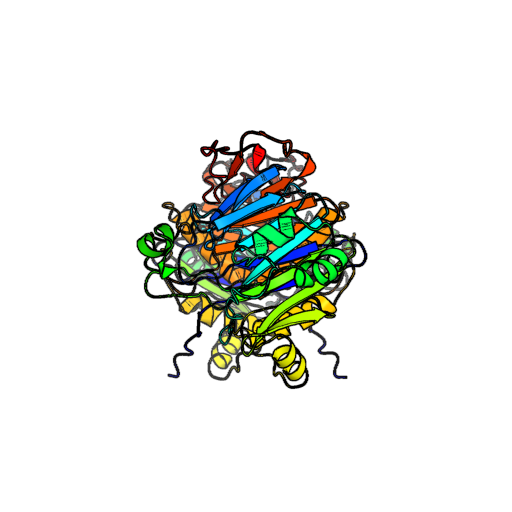 ? 7.391 -16.266 -14 1 98.88 77 LEU B CA 1
ATOM 3256 C C . LEU B 1 77 ? 8.562 -16.922 -14.727 1 98.88 77 LEU B C 1
ATOM 3258 O O . LEU B 1 77 ? 9.641 -17.094 -14.148 1 98.88 77 LEU B O 1
ATOM 3262 N N . ASN B 1 78 ? 8.297 -17.359 -15.938 1 98.81 78 ASN B N 1
ATOM 3263 C CA . ASN B 1 78 ? 9.414 -17.984 -16.625 1 98.81 78 ASN B CA 1
ATOM 3264 C C . ASN B 1 78 ? 10.055 -17.031 -17.641 1 98.81 78 ASN B C 1
ATOM 3266 O O . ASN B 1 78 ? 9.617 -15.898 -17.781 1 98.81 78 ASN B O 1
ATOM 3270 N N . THR B 1 79 ? 11.133 -17.453 -18.297 1 98.69 79 THR B N 1
ATOM 3271 C CA . THR B 1 79 ? 11.977 -16.609 -19.141 1 98.69 79 THR B CA 1
ATOM 3272 C C . THR B 1 79 ? 11.258 -16.25 -20.438 1 98.69 79 THR B C 1
ATOM 3274 O O . THR B 1 79 ? 11.75 -15.445 -21.219 1 98.69 79 THR B O 1
ATOM 3277 N N . LYS B 1 80 ? 10.078 -16.75 -20.656 1 98.81 80 LYS B N 1
ATOM 3278 C CA . LYS B 1 80 ? 9.289 -16.438 -21.844 1 98.81 80 LYS B CA 1
ATOM 3279 C C . LYS B 1 80 ? 8.125 -15.508 -21.5 1 98.81 80 LYS B C 1
ATOM 3281 O O . LYS B 1 80 ? 7.379 -15.078 -22.375 1 98.81 80 LYS B O 1
ATOM 3286 N N . GLY B 1 81 ? 7.965 -15.18 -20.203 1 98.88 81 GLY B N 1
ATOM 3287 C CA . GLY B 1 81 ? 6.938 -14.242 -19.781 1 98.88 81 GLY B CA 1
ATOM 3288 C C . GLY B 1 81 ? 5.629 -14.914 -19.406 1 98.88 81 GLY B C 1
ATOM 3289 O O . GLY B 1 81 ? 4.594 -14.258 -19.297 1 98.88 81 GLY B O 1
ATOM 3290 N N . LEU B 1 82 ? 5.648 -16.219 -19.281 1 98.94 82 LEU B N 1
ATOM 3291 C CA . LEU B 1 82 ? 4.488 -16.969 -18.812 1 98.94 82 LEU B CA 1
ATOM 3292 C C . LEU B 1 82 ? 4.496 -17.094 -17.297 1 98.94 82 LEU B C 1
ATOM 3294 O O . LEU B 1 82 ? 5.527 -17.406 -16.703 1 98.94 82 LEU B O 1
ATOM 3298 N N . SER B 1 83 ? 3.395 -16.766 -16.703 1 98.94 83 SER B N 1
ATOM 3299 C CA . SER B 1 83 ? 3.258 -16.938 -15.258 1 98.94 83 SER B CA 1
ATOM 3300 C C . SER B 1 83 ? 2.182 -17.969 -14.93 1 98.94 83 SER B C 1
ATOM 3302 O O . SER B 1 83 ? 1.271 -18.203 -15.727 1 98.94 83 SER B O 1
ATOM 3304 N N . ALA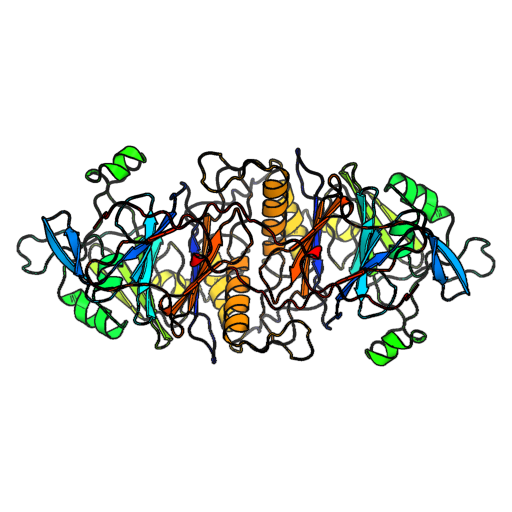 B 1 84 ? 2.309 -18.578 -13.859 1 98.75 84 ALA B N 1
ATOM 3305 C CA . ALA B 1 84 ? 1.333 -19.469 -13.234 1 98.75 84 ALA B CA 1
ATOM 3306 C C . ALA B 1 84 ? 1.281 -19.266 -11.727 1 98.75 84 ALA B C 1
ATOM 3308 O O . ALA B 1 84 ? 2.318 -19.094 -11.078 1 98.75 84 ALA B O 1
ATOM 3309 N N . ALA B 1 85 ? 0.083 -19.203 -11.203 1 97.94 85 ALA B N 1
ATOM 3310 C CA . ALA B 1 85 ? -0.078 -18.938 -9.773 1 97.94 85 ALA B CA 1
ATOM 3311 C C . ALA B 1 85 ? -1.243 -19.719 -9.188 1 97.94 85 ALA B C 1
ATOM 3313 O O . ALA B 1 85 ? -2.355 -19.688 -9.719 1 97.94 85 ALA B O 1
ATOM 3314 N N . TRP B 1 86 ? -0.954 -20.406 -8.086 1 95.31 86 TRP B N 1
ATOM 3315 C CA . TRP B 1 86 ? -1.999 -21.125 -7.355 1 95.31 86 TRP B CA 1
ATOM 3316 C C . TRP B 1 86 ? -2.797 -20.172 -6.477 1 95.31 86 TRP B C 1
ATOM 3318 O O . TRP B 1 86 ? -2.227 -19.281 -5.84 1 95.31 86 TRP B O 1
ATOM 3328 N N . LEU B 1 87 ? -4.066 -20.281 -6.469 1 95.31 87 LEU B N 1
ATOM 3329 C CA . LEU B 1 87 ? -4.965 -19.656 -5.504 1 95.31 87 LEU B CA 1
ATOM 3330 C C . LEU B 1 87 ? -5.879 -20.703 -4.863 1 95.31 87 LEU B C 1
ATOM 3332 O O . LEU B 1 87 ? -6.301 -21.656 -5.523 1 95.31 87 LEU B O 1
ATOM 3336 N N . TYR B 1 88 ? -6.191 -20.5 -3.602 1 92.62 88 TYR B N 1
ATOM 3337 C CA . TYR B 1 88 ? -7.098 -21.406 -2.896 1 92.62 88 TYR B CA 1
ATOM 3338 C C . TYR B 1 88 ? -8.492 -21.344 -3.5 1 92.62 88 TYR B C 1
ATOM 3340 O O . TYR B 1 88 ? -9.016 -20.266 -3.787 1 92.62 88 TYR B O 1
ATOM 3348 N N . LEU B 1 89 ? -9.086 -22.516 -3.756 1 94.81 89 LEU B N 1
ATOM 3349 C CA . LEU B 1 89 ? -10.445 -22.625 -4.258 1 94.81 89 LEU B CA 1
ATOM 3350 C C . LEU B 1 89 ? -11.203 -23.734 -3.539 1 94.81 89 LEU B C 1
ATOM 3352 O O . LEU B 1 89 ? -11.125 -24.891 -3.932 1 94.81 89 LEU B O 1
ATOM 3356 N N . GLU B 1 90 ? -11.945 -23.281 -2.59 1 91.88 90 GLU B N 1
ATOM 3357 C CA . GLU B 1 90 ? -12.797 -24.266 -1.919 1 91.88 90 GLU B CA 1
ATOM 3358 C C . GLU B 1 90 ? -13.727 -24.953 -2.91 1 91.88 90 GLU B C 1
ATOM 3360 O O . GLU B 1 90 ? -14.32 -24.312 -3.773 1 91.88 90 GLU B O 1
ATOM 3365 N N . GLY B 1 91 ? -13.828 -26.266 -2.826 1 91.38 91 GLY B N 1
ATOM 3366 C CA . GLY B 1 91 ? -14.68 -27.016 -3.723 1 91.38 91 GLY B CA 1
ATOM 3367 C C . GLY B 1 91 ? -13.906 -27.719 -4.828 1 91.38 91 GLY B C 1
ATOM 3368 O O . GLY B 1 91 ? -14.469 -28.516 -5.582 1 91.38 91 GLY B O 1
ATOM 3369 N N . THR B 1 92 ? -12.648 -27.453 -4.898 1 95.5 92 THR B N 1
ATOM 3370 C CA . THR B 1 92 ? -11.797 -28.109 -5.883 1 95.5 92 THR B CA 1
ATOM 3371 C C . THR B 1 92 ? -11.836 -29.625 -5.691 1 95.5 92 THR B C 1
ATOM 3373 O O . THR B 1 92 ? -11.75 -30.109 -4.562 1 95.5 92 THR B O 1
ATOM 3376 N N . LYS B 1 93 ? -12.07 -30.359 -6.723 1 95.38 93 LYS B N 1
ATOM 3377 C CA . LYS B 1 93 ? -11.914 -31.812 -6.801 1 95.38 93 LYS B CA 1
ATOM 3378 C C . LYS B 1 93 ? -11.016 -32.188 -7.965 1 95.38 93 LYS B C 1
ATOM 3380 O O . LYS B 1 93 ? -11.445 -32.188 -9.125 1 95.38 93 LYS B O 1
ATOM 3385 N N . TYR B 1 94 ? -9.859 -32.594 -7.617 1 95.69 94 TYR B N 1
ATOM 3386 C CA . TYR B 1 94 ? -8.875 -32.969 -8.641 1 95.69 94 TYR B CA 1
ATOM 3387 C C . TYR B 1 94 ? -9.266 -34.25 -9.336 1 95.69 94 TYR B C 1
ATOM 3389 O O . TYR B 1 94 ? -9.922 -35.125 -8.734 1 95.69 94 TYR B O 1
ATOM 3397 N N . PRO B 1 95 ? -8.844 -34.375 -10.57 1 96.19 95 PRO B N 1
ATOM 3398 C CA . PRO B 1 95 ? -9.008 -35.688 -11.203 1 96.19 95 PRO B CA 1
ATOM 3399 C C . PRO B 1 95 ? -8.258 -36.781 -10.469 1 96.19 95 PRO B C 1
ATOM 3401 O O . PRO B 1 95 ? -7.172 -36.562 -9.93 1 96.19 95 PRO B O 1
ATOM 3404 N N . GLU B 1 96 ? -8.828 -37.938 -10.484 1 93.5 96 GLU B N 1
ATOM 3405 C CA . GLU B 1 96 ? -8.141 -39.094 -9.938 1 93.5 96 GLU B CA 1
ATOM 3406 C C . GLU B 1 96 ? -7.109 -39.625 -10.922 1 93.5 96 GLU B C 1
ATOM 3408 O O . GLU B 1 96 ? -7.34 -39.656 -12.133 1 93.5 96 GLU B O 1
ATOM 3413 N N . TYR B 1 97 ? -6.086 -40.031 -10.352 1 93.44 97 TYR B N 1
ATOM 3414 C CA . TYR B 1 97 ? -5.059 -40.656 -11.18 1 93.44 97 TYR B CA 1
ATOM 3415 C C . TYR B 1 97 ? -5.582 -41.938 -11.812 1 93.44 97 TYR B C 1
ATOM 3417 O O . TYR B 1 97 ? -6.133 -42.812 -11.117 1 93.44 97 TYR B O 1
ATOM 3425 N N . ASP B 1 98 ? -5.445 -42.094 -13.102 1 95.25 98 ASP B N 1
ATOM 3426 C CA . ASP B 1 98 ? -5.777 -43.281 -13.836 1 95.25 98 ASP B CA 1
ATOM 3427 C C . ASP B 1 98 ? -4.516 -44.031 -14.305 1 95.25 98 ASP B C 1
ATOM 3429 O O . ASP B 1 98 ? -3.865 -43.594 -15.258 1 95.25 98 ASP B O 1
ATOM 3433 N N . VAL B 1 99 ? -4.219 -45.125 -13.766 1 93 99 VAL B N 1
ATOM 3434 C CA . VAL B 1 99 ? -3 -45.875 -14.039 1 93 99 VAL B CA 1
ATOM 3435 C C . VAL B 1 99 ? -3.023 -46.375 -15.484 1 93 99 VAL B C 1
ATOM 3437 O O . VAL B 1 99 ? -1.972 -46.594 -16.078 1 93 99 VAL B O 1
ATOM 3440 N N . ASN B 1 100 ? -4.254 -46.469 -16 1 95.5 100 ASN B N 1
ATOM 3441 C CA . ASN B 1 100 ? -4.379 -47 -17.359 1 95.5 100 ASN B CA 1
ATOM 3442 C C . ASN B 1 100 ? -4.172 -45.906 -18.406 1 95.5 100 ASN B C 1
ATOM 3444 O O . ASN B 1 100 ? -4.012 -46.188 -19.594 1 95.5 100 ASN B O 1
ATOM 3448 N N . ASP B 1 101 ? -4.262 -44.688 -17.938 1 95.38 101 ASP B N 1
ATOM 3449 C CA . ASP B 1 101 ? -3.949 -43.562 -18.812 1 95.38 101 ASP B CA 1
ATOM 3450 C C . ASP B 1 101 ? -2.441 -43.438 -19.016 1 95.38 101 ASP B C 1
ATOM 3452 O O . ASP B 1 101 ? -1.689 -43.312 -18.047 1 95.38 101 ASP B O 1
ATOM 3456 N N . LYS B 1 102 ? -1.879 -43.438 -20.25 1 95.38 102 LYS B N 1
ATOM 3457 C CA . LYS B 1 102 ? -0.454 -43.438 -20.562 1 95.38 102 LYS B CA 1
ATOM 3458 C C . LYS B 1 102 ? 0.154 -42.062 -20.281 1 95.38 102 LYS B C 1
ATOM 3460 O O . LYS B 1 102 ? 1.377 -41.938 -20.219 1 95.38 102 LYS B O 1
ATOM 3465 N N . ARG B 1 103 ? -0.723 -41.062 -20.219 1 96.56 103 ARG B N 1
ATOM 3466 C CA . ARG B 1 103 ? -0.214 -39.75 -19.906 1 96.56 103 ARG B CA 1
ATOM 3467 C C . ARG B 1 103 ? 0.348 -39.688 -18.484 1 96.56 103 ARG B C 1
ATOM 3469 O O . ARG B 1 103 ? -0.201 -40.312 -17.578 1 96.56 103 ARG B O 1
ATOM 3476 N N . PRO B 1 104 ? 1.478 -38.938 -18.359 1 97.25 104 PRO B N 1
ATOM 3477 C CA . PRO B 1 104 ? 2.035 -38.812 -17.016 1 97.25 104 PRO B CA 1
ATOM 3478 C C . PRO B 1 104 ? 1.141 -38.031 -16.062 1 97.25 104 PRO B C 1
ATOM 3480 O O . PRO B 1 104 ? 0.523 -37.062 -16.469 1 97.25 104 PRO B O 1
ATOM 3483 N N . ALA B 1 105 ? 1.073 -38.469 -14.797 1 96.62 105 ALA B N 1
ATOM 3484 C CA . ALA B 1 105 ? 0.397 -37.719 -13.742 1 96.62 105 ALA B CA 1
ATOM 3485 C C . ALA B 1 105 ? 1.275 -36.594 -13.234 1 96.62 105 ALA B C 1
ATOM 3487 O O . ALA B 1 105 ? 2.428 -36.812 -12.852 1 96.62 105 ALA B O 1
ATOM 3488 N N . ILE B 1 106 ? 0.771 -35.406 -13.297 1 96.62 106 ILE B N 1
ATOM 3489 C CA . ILE B 1 106 ? 1.52 -34.219 -12.875 1 96.62 106 ILE B CA 1
ATOM 3490 C C . ILE B 1 106 ? 0.807 -33.562 -11.695 1 96.62 106 ILE B C 1
ATOM 3492 O O . ILE B 1 106 ? -0.29 -33.031 -11.852 1 96.62 106 ILE B O 1
ATOM 3496 N N . SER B 1 107 ? 1.387 -33.594 -10.531 1 93 107 SER B N 1
ATOM 3497 C CA . SER B 1 107 ? 0.844 -32.906 -9.367 1 93 107 SER B CA 1
ATOM 3498 C C . SER B 1 107 ? 1.479 -31.531 -9.188 1 93 107 SER B C 1
ATOM 3500 O O . SER B 1 107 ? 0.849 -30.609 -8.656 1 93 107 SER B O 1
ATOM 3502 N N . ASN B 1 108 ? 2.727 -31.344 -9.602 1 93.44 108 ASN B N 1
ATOM 3503 C CA . ASN B 1 108 ? 3.445 -30.078 -9.562 1 93.44 108 ASN B CA 1
ATOM 3504 C C . ASN B 1 108 ? 3.137 -29.219 -10.789 1 93.44 108 ASN B C 1
ATOM 3506 O O . ASN B 1 108 ? 4.051 -28.766 -11.469 1 93.44 108 ASN B O 1
ATOM 3510 N N . LEU B 1 109 ? 1.886 -29 -10.938 1 96.81 109 LEU B N 1
ATOM 3511 C CA . LEU B 1 109 ? 1.393 -28.453 -12.195 1 96.81 109 LEU B CA 1
ATOM 3512 C C . LEU B 1 109 ? 1.933 -27.047 -12.43 1 96.81 109 LEU B C 1
ATOM 3514 O O . LEU B 1 109 ? 2.268 -26.688 -13.562 1 96.81 109 LEU B O 1
ATOM 3518 N N . CYS B 1 110 ? 1.973 -26.219 -11.43 1 97.06 110 CYS B N 1
ATOM 3519 C CA . CYS B 1 110 ? 2.49 -24.859 -11.578 1 97.06 110 CYS B CA 1
ATOM 3520 C C . CYS B 1 110 ? 3.922 -24.875 -12.102 1 97.06 110 CYS B C 1
ATOM 3522 O O . CYS B 1 110 ? 4.23 -24.234 -13.102 1 97.06 110 CYS B O 1
ATOM 3524 N N . SER B 1 111 ? 4.762 -25.656 -11.477 1 96.62 111 SER B N 1
ATOM 3525 C CA . SER B 1 111 ? 6.141 -25.781 -11.938 1 96.62 111 SER B CA 1
ATOM 3526 C C . SER B 1 111 ? 6.199 -26.359 -13.344 1 96.62 111 SER B C 1
ATOM 3528 O O . SER B 1 111 ? 7.004 -25.922 -14.164 1 96.62 111 SER B O 1
ATOM 3530 N N . TYR B 1 112 ? 5.383 -27.312 -13.547 1 98.25 112 TYR B N 1
ATOM 3531 C CA . TYR B 1 112 ? 5.359 -27.953 -14.859 1 98.25 112 TYR B CA 1
ATOM 3532 C C . TYR B 1 112 ? 5.031 -26.953 -15.953 1 98.25 112 TYR B C 1
ATOM 3534 O O . TYR B 1 112 ? 5.699 -26.906 -16.984 1 98.25 112 TYR B O 1
ATOM 3542 N N . ILE B 1 113 ? 4.043 -26.172 -15.727 1 98.69 113 ILE B N 1
ATOM 3543 C CA . ILE B 1 113 ? 3.621 -25.156 -16.703 1 98.69 113 ILE B CA 1
ATOM 3544 C C . ILE B 1 113 ? 4.746 -24.141 -16.922 1 98.69 113 ILE B C 1
ATOM 3546 O O . ILE B 1 113 ? 5.113 -23.844 -18.047 1 98.69 113 ILE B O 1
ATOM 3550 N N . LEU B 1 114 ? 5.336 -23.656 -15.883 1 98.69 114 LEU B N 1
ATOM 3551 C CA . LEU B 1 114 ? 6.414 -22.672 -15.945 1 98.69 114 LEU B CA 1
ATOM 3552 C C . LEU B 1 114 ? 7.625 -23.25 -16.672 1 98.69 114 LEU B C 1
ATOM 3554 O O . LEU B 1 114 ? 8.312 -22.531 -17.406 1 98.69 114 LEU B O 1
ATOM 3558 N N . GLY B 1 115 ? 7.832 -24.5 -16.531 1 98.38 115 GLY B N 1
ATOM 3559 C CA . GLY B 1 115 ? 9.039 -25.109 -17.047 1 98.38 115 GLY B CA 1
ATOM 3560 C C . GLY B 1 115 ? 8.898 -25.625 -18.469 1 98.38 115 GLY B C 1
ATOM 3561 O O . GLY B 1 115 ? 9.898 -25.859 -19.156 1 98.38 115 GLY B O 1
ATOM 3562 N N . ASN B 1 116 ? 7.699 -25.781 -18.953 1 98.62 116 ASN B N 1
ATOM 3563 C CA . ASN B 1 116 ? 7.57 -26.547 -20.203 1 98.62 116 ASN B CA 1
ATOM 3564 C C . ASN B 1 116 ? 6.836 -25.734 -21.266 1 98.62 116 ASN B C 1
ATOM 3566 O O . ASN B 1 116 ? 6.816 -26.125 -22.438 1 98.62 116 ASN B O 1
ATOM 3570 N N . TYR B 1 117 ? 6.273 -24.625 -20.906 1 98.81 117 TYR B N 1
ATOM 3571 C CA . TYR B 1 117 ? 5.504 -23.875 -21.906 1 98.81 117 TYR B CA 1
ATOM 3572 C C . TYR B 1 117 ? 5.957 -22.422 -21.953 1 98.81 117 TYR B C 1
ATOM 3574 O O . TYR B 1 117 ? 6.445 -21.875 -20.969 1 98.81 117 TYR B O 1
ATOM 3582 N N . ALA B 1 118 ? 5.785 -21.781 -23.109 1 98.62 118 ALA B N 1
ATOM 3583 C CA . ALA B 1 118 ? 6.223 -20.406 -23.328 1 98.62 118 ALA B CA 1
ATOM 3584 C C . ALA B 1 118 ? 5.027 -19.453 -23.406 1 98.62 118 ALA B C 1
ATOM 3586 O O . ALA B 1 118 ? 5.191 -18.234 -23.312 1 98.62 118 ALA B O 1
ATOM 3587 N N . SER B 1 119 ? 3.842 -20.047 -23.578 1 98.62 119 SER B N 1
ATOM 3588 C CA . SER B 1 119 ? 2.633 -19.266 -23.766 1 98.62 119 SER B CA 1
ATOM 3589 C C . SER B 1 119 ? 1.395 -20.016 -23.297 1 98.62 119 SER B C 1
ATOM 3591 O O . SER B 1 119 ? 1.46 -21.219 -23.047 1 98.62 119 SER B O 1
ATOM 3593 N N . ILE B 1 120 ? 0.35 -19.297 -23.203 1 98.5 120 ILE B N 1
ATOM 3594 C CA . ILE B 1 120 ? -0.909 -19.922 -22.781 1 98.5 120 ILE B CA 1
ATOM 3595 C C . ILE B 1 120 ? -1.406 -20.859 -23.891 1 98.5 120 ILE B C 1
ATOM 3597 O O . ILE B 1 120 ? -1.975 -21.906 -23.594 1 98.5 120 ILE B O 1
ATOM 3601 N N . GLU B 1 121 ? -1.153 -20.453 -25.125 1 98.25 121 GLU B N 1
ATOM 3602 C CA . GLU B 1 121 ? -1.498 -21.359 -26.219 1 98.25 121 GLU B CA 1
ATOM 3603 C C . GLU B 1 121 ? -0.82 -22.719 -26.047 1 98.25 121 GLU B C 1
ATOM 3605 O O . GLU B 1 121 ? -1.442 -23.75 -26.25 1 98.25 121 GLU B O 1
ATOM 3610 N N . GLN B 1 122 ? 0.406 -22.703 -25.641 1 98.62 122 GLN B N 1
ATOM 3611 C CA . GLN B 1 122 ? 1.134 -23.953 -25.422 1 98.62 122 GLN B CA 1
ATOM 3612 C C . GLN B 1 122 ? 0.584 -24.688 -24.219 1 98.62 122 GLN B C 1
ATOM 3614 O O . GLN B 1 122 ? 0.573 -25.922 -24.188 1 98.62 122 GLN B O 1
ATOM 3619 N N . VAL B 1 123 ? 0.163 -23.984 -23.172 1 98.75 123 VAL B N 1
ATOM 3620 C CA . VAL B 1 123 ? -0.436 -24.625 -22.016 1 98.75 123 VAL B CA 1
ATOM 3621 C C . VAL B 1 123 ? -1.707 -25.359 -22.422 1 98.75 123 VAL B C 1
ATOM 3623 O O . VAL B 1 123 ? -1.898 -26.531 -22.062 1 98.75 123 VAL B O 1
ATOM 3626 N N . ILE B 1 124 ? -2.582 -24.688 -23.172 1 98.12 124 ILE B N 1
ATOM 3627 C CA . ILE B 1 124 ? -3.857 -25.25 -23.594 1 98.12 124 ILE B CA 1
ATOM 3628 C C . ILE B 1 124 ? -3.615 -26.531 -24.406 1 98.12 124 ILE B C 1
ATOM 3630 O O . ILE B 1 124 ? -4.289 -27.531 -24.188 1 98.12 124 ILE B O 1
ATOM 3634 N N . ALA B 1 125 ? -2.65 -26.484 -25.25 1 98 125 ALA B N 1
ATOM 3635 C CA . ALA B 1 125 ? -2.32 -27.656 -26.062 1 98 125 ALA B CA 1
ATOM 3636 C C . ALA B 1 125 ? -1.649 -28.734 -25.219 1 98 125 ALA B C 1
ATOM 3638 O O . ALA B 1 125 ? -1.938 -29.922 -25.391 1 98 125 ALA B O 1
ATOM 3639 N N . GLY B 1 126 ? -0.795 -28.344 -24.328 1 98.12 126 GLY B N 1
ATOM 3640 C CA . GLY B 1 126 ? 0.061 -29.266 -23.609 1 98.12 126 GLY B CA 1
ATOM 3641 C C . GLY B 1 126 ? -0.656 -29.984 -22.469 1 98.12 126 GLY B C 1
ATOM 3642 O O . GLY B 1 126 ? -0.305 -31.125 -22.125 1 98.12 126 GLY B O 1
ATOM 3643 N N . ILE B 1 127 ? -1.605 -29.328 -21.875 1 97.62 127 ILE B N 1
ATOM 3644 C CA . ILE B 1 127 ? -2.268 -29.891 -20.703 1 97.62 127 ILE B CA 1
ATOM 3645 C C . ILE B 1 127 ? -3.018 -31.156 -21.078 1 97.62 127 ILE B C 1
ATOM 3647 O O . ILE B 1 127 ? -3.283 -32 -20.219 1 97.62 127 ILE B O 1
ATOM 3651 N N . LYS B 1 128 ? -3.352 -31.328 -22.344 1 95.94 128 LYS B N 1
ATOM 3652 C CA . LYS B 1 128 ? -4.043 -32.531 -22.859 1 95.94 128 LYS B CA 1
ATOM 3653 C C . LYS B 1 128 ? -3.125 -33.75 -22.844 1 95.94 128 LYS B C 1
ATOM 3655 O O . LYS B 1 128 ? -3.592 -34.875 -22.953 1 95.94 128 LYS B O 1
ATOM 3660 N N . ASN B 1 129 ? -1.871 -33.531 -22.719 1 97.44 129 ASN B N 1
ATOM 3661 C CA . ASN B 1 129 ? -0.887 -34.594 -22.797 1 97.44 129 ASN B CA 1
ATOM 3662 C C . ASN B 1 129 ? -0.473 -35.094 -21.422 1 97.44 129 ASN B C 1
ATOM 3664 O O . ASN B 1 129 ? 0.413 -35.938 -21.297 1 97.44 129 ASN B O 1
ATOM 3668 N N . ILE B 1 130 ? -1.073 -34.562 -20.422 1 98.06 130 ILE B N 1
ATOM 3669 C CA . ILE B 1 130 ? -0.749 -34.969 -19.062 1 98.06 130 ILE B CA 1
ATOM 3670 C C . ILE B 1 130 ? -2.033 -35.25 -18.297 1 98.06 130 ILE B C 1
ATOM 3672 O O . ILE B 1 130 ? -3.135 -35 -18.781 1 98.06 130 ILE B O 1
ATOM 3676 N N . GLN B 1 131 ? -1.876 -35.906 -17.094 1 97.62 131 GLN B N 1
ATOM 3677 C CA . GLN B 1 131 ? -2.934 -36.062 -16.109 1 97.62 131 GLN B CA 1
ATOM 3678 C C . GLN B 1 131 ? -2.709 -35.125 -14.922 1 97.62 131 GLN B C 1
ATOM 3680 O O . GLN B 1 131 ? -1.988 -35.438 -13.984 1 97.62 131 GLN B O 1
ATOM 3685 N N . PRO B 1 132 ? -3.324 -33.938 -14.977 1 97.12 132 PRO B N 1
ATOM 3686 C CA . PRO B 1 132 ? -3.23 -33.125 -13.75 1 97.12 132 PRO B CA 1
ATOM 3687 C C . PRO B 1 132 ? -3.887 -33.812 -12.547 1 97.12 132 PRO B C 1
ATOM 3689 O O . PRO B 1 132 ? -5.02 -34.281 -12.648 1 97.12 132 PRO B O 1
ATOM 3692 N N . VAL B 1 133 ? -3.209 -33.906 -11.453 1 94.69 133 VAL B N 1
ATOM 3693 C CA . VAL B 1 133 ? -3.725 -34.531 -10.242 1 94.69 133 VAL B CA 1
ATOM 3694 C C . VAL B 1 133 ? -3.414 -33.656 -9.031 1 94.69 133 VAL B C 1
ATOM 3696 O O . VAL B 1 133 ? -2.611 -32.719 -9.125 1 94.69 133 VAL B O 1
ATOM 3699 N N . GLY B 1 134 ? -4.105 -33.875 -7.953 1 90.56 134 GLY B N 1
ATOM 3700 C CA . GLY B 1 134 ? -3.826 -33.125 -6.73 1 90.56 134 GLY B CA 1
ATOM 3701 C C . GLY B 1 134 ? -2.52 -33.531 -6.074 1 90.56 134 GLY B C 1
ATOM 3702 O O . GLY B 1 134 ? -2.066 -34.656 -6.227 1 90.56 134 GLY B O 1
ATOM 3703 N N . LEU B 1 135 ? -1.926 -32.5 -5.445 1 81.25 135 LEU B N 1
ATOM 3704 C CA . LEU B 1 135 ? -0.737 -32.812 -4.656 1 81.25 135 LEU B CA 1
ATOM 3705 C C . LEU B 1 135 ? -1.119 -33.438 -3.316 1 81.25 135 LEU B C 1
ATOM 3707 O O . LEU B 1 135 ? -1.732 -32.781 -2.475 1 81.25 135 LEU B O 1
ATOM 3711 N N . ASP B 1 136 ? -0.785 -34.656 -3.088 1 78.25 136 ASP B N 1
ATOM 3712 C CA . ASP B 1 136 ? -1.048 -35.344 -1.826 1 78.25 136 ASP B CA 1
ATOM 3713 C C . ASP B 1 136 ? -0.086 -34.875 -0.736 1 78.25 136 ASP B C 1
ATOM 3715 O O . ASP B 1 136 ? 1.06 -35.312 -0.675 1 78.25 136 ASP B O 1
ATOM 3719 N N . LEU B 1 137 ? -0.534 -34.062 0.117 1 75.62 137 LEU B N 1
ATOM 3720 C CA . LEU B 1 137 ? 0.307 -33.469 1.149 1 75.62 137 LEU B CA 1
ATOM 3721 C C . LEU B 1 137 ? 0.62 -34.5 2.246 1 75.62 137 LEU B C 1
ATOM 3723 O O . LEU B 1 137 ? 1.566 -34.312 3.016 1 75.62 137 LEU B O 1
ATOM 3727 N N . SER B 1 138 ? -0.222 -35.531 2.354 1 74.44 138 SER B N 1
ATOM 3728 C CA . SER B 1 138 ? -0.05 -36.531 3.418 1 74.44 138 SER B CA 1
ATOM 3729 C C . SER B 1 138 ? 1.253 -37.281 3.252 1 74.44 138 SER B C 1
ATOM 3731 O O . SER B 1 138 ? 1.761 -37.875 4.211 1 74.44 138 SER B O 1
ATOM 3733 N N . VAL B 1 139 ? 1.757 -37.25 2.055 1 72 139 VAL B N 1
ATOM 3734 C CA . VAL B 1 139 ? 2.945 -38.062 1.811 1 72 139 VAL B CA 1
ATOM 3735 C C . VAL B 1 139 ? 4.176 -37.156 1.723 1 72 139 VAL B C 1
ATOM 3737 O O . VAL B 1 139 ? 5.289 -37.625 1.496 1 72 139 VAL B O 1
ATOM 3740 N N . LEU B 1 140 ? 3.975 -35.875 1.902 1 72 140 LEU B N 1
ATOM 3741 C CA . LEU B 1 140 ? 5.094 -34.938 1.859 1 72 140 LEU B CA 1
ATOM 3742 C C . LEU B 1 140 ? 5.605 -34.625 3.264 1 72 140 LEU B C 1
ATOM 3744 O O . LEU B 1 140 ? 4.887 -34.062 4.082 1 72 140 LEU B O 1
ATOM 3748 N N . PRO B 1 141 ? 6.762 -35.125 3.568 1 69.56 141 PRO B N 1
ATOM 3749 C CA . PRO B 1 141 ? 7.293 -34.906 4.918 1 69.56 141 PRO B CA 1
ATOM 3750 C C . PRO B 1 141 ? 7.262 -33.438 5.352 1 69.56 141 PRO B C 1
ATOM 3752 O O . PRO B 1 141 ? 6.938 -33.156 6.504 1 69.56 141 PRO B O 1
ATOM 3755 N N . GLN B 1 142 ? 7.586 -32.594 4.387 1 65.88 142 GLN B N 1
ATOM 3756 C CA . GLN B 1 142 ? 7.605 -31.156 4.723 1 65.88 142 GLN B CA 1
ATOM 3757 C C . GLN B 1 142 ? 6.223 -30.672 5.129 1 65.88 142 GLN B C 1
ATOM 3759 O O . GLN B 1 142 ? 6.09 -29.828 6.02 1 65.88 142 GLN B O 1
ATOM 3764 N N . ALA B 1 143 ? 5.215 -31.156 4.438 1 68.25 143 ALA B N 1
ATOM 3765 C CA . ALA B 1 143 ? 3.842 -30.797 4.766 1 68.25 143 ALA B CA 1
ATOM 3766 C C . ALA B 1 143 ? 3.449 -31.297 6.148 1 68.25 143 ALA B C 1
ATOM 3768 O O . ALA B 1 143 ? 2.752 -30.609 6.898 1 68.25 143 ALA B O 1
ATOM 3769 N N . GLN B 1 144 ? 3.953 -32.5 6.445 1 66.75 144 GLN B N 1
ATOM 3770 C CA . GLN B 1 144 ? 3.686 -33.062 7.762 1 66.75 144 GLN B CA 1
ATOM 3771 C C . GLN B 1 144 ? 4.32 -32.219 8.867 1 66.75 144 GLN B C 1
ATOM 3773 O O . GLN B 1 144 ? 3.691 -31.984 9.898 1 66.75 144 GLN B O 1
ATOM 3778 N N . GLU B 1 145 ? 5.496 -31.875 8.547 1 66.25 145 GLU B N 1
ATOM 3779 C CA . GLU B 1 145 ? 6.223 -31.062 9.516 1 66.25 145 GLU B CA 1
ATOM 3780 C C . GLU B 1 145 ? 5.527 -29.719 9.742 1 66.25 145 GLU B C 1
ATOM 3782 O O . GLU B 1 145 ? 5.547 -29.188 10.852 1 66.25 145 GLU B O 1
ATOM 3787 N N . ALA B 1 146 ? 4.898 -29.234 8.672 1 62.75 146 ALA B N 1
ATOM 3788 C CA . ALA B 1 146 ? 4.227 -27.938 8.742 1 62.75 146 ALA B CA 1
ATOM 3789 C C . ALA B 1 146 ? 2.83 -28.078 9.344 1 62.75 146 ALA B C 1
ATOM 3791 O O . ALA B 1 146 ? 2.131 -27.078 9.547 1 62.75 146 ALA B O 1
ATOM 3792 N N . GLY B 1 147 ? 2.523 -29.203 9.656 1 63.69 147 GLY B N 1
ATOM 3793 C CA . GLY B 1 147 ? 1.229 -29.453 10.266 1 63.69 147 GLY B CA 1
ATOM 3794 C C . GLY B 1 147 ? 0.104 -29.578 9.258 1 63.69 147 GLY B C 1
ATOM 3795 O O . GLY B 1 147 ? -1.072 -29.578 9.633 1 63.69 147 GLY B O 1
ATOM 3796 N N . TRP B 1 148 ? 0.434 -29.609 8.008 1 63.56 148 TRP B N 1
ATOM 3797 C CA . TRP B 1 148 ? -0.581 -29.719 6.965 1 63.56 148 TRP B CA 1
ATOM 3798 C C . TRP B 1 148 ? -0.992 -31.172 6.762 1 63.56 148 TRP B C 1
ATOM 3800 O O . TRP B 1 148 ? -1.769 -31.484 5.855 1 63.56 148 TRP B O 1
ATOM 3810 N N . GLY B 1 149 ? -0.432 -31.984 7.621 1 59.09 149 GLY B N 1
ATOM 3811 C CA . GLY B 1 149 ? -0.567 -33.438 7.48 1 59.09 149 GLY B CA 1
ATOM 3812 C C . GLY B 1 149 ? -2.008 -33.875 7.332 1 59.09 149 GLY B C 1
ATOM 3813 O O . GLY B 1 149 ? -2.322 -34.688 6.461 1 59.09 149 GLY B O 1
ATOM 3814 N N . PRO B 1 150 ? -2.836 -33.25 8.023 1 61.91 150 PRO B N 1
ATOM 3815 C CA . PRO B 1 150 ? -4.211 -33.75 7.926 1 61.91 150 PRO B CA 1
ATOM 3816 C C . PRO B 1 150 ? -4.879 -33.375 6.602 1 61.91 150 PRO B C 1
ATOM 3818 O O . PRO B 1 150 ? -5.855 -34 6.199 1 61.91 150 PRO B O 1
ATOM 3821 N N . LEU B 1 151 ? -4.215 -32.406 6.031 1 66.31 151 LEU B N 1
ATOM 3822 C CA . LEU B 1 151 ? -4.781 -32.031 4.742 1 66.31 151 LEU B CA 1
ATOM 3823 C C . LEU B 1 151 ? -4.176 -32.844 3.613 1 66.31 151 LEU B C 1
ATOM 3825 O O . LEU B 1 151 ? -2.963 -32.812 3.387 1 66.31 151 LEU B O 1
ATOM 3829 N N . LYS B 1 152 ? -5.004 -33.781 3.096 1 68.56 152 LYS B N 1
ATOM 3830 C CA . LYS B 1 152 ? -4.496 -34.594 1.995 1 68.56 152 LYS B CA 1
ATOM 3831 C C . LYS B 1 152 ? -4.199 -33.75 0.768 1 68.56 152 LYS B C 1
ATOM 3833 O O . LYS B 1 152 ? -3.135 -33.875 0.159 1 68.56 152 LYS B O 1
ATOM 3838 N N . TYR B 1 153 ? -5.242 -32.906 0.436 1 80.88 153 TYR B N 1
ATOM 3839 C CA . TYR B 1 153 ? -5.074 -32.062 -0.726 1 80.88 153 TYR B CA 1
ATOM 3840 C C . TYR B 1 153 ? -5.418 -30.609 -0.383 1 80.88 153 TYR B C 1
ATOM 3842 O O . TYR B 1 153 ? -6.336 -30.359 0.402 1 80.88 153 TYR B O 1
ATOM 3850 N N . LEU B 1 154 ? -4.688 -29.734 -0.882 1 83.06 154 LEU B N 1
ATOM 3851 C CA . LEU B 1 154 ? -5.039 -28.328 -0.83 1 83.06 154 LEU B CA 1
ATOM 3852 C C . LEU B 1 154 ? -5.887 -27.938 -2.035 1 83.06 154 LEU B C 1
ATOM 3854 O O . LEU B 1 154 ? -5.441 -28.047 -3.178 1 83.06 154 LEU B O 1
ATOM 3858 N N . PRO B 1 155 ? -7.141 -27.578 -1.803 1 91.62 155 PRO B N 1
ATOM 3859 C CA . PRO B 1 155 ? -7.988 -27.188 -2.934 1 91.62 155 PRO B CA 1
ATOM 3860 C C . PRO B 1 155 ? -7.543 -25.891 -3.588 1 91.62 155 PRO B C 1
ATOM 3862 O O . PRO B 1 155 ? -7.566 -24.828 -2.951 1 91.62 155 PRO B O 1
ATOM 3865 N N . MET B 1 156 ? -7.145 -25.969 -4.855 1 94.19 156 MET B N 1
ATOM 3866 C CA . MET B 1 156 ? -6.566 -24.812 -5.52 1 94.19 156 MET B CA 1
ATOM 3867 C C . MET B 1 156 ? -7.02 -24.734 -6.973 1 94.19 156 MET B C 1
ATOM 3869 O O . MET B 1 156 ? -7.559 -25.688 -7.516 1 94.19 156 MET B O 1
ATOM 3873 N N . HIS B 1 157 ? -6.941 -23.609 -7.543 1 97 157 HIS B N 1
ATOM 3874 C CA . HIS B 1 157 ? -6.988 -23.375 -8.977 1 97 157 HIS B CA 1
ATOM 3875 C C . HIS B 1 157 ? -5.824 -22.5 -9.43 1 97 157 HIS B C 1
ATOM 3877 O O . HIS B 1 157 ? -5.059 -22 -8.602 1 97 157 HIS B O 1
ATOM 3883 N N . LEU B 1 158 ? -5.613 -22.375 -10.766 1 98.12 158 LEU B N 1
ATOM 3884 C CA . LEU B 1 158 ? -4.41 -21.734 -11.281 1 98.12 158 LEU B CA 1
ATOM 3885 C C . LEU B 1 158 ? -4.773 -20.547 -12.164 1 98.12 158 LEU B C 1
ATOM 3887 O O . LEU B 1 158 ? -5.629 -20.656 -13.047 1 98.12 158 LEU B O 1
ATOM 3891 N N . ALA B 1 159 ? -4.156 -19.422 -11.898 1 98.75 159 ALA B N 1
ATOM 3892 C CA . ALA B 1 159 ? -4.195 -18.266 -12.797 1 98.75 159 ALA B CA 1
ATOM 3893 C C . ALA B 1 159 ? -2.992 -18.266 -13.734 1 98.75 159 ALA B C 1
ATOM 3895 O O . ALA B 1 159 ? -1.857 -18.484 -13.297 1 98.75 159 ALA B O 1
ATOM 3896 N N . LEU B 1 160 ? -3.246 -18.031 -15.023 1 98.81 160 LEU B N 1
ATOM 3897 C CA . LEU B 1 160 ? -2.201 -17.969 -16.047 1 98.81 160 LEU B CA 1
ATOM 3898 C C . LEU B 1 160 ? -2.238 -16.625 -16.781 1 98.81 160 LEU B C 1
ATOM 3900 O O . LEU B 1 160 ? -3.312 -16.156 -17.156 1 98.81 160 LEU B O 1
ATOM 3904 N N . HIS B 1 161 ? -1.099 -16.016 -16.938 1 98.88 161 HIS B N 1
ATOM 3905 C CA . HIS B 1 161 ? -0.901 -14.852 -17.797 1 98.88 161 HIS B CA 1
ATOM 3906 C C . HIS B 1 161 ? 0.365 -14.992 -18.625 1 98.88 161 HIS B C 1
ATOM 3908 O O . HIS B 1 161 ? 1.34 -15.609 -18.188 1 98.88 161 HIS B O 1
ATOM 3914 N N . ASP B 1 162 ? 0.348 -14.5 -19.828 1 98.75 162 ASP B N 1
ATOM 3915 C CA . ASP B 1 162 ? 1.567 -14.602 -20.625 1 98.75 162 ASP B CA 1
ATOM 3916 C C . ASP B 1 162 ? 1.935 -13.258 -21.25 1 98.75 162 ASP B C 1
ATOM 3918 O O . ASP B 1 162 ? 1.265 -12.258 -21.016 1 98.75 162 ASP B O 1
ATOM 3922 N N . ALA B 1 163 ? 3.025 -13.172 -21.969 1 98.5 163 ALA B N 1
ATOM 3923 C CA . ALA B 1 163 ? 3.607 -11.938 -22.484 1 98.5 163 ALA B CA 1
ATOM 3924 C C . ALA B 1 163 ? 2.75 -11.344 -23.594 1 98.5 163 ALA B C 1
ATOM 3926 O O . ALA B 1 163 ? 2.932 -10.188 -23.984 1 98.5 163 ALA B O 1
ATOM 3927 N N . PHE B 1 164 ? 1.813 -12.094 -24.078 1 97.62 164 PHE B N 1
ATOM 3928 C CA . PHE B 1 164 ? 0.955 -11.641 -25.172 1 97.62 164 PHE B CA 1
ATOM 3929 C C . PHE B 1 164 ? -0.311 -10.984 -24.625 1 97.62 164 PHE B C 1
ATOM 3931 O O . PHE B 1 164 ? -1.164 -10.539 -25.391 1 97.62 164 PHE B O 1
ATOM 3938 N N . GLY B 1 165 ? -0.462 -10.969 -23.312 1 97.44 165 GLY B N 1
ATOM 3939 C CA . GLY B 1 165 ? -1.598 -10.312 -22.688 1 97.44 165 GLY B CA 1
ATOM 3940 C C . GLY B 1 165 ? -2.797 -11.219 -22.516 1 97.44 165 GLY B C 1
ATOM 3941 O O . GLY B 1 165 ? -3.918 -10.75 -22.312 1 97.44 165 GLY B O 1
ATOM 3942 N N . LYS B 1 166 ? -2.559 -12.508 -22.672 1 97.75 166 LYS B N 1
ATOM 3943 C CA . LYS B 1 166 ? -3.645 -13.461 -22.453 1 97.75 166 LYS B CA 1
ATOM 3944 C C . LYS B 1 166 ? -3.762 -13.844 -20.984 1 97.75 166 LYS B C 1
ATOM 3946 O O . LYS B 1 166 ? -2.768 -13.844 -20.266 1 97.75 166 LYS B O 1
ATOM 3951 N N . SER B 1 167 ? -4.973 -14.156 -20.594 1 98.62 167 SER B N 1
ATOM 3952 C CA . SER B 1 167 ? -5.293 -14.602 -19.234 1 98.62 167 SER B CA 1
ATOM 3953 C C . SER B 1 167 ? -6.238 -15.797 -19.25 1 98.62 167 SER B C 1
ATOM 3955 O O . SER B 1 167 ? -7.293 -15.758 -19.891 1 98.62 167 SER B O 1
ATOM 3957 N N . PHE B 1 168 ? -5.816 -16.828 -18.625 1 98.69 168 PHE B N 1
ATOM 3958 C CA . PHE B 1 168 ? -6.605 -18.047 -18.531 1 98.69 168 PHE B CA 1
ATOM 3959 C C . PHE B 1 168 ? -6.59 -18.594 -17.109 1 98.69 168 PHE B C 1
ATOM 3961 O O . PHE B 1 168 ? -5.77 -18.172 -16.281 1 98.69 168 PHE B O 1
ATOM 3968 N N . VAL B 1 169 ? -7.531 -19.484 -16.797 1 98.75 169 VAL B N 1
ATOM 3969 C CA . VAL B 1 169 ? -7.652 -20.109 -15.477 1 98.75 169 VAL B CA 1
ATOM 3970 C C . VAL B 1 169 ? -7.836 -21.625 -15.648 1 98.75 169 VAL B C 1
ATOM 3972 O O . VAL B 1 169 ? -8.57 -22.062 -16.531 1 98.75 169 VAL B O 1
ATOM 3975 N N . ILE B 1 170 ? -7.102 -22.406 -14.891 1 98.62 170 ILE B N 1
ATOM 3976 C CA . ILE B 1 170 ? -7.34 -23.844 -14.789 1 98.62 170 ILE B CA 1
ATOM 3977 C C . ILE B 1 170 ? -8.07 -24.156 -13.484 1 98.62 170 ILE B C 1
ATOM 3979 O O . ILE B 1 170 ? -7.598 -23.812 -12.406 1 98.62 170 ILE B O 1
ATOM 3983 N N . GLU B 1 171 ? -9.195 -24.766 -13.547 1 98.44 171 GLU B N 1
ATOM 3984 C CA . GLU B 1 171 ? -9.953 -25.203 -12.375 1 98.44 171 GLU B CA 1
ATOM 3985 C C . GLU B 1 171 ? -10.258 -26.688 -12.438 1 98.44 171 GLU B C 1
ATOM 3987 O O . GLU B 1 171 ? -10.391 -27.266 -13.523 1 98.44 171 GLU B O 1
ATOM 3992 N N . PHE B 1 172 ? -10.273 -27.281 -11.312 1 97.94 172 PHE B N 1
ATOM 3993 C CA . PHE B 1 172 ? -10.594 -28.703 -11.156 1 97.94 172 PHE B CA 1
ATOM 3994 C C . PHE B 1 172 ? -11.953 -28.875 -10.484 1 97.94 172 PHE B C 1
ATOM 3996 O O . PHE B 1 172 ? -12.062 -28.797 -9.258 1 97.94 172 PHE B O 1
ATOM 4003 N N . LEU B 1 173 ? -12.914 -29.094 -11.305 1 96.56 173 LEU B N 1
ATOM 4004 C CA . LEU B 1 173 ? -14.305 -29.141 -10.867 1 96.56 173 LEU B CA 1
ATOM 4005 C C . LEU B 1 173 ? -14.906 -30.516 -11.133 1 96.56 173 LEU B C 1
ATOM 4007 O O . LEU B 1 173 ? -14.836 -31.031 -12.25 1 96.56 173 LEU B O 1
ATOM 4011 N N . ASN B 1 174 ? -15.492 -31.125 -10.062 1 95.56 174 ASN B N 1
ATOM 4012 C CA . ASN B 1 174 ? -16.141 -32.438 -10.18 1 95.56 174 ASN B CA 1
ATOM 4013 C C . ASN B 1 174 ? -15.188 -33.5 -10.742 1 95.56 174 ASN B C 1
ATOM 4015 O O . ASN B 1 174 ? -15.57 -34.281 -11.602 1 95.56 174 ASN B O 1
ATOM 4019 N N . GLY B 1 175 ? -13.977 -33.344 -10.469 1 95.88 175 GLY B N 1
ATOM 4020 C CA . GLY B 1 175 ? -12.992 -34.344 -10.844 1 95.88 175 GLY B CA 1
ATOM 4021 C C . GLY B 1 175 ? -12.461 -34.156 -12.25 1 95.88 175 GLY B C 1
ATOM 4022 O O . GLY B 1 175 ? -11.828 -35.062 -12.797 1 95.88 175 GLY B O 1
ATOM 4023 N N . GLN B 1 176 ? -12.82 -33.031 -12.82 1 96.31 176 GLN B N 1
ATOM 4024 C CA . GLN B 1 176 ? -12.359 -32.781 -14.18 1 96.31 176 GLN B CA 1
ATOM 4025 C C . GLN B 1 176 ? -11.555 -31.469 -14.234 1 96.31 176 GLN B C 1
ATOM 4027 O O . GLN B 1 176 ? -11.797 -30.547 -13.453 1 96.31 176 GLN B O 1
ATOM 4032 N N . THR B 1 177 ? -10.602 -31.469 -15.203 1 97.38 177 THR B N 1
ATOM 4033 C CA . THR B 1 177 ? -9.789 -30.281 -15.43 1 97.38 177 THR B CA 1
ATOM 4034 C C . THR B 1 177 ? -10.438 -29.375 -16.469 1 97.38 177 THR B C 1
ATOM 4036 O O . THR B 1 177 ? -10.75 -29.812 -17.578 1 97.38 177 THR B O 1
ATOM 4039 N N . PHE B 1 178 ? -10.656 -28.156 -16.109 1 97 178 PHE B N 1
ATOM 4040 C CA . PHE B 1 178 ? -11.195 -27.156 -17.047 1 97 178 PHE B CA 1
ATOM 4041 C C . PHE B 1 178 ? -10.195 -26.031 -17.25 1 97 178 PHE B C 1
ATOM 4043 O O . PHE B 1 178 ? -9.547 -25.578 -16.297 1 97 178 PHE B O 1
ATOM 4050 N N . VAL B 1 179 ? -9.992 -25.641 -18.469 1 97.25 179 VAL B N 1
ATOM 4051 C CA . VAL B 1 179 ? -9.211 -24.453 -18.828 1 97.25 179 VAL B CA 1
ATOM 4052 C C . VAL B 1 179 ? -10.133 -23.375 -19.391 1 97.25 179 VAL B C 1
ATOM 4054 O O . VAL B 1 179 ? -10.781 -23.578 -20.422 1 97.25 179 VAL B O 1
ATOM 4057 N N . PHE B 1 180 ? -10.219 -22.266 -18.703 1 96.88 180 PHE B N 1
ATOM 4058 C CA . PHE B 1 180 ? -11.148 -21.203 -19.062 1 96.88 180 PHE B CA 1
ATOM 4059 C C . PHE B 1 180 ? -10.406 -19.969 -19.547 1 96.88 180 PHE B C 1
ATOM 4061 O O . PHE B 1 180 ? -9.383 -19.578 -18.984 1 96.88 180 PHE B O 1
ATOM 4068 N N . ASP B 1 181 ? -10.938 -19.438 -20.656 1 96.75 181 ASP B N 1
ATOM 4069 C CA . ASP B 1 181 ? -10.562 -18.062 -20.953 1 96.75 181 ASP B CA 1
ATOM 4070 C C . ASP B 1 181 ? -11.008 -17.125 -19.844 1 96.75 181 ASP B C 1
ATOM 4072 O O . ASP B 1 181 ? -12.094 -17.281 -19.281 1 96.75 181 ASP B O 1
ATOM 4076 N N . ASN B 1 182 ? -10.172 -16.203 -19.438 1 97.62 182 ASN B N 1
ATOM 4077 C CA . ASN B 1 182 ? -10.461 -15.203 -18.406 1 97.62 182 ASN B CA 1
ATOM 4078 C C . ASN B 1 182 ? -10.422 -13.789 -18.969 1 97.62 182 ASN B C 1
ATOM 4080 O O . ASN B 1 182 ? -9.469 -13.047 -18.734 1 97.62 182 ASN B O 1
ATOM 4084 N N . PRO B 1 183 ? -11.477 -13.32 -19.578 1 92.12 183 PRO B N 1
ATOM 4085 C CA . PRO B 1 183 ? -11.469 -12.062 -20.344 1 92.12 183 PRO B CA 1
ATOM 4086 C C . PRO B 1 183 ? -11.266 -10.844 -19.453 1 92.12 183 PRO B C 1
ATOM 4088 O O . PRO B 1 183 ? -10.781 -9.812 -19.922 1 92.12 183 PRO B O 1
ATOM 4091 N N . LEU B 1 184 ? -11.641 -10.961 -18.219 1 95.19 184 LEU B N 1
ATOM 4092 C CA . LEU B 1 184 ? -11.516 -9.805 -17.344 1 95.19 184 LEU B CA 1
ATOM 4093 C C . LEU B 1 184 ? -10.172 -9.805 -16.625 1 95.19 184 LEU B C 1
ATOM 4095 O O . LEU B 1 184 ? -9.812 -8.828 -15.969 1 95.19 184 LEU B O 1
ATOM 4099 N N . GLY B 1 185 ? -9.453 -10.906 -16.656 1 97.75 185 GLY B N 1
ATOM 4100 C CA . GLY B 1 185 ? -8.094 -11.008 -16.141 1 97.75 185 GLY B CA 1
ATOM 4101 C C . GLY B 1 185 ? -8.023 -11.07 -14.633 1 97.75 185 GLY B C 1
ATOM 4102 O O . GLY B 1 185 ? -6.957 -10.883 -14.047 1 97.75 185 GLY B O 1
ATOM 4103 N N . VAL B 1 186 ? -9.164 -11.234 -13.977 1 98.12 186 VAL B N 1
ATOM 4104 C CA . VAL B 1 186 ? -9.195 -11.203 -12.516 1 98.12 186 VAL B CA 1
ATOM 4105 C C . VAL B 1 186 ? -9.555 -12.586 -11.984 1 98.12 186 VAL B C 1
ATOM 4107 O O . VAL B 1 186 ? -10.406 -13.281 -12.547 1 98.12 186 VAL B O 1
ATOM 4110 N N . LEU B 1 187 ? -8.852 -13.008 -10.938 1 98.38 187 LEU B N 1
ATOM 4111 C CA . LEU B 1 187 ? -9.148 -14.242 -10.219 1 98.38 187 LEU B CA 1
ATOM 4112 C C . LEU B 1 187 ? -8.953 -14.062 -8.719 1 98.38 187 LEU B C 1
ATOM 4114 O O . LEU B 1 187 ? -7.969 -13.453 -8.289 1 98.38 187 LEU B O 1
ATOM 4118 N N . THR B 1 188 ? -9.859 -14.477 -7.949 1 95.88 188 THR B N 1
ATOM 4119 C CA . THR B 1 188 ? -9.711 -14.555 -6.504 1 95.88 188 THR B CA 1
ATOM 4120 C C . THR B 1 188 ? -9.906 -15.984 -6.016 1 95.88 188 THR B C 1
ATOM 4122 O O . THR B 1 188 ? -9.383 -16.938 -6.609 1 95.88 188 THR B O 1
ATOM 4125 N N . ASN B 1 189 ? -10.523 -16.172 -4.883 1 94.44 189 ASN B N 1
ATOM 4126 C CA . ASN B 1 189 ? -10.734 -17.531 -4.367 1 94.44 189 ASN B CA 1
ATOM 4127 C C . ASN B 1 189 ? -12.133 -18.047 -4.703 1 94.44 189 ASN B C 1
ATOM 4129 O O . ASN B 1 189 ? -12.578 -17.938 -5.852 1 94.44 189 ASN B O 1
ATOM 4133 N N . ALA B 1 190 ? -12.781 -18.719 -3.826 1 93.81 190 ALA B N 1
ATOM 4134 C CA . ALA B 1 190 ? -14.102 -19.266 -4.121 1 93.81 190 ALA B CA 1
ATOM 4135 C C . ALA B 1 190 ? -15.133 -18.156 -4.285 1 93.81 190 ALA B C 1
ATOM 4137 O O . ALA B 1 190 ? -15.055 -17.125 -3.627 1 93.81 190 ALA B O 1
ATOM 4138 N N . PRO B 1 191 ? -16.094 -18.266 -5.125 1 94.69 191 PRO B N 1
ATOM 4139 C CA . PRO B 1 191 ? -16.422 -19.469 -5.902 1 94.69 191 PRO B CA 1
ATOM 4140 C C . PRO B 1 191 ? -15.648 -19.547 -7.215 1 94.69 191 PRO B C 1
ATOM 4142 O O . PRO B 1 191 ? -14.641 -18.859 -7.383 1 94.69 191 PRO B O 1
ATOM 4145 N N . SER B 1 192 ? -16.031 -20.484 -8.062 1 96.12 192 SER B N 1
ATOM 4146 C CA . SER B 1 192 ? -15.344 -20.688 -9.336 1 96.12 192 SER B CA 1
ATOM 4147 C C . SER B 1 192 ? -15.406 -19.438 -10.195 1 96.12 192 SER B C 1
ATOM 4149 O O . SER B 1 192 ? -16.219 -18.547 -9.945 1 96.12 192 SER B O 1
ATOM 4151 N N . LEU B 1 193 ? -14.516 -19.359 -11.172 1 97.06 193 LEU B N 1
ATOM 4152 C CA . LEU B 1 193 ? -14.484 -18.203 -12.062 1 97.06 193 LEU B CA 1
ATOM 4153 C C . LEU B 1 193 ? -15.844 -17.969 -12.695 1 97.06 193 LEU B C 1
ATOM 4155 O O . LEU B 1 193 ? -16.328 -16.844 -12.719 1 97.06 193 LEU B O 1
ATOM 4159 N N . GLN B 1 194 ? -16.438 -19.047 -13.227 1 94.69 194 GLN B N 1
ATOM 4160 C CA . GLN B 1 194 ? -17.75 -18.906 -13.875 1 94.69 194 GLN B CA 1
ATOM 4161 C C . GLN B 1 194 ? -18.781 -18.328 -12.914 1 94.69 194 GLN B C 1
ATOM 4163 O O . GLN B 1 194 ? -19.562 -17.453 -13.297 1 94.69 194 GLN B O 1
ATOM 4168 N N . GLN B 1 195 ? -18.766 -18.828 -11.695 1 93.62 195 GLN B N 1
ATOM 4169 C CA . GLN B 1 195 ? -19.719 -18.328 -10.703 1 93.62 195 GLN B CA 1
ATOM 4170 C C . GLN B 1 195 ? -19.438 -16.875 -10.375 1 93.62 195 GLN B C 1
ATOM 4172 O O . GLN B 1 195 ? -20.375 -16.094 -10.164 1 93.62 195 GLN B O 1
ATOM 4177 N N . GLN B 1 196 ? -18.156 -16.5 -10.25 1 93.69 196 GLN B N 1
ATOM 4178 C CA . GLN B 1 196 ? -17.797 -15.102 -10.008 1 93.69 196 GLN B CA 1
ATOM 4179 C C . GLN B 1 196 ? -18.312 -14.203 -11.133 1 93.69 196 GLN B C 1
ATOM 4181 O O . GLN B 1 196 ? -18.844 -13.125 -10.875 1 93.69 196 GLN B O 1
ATOM 4186 N N . LEU B 1 197 ? -18.141 -14.602 -12.344 1 93.81 197 LEU B N 1
ATOM 4187 C CA . LEU B 1 197 ? -18.562 -13.828 -13.508 1 93.81 197 LEU B CA 1
ATOM 4188 C C . LEU B 1 197 ? -20.078 -13.656 -13.516 1 93.81 197 LEU B C 1
ATOM 4190 O O . LEU B 1 197 ? -20.578 -12.578 -13.852 1 93.81 197 LEU B O 1
ATOM 4194 N N . GLU B 1 198 ? -20.812 -14.648 -13.117 1 89.81 198 GLU B N 1
ATOM 4195 C CA . GLU B 1 198 ? -22.266 -14.586 -13.07 1 89.81 198 GLU B CA 1
ATOM 4196 C C . GLU B 1 198 ? -22.75 -13.594 -12.016 1 89.81 198 GLU B C 1
ATOM 4198 O O . GLU B 1 198 ? -23.781 -12.953 -12.188 1 89.81 198 GLU B O 1
ATOM 4203 N N . ARG B 1 199 ? -21.969 -13.406 -11.016 1 88.19 199 ARG B N 1
ATOM 4204 C CA . ARG B 1 199 ? -22.359 -12.57 -9.883 1 88.19 199 ARG B CA 1
ATOM 4205 C C . ARG B 1 199 ? -22.016 -11.109 -10.141 1 88.19 199 ARG B C 1
ATOM 4207 O O . ARG B 1 199 ? -22.438 -10.227 -9.383 1 88.19 199 ARG B O 1
ATOM 4214 N N . LEU B 1 200 ? -21.156 -10.781 -11.008 1 85.75 200 LEU B N 1
ATOM 4215 C CA . LEU B 1 200 ? -20.734 -9.414 -11.281 1 85.75 200 LEU B CA 1
ATOM 4216 C C . LEU B 1 200 ? -21.938 -8.508 -11.516 1 85.75 200 LEU B C 1
ATOM 4218 O O . LEU B 1 200 ? -21.906 -7.324 -11.156 1 85.75 200 LEU B O 1
ATOM 4222 N N . SER B 1 201 ? -23.016 -8.914 -12.008 1 70.94 201 SER B N 1
ATOM 4223 C CA . SER B 1 201 ? -24.156 -8.086 -12.398 1 70.94 201 SER B CA 1
ATOM 4224 C C . SER B 1 201 ? -25.016 -7.707 -11.195 1 70.94 201 SER B C 1
ATOM 4226 O O . SER B 1 201 ? -25.781 -6.746 -11.25 1 70.94 201 SER B O 1
ATOM 4228 N N . THR B 1 202 ? -24.875 -8.297 -10.07 1 62.38 202 THR B N 1
ATOM 4229 C CA . THR B 1 202 ? -25.812 -8.109 -8.969 1 62.38 202 THR B CA 1
ATOM 4230 C C . THR B 1 202 ? -25.109 -7.527 -7.75 1 62.38 202 THR B C 1
ATOM 4232 O O . THR B 1 202 ? -25.734 -7.285 -6.719 1 62.38 202 THR B O 1
ATOM 4235 N N . ALA B 1 203 ? -23.922 -7.363 -7.883 1 57.81 203 ALA B N 1
ATOM 4236 C CA . ALA B 1 203 ? -23.188 -7.203 -6.629 1 57.81 203 ALA B CA 1
ATOM 4237 C C . ALA B 1 203 ? -23.25 -5.762 -6.133 1 57.81 203 ALA B C 1
ATOM 4239 O O . ALA B 1 203 ? -23.156 -4.82 -6.93 1 57.81 203 ALA B O 1
ATOM 4240 N N . SER B 1 204 ? -23.797 -5.695 -4.895 1 57.28 204 SER B N 1
ATOM 4241 C CA . SER B 1 204 ? -23.656 -4.457 -4.137 1 57.28 204 SER B CA 1
ATOM 4242 C C . SER B 1 204 ? -22.234 -4.281 -3.619 1 57.28 204 SER B C 1
ATOM 4244 O O . SER B 1 204 ? -21.641 -5.223 -3.102 1 57.28 204 SER B O 1
ATOM 4246 N N . PRO B 1 205 ? -21.641 -3.203 -4.113 1 54.19 205 PRO B N 1
ATOM 4247 C CA . PRO B 1 205 ? -20.266 -2.969 -3.672 1 54.19 205 PRO B CA 1
ATOM 4248 C C . PRO B 1 205 ? -20.094 -3.096 -2.16 1 54.19 205 PRO B C 1
ATOM 4250 O O . PRO B 1 205 ? -20.812 -2.436 -1.4 1 54.19 205 PRO B O 1
ATOM 4253 N N . ASP B 1 206 ? -19.922 -4.34 -1.646 1 59.72 206 ASP B N 1
ATOM 4254 C CA . ASP B 1 206 ? -19.562 -4.406 -0.235 1 59.72 206 ASP B CA 1
ATOM 4255 C C . ASP B 1 206 ? -18.047 -4.309 -0.056 1 59.72 206 ASP B C 1
ATOM 4257 O O . ASP B 1 206 ? -17.281 -4.609 -0.979 1 59.72 206 ASP B O 1
ATOM 4261 N N . MET B 1 207 ? -17.609 -3.566 0.965 1 60.59 207 MET B N 1
ATOM 4262 C CA . MET B 1 207 ? -16.203 -3.285 1.222 1 60.59 207 MET B CA 1
ATOM 4263 C C . MET B 1 207 ? -15.562 -4.418 2.016 1 60.59 207 MET B C 1
ATOM 4265 O O . MET B 1 207 ? -14.539 -4.219 2.668 1 60.59 207 MET B O 1
ATOM 4269 N N . SER B 1 208 ? -16.172 -5.57 1.82 1 74.25 208 SER B N 1
ATOM 4270 C CA . SER B 1 208 ? -15.508 -6.613 2.598 1 74.25 208 SER B CA 1
ATOM 4271 C C . SER B 1 208 ? -14.32 -7.195 1.837 1 74.25 208 SER B C 1
ATOM 4273 O O . SER B 1 208 ? -14.047 -6.801 0.702 1 74.25 208 SER B O 1
ATOM 4275 N N . TYR B 1 209 ? -13.625 -7.922 2.533 1 80.69 209 TYR B N 1
ATOM 4276 C CA . TYR B 1 209 ? -12.461 -8.57 1.943 1 80.69 209 TYR B CA 1
ATOM 4277 C C . TYR B 1 209 ? -12.766 -10.016 1.581 1 80.69 209 TYR B C 1
ATOM 4279 O O . TYR B 1 209 ? -11.859 -10.852 1.504 1 80.69 209 TYR B O 1
ATOM 4287 N N . SER B 1 210 ? -14.086 -10.273 1.342 1 85.44 210 SER B N 1
ATOM 4288 C CA . SER B 1 210 ? -14.445 -11.594 0.834 1 85.44 210 SER B CA 1
ATOM 4289 C C . SER B 1 210 ? -13.898 -11.812 -0.573 1 85.44 210 SER B C 1
ATOM 4291 O O . SER B 1 210 ? -13.609 -10.852 -1.288 1 85.44 210 SER B O 1
ATOM 4293 N N . SER B 1 211 ? -13.812 -13.078 -0.949 1 90.62 211 SER B N 1
ATOM 4294 C CA . SER B 1 211 ? -13.328 -13.414 -2.285 1 90.62 211 SER B CA 1
ATOM 4295 C C . SER B 1 211 ? -14.164 -12.734 -3.363 1 90.62 211 SER B C 1
ATOM 4297 O O . SER B 1 211 ? -13.617 -12.141 -4.297 1 90.62 211 SER B O 1
ATOM 4299 N N . THR B 1 212 ? -15.469 -12.812 -3.238 1 90.62 212 THR B N 1
ATOM 4300 C CA . THR B 1 212 ? -16.375 -12.242 -4.223 1 90.62 212 THR B CA 1
ATOM 4301 C C . THR B 1 212 ? -16.25 -10.719 -4.25 1 90.62 212 THR B C 1
ATOM 4303 O O . THR B 1 212 ? -16.234 -10.109 -5.324 1 90.62 212 THR B O 1
ATOM 4306 N N . ASP B 1 213 ? -16.141 -10.086 -3.102 1 87.12 213 ASP B N 1
ATOM 4307 C CA . ASP B 1 213 ? -16.016 -8.633 -3.037 1 87.12 213 ASP B CA 1
ATOM 4308 C C . ASP B 1 213 ? -14.695 -8.172 -3.652 1 87.12 213 ASP B C 1
ATOM 4310 O O . ASP B 1 213 ? -14.656 -7.168 -4.367 1 87.12 213 ASP B O 1
ATOM 4314 N N . ARG B 1 214 ? -13.617 -8.859 -3.32 1 90.12 214 ARG B N 1
ATOM 4315 C CA . ARG B 1 214 ? -12.328 -8.523 -3.924 1 90.12 214 ARG B CA 1
ATOM 4316 C C . ARG B 1 214 ? -12.383 -8.68 -5.441 1 90.12 214 ARG B C 1
ATOM 4318 O O . ARG B 1 214 ? -11.844 -7.848 -6.172 1 90.12 214 ARG B O 1
ATOM 4325 N N . PHE B 1 215 ? -13.07 -9.766 -5.906 1 93.69 215 PHE B N 1
ATOM 4326 C CA . PHE B 1 215 ? -13.219 -9.984 -7.34 1 93.69 215 PHE B CA 1
ATOM 4327 C C . PHE B 1 215 ? -13.922 -8.805 -8 1 93.69 215 PHE B C 1
ATOM 4329 O O . PHE B 1 215 ? -13.414 -8.242 -8.977 1 93.69 215 PHE B O 1
ATOM 4336 N N . GLN B 1 216 ? -15 -8.43 -7.449 1 90.38 216 GLN B N 1
ATOM 4337 C CA . GLN B 1 216 ? -15.797 -7.344 -8.008 1 90.38 216 GLN B CA 1
ATOM 4338 C C . GLN B 1 216 ? -15.031 -6.023 -7.965 1 90.38 216 GLN B C 1
ATOM 4340 O O . GLN B 1 216 ? -15.07 -5.246 -8.922 1 90.38 216 GLN B O 1
ATOM 4345 N N . ARG B 1 217 ? -14.375 -5.777 -6.926 1 88.19 217 ARG B N 1
ATOM 4346 C CA . ARG B 1 217 ? -13.609 -4.547 -6.762 1 88.19 217 ARG B CA 1
ATOM 4347 C C . ARG B 1 217 ? -12.477 -4.469 -7.789 1 88.19 217 ARG B C 1
ATOM 4349 O O . ARG B 1 217 ? -12.297 -3.436 -8.438 1 88.19 217 ARG B O 1
ATOM 4356 N N . LEU B 1 218 ? -11.758 -5.516 -7.949 1 92.5 218 LEU B N 1
ATOM 4357 C CA . LEU B 1 218 ? -10.648 -5.535 -8.898 1 92.5 218 LEU B CA 1
ATOM 4358 C C . LEU B 1 218 ? -11.164 -5.371 -10.328 1 92.5 218 LEU B C 1
ATOM 4360 O O . LEU B 1 218 ? -10.555 -4.66 -11.133 1 92.5 218 LEU B O 1
ATOM 4364 N N . VAL B 1 219 ? -12.273 -6.086 -10.586 1 93 219 VAL B N 1
ATOM 4365 C CA . VAL B 1 219 ? -12.828 -5.965 -11.922 1 93 219 VAL B CA 1
ATOM 4366 C C . VAL B 1 219 ? -13.188 -4.508 -12.203 1 93 219 VAL B C 1
ATOM 4368 O O . VAL B 1 219 ? -12.828 -3.961 -13.25 1 93 219 VAL B O 1
ATOM 4371 N N . ARG B 1 220 ? -13.797 -3.912 -11.297 1 87.5 220 ARG B N 1
ATOM 4372 C CA . ARG B 1 220 ? -14.258 -2.541 -11.484 1 87.5 220 ARG B CA 1
ATOM 4373 C C . ARG B 1 220 ? -13.086 -1.572 -11.555 1 87.5 220 ARG B C 1
ATOM 4375 O O . ARG B 1 220 ? -13.016 -0.743 -12.461 1 87.5 220 ARG B O 1
ATOM 4382 N N . LEU B 1 221 ? -12.188 -1.624 -10.648 1 87.31 221 LEU B N 1
ATOM 4383 C CA . LEU B 1 221 ? -11.07 -0.684 -10.594 1 87.31 221 LEU B CA 1
ATOM 4384 C C . LEU B 1 221 ? -10.125 -0.891 -11.766 1 87.31 221 LEU B C 1
ATOM 4386 O O . LEU B 1 221 ? -9.57 0.074 -12.305 1 87.31 221 LEU B O 1
ATOM 4390 N N . ASN B 1 222 ? -9.891 -2.123 -12.109 1 91.62 222 ASN B N 1
ATOM 4391 C CA . ASN B 1 222 ? -9.008 -2.424 -13.234 1 91.62 222 ASN B CA 1
ATOM 4392 C C . ASN B 1 222 ? -9.586 -1.926 -14.555 1 91.62 222 ASN B C 1
ATOM 4394 O O . ASN B 1 222 ? -8.844 -1.52 -15.453 1 91.62 222 ASN B O 1
ATOM 4398 N N . ALA B 1 223 ? -10.906 -1.91 -14.664 1 89.12 223 ALA B N 1
ATOM 4399 C CA . ALA B 1 223 ? -11.578 -1.521 -15.898 1 89.12 223 ALA B CA 1
ATOM 4400 C C . ALA B 1 223 ? -11.695 -0.003 -16 1 89.12 223 ALA B C 1
ATOM 4402 O O . ALA B 1 223 ? -11.953 0.532 -17.094 1 89.12 223 ALA B O 1
ATOM 4403 N N . ALA B 1 224 ? -11.5 0.664 -14.93 1 82.88 224 ALA B N 1
ATOM 4404 C CA . ALA B 1 224 ? -11.82 2.088 -14.859 1 82.88 224 ALA B CA 1
ATOM 4405 C C . ALA B 1 224 ? -10.875 2.904 -15.734 1 82.88 224 ALA B C 1
ATOM 4407 O O . ALA B 1 224 ? -11.234 3.977 -16.219 1 82.88 224 ALA B O 1
ATOM 4408 N N . PHE B 1 225 ? -9.68 2.389 -15.914 1 78.62 225 PHE B N 1
ATOM 4409 C CA . PHE B 1 225 ? -8.664 3.111 -16.672 1 78.62 225 PHE B CA 1
ATOM 4410 C C . PHE B 1 225 ? -7.668 2.145 -17.297 1 78.62 225 PHE B C 1
ATOM 4412 O O . PHE B 1 225 ? -7.309 1.135 -16.688 1 78.62 225 PHE B O 1
ATOM 4419 N N . ASN B 1 226 ? -7.242 2.535 -18.516 1 83.12 226 ASN B N 1
ATOM 4420 C CA . ASN B 1 226 ? -6.355 1.584 -19.172 1 83.12 226 ASN B CA 1
ATOM 4421 C C . ASN B 1 226 ? -5.035 2.234 -19.578 1 83.12 226 ASN B C 1
ATOM 4423 O O . ASN B 1 226 ? -4.195 1.6 -20.219 1 83.12 226 ASN B O 1
ATOM 4427 N N . GLN B 1 227 ? -4.93 3.51 -19.234 1 79.75 227 GLN B N 1
ATOM 4428 C CA . GLN B 1 227 ? -3.664 4.184 -19.516 1 79.75 227 GLN B CA 1
ATOM 4429 C C . GLN B 1 227 ? -2.781 4.227 -18.266 1 79.75 227 GLN B C 1
ATOM 4431 O O . GLN B 1 227 ? -3.281 4.355 -17.156 1 79.75 227 GLN B O 1
ATOM 4436 N N . ASP B 1 228 ? -1.501 4.012 -18.516 1 74.12 228 ASP B N 1
ATOM 4437 C CA . ASP B 1 228 ? -0.564 4.047 -17.391 1 74.12 228 ASP B CA 1
ATOM 4438 C C . ASP B 1 228 ? 0.092 5.422 -17.266 1 74.12 228 ASP B C 1
ATOM 4440 O O . ASP B 1 228 ? 1.131 5.562 -16.625 1 74.12 228 ASP B O 1
ATOM 4444 N N . GLU B 1 229 ? -0.496 6.441 -18.062 1 67.81 229 GLU B N 1
ATOM 4445 C CA . GLU B 1 229 ? 0.051 7.793 -18.031 1 67.81 229 GLU B CA 1
ATOM 4446 C C . GLU B 1 229 ? -0.669 8.656 -17.016 1 67.81 229 GLU B C 1
ATOM 4448 O O . GLU B 1 229 ? -1.899 8.648 -16.938 1 67.81 229 GLU B O 1
ATOM 4453 N N . PHE B 1 230 ? 0.071 9.047 -16.078 1 62.34 230 PHE B N 1
ATOM 4454 C CA . PHE B 1 230 ? -0.458 10.016 -15.125 1 62.34 230 PHE B CA 1
ATOM 4455 C C . PHE B 1 230 ? -0.258 11.438 -15.633 1 62.34 230 PHE B C 1
ATOM 4457 O O . PHE B 1 230 ? 0.646 11.695 -16.438 1 62.34 230 PHE B O 1
ATOM 4464 N N . ASP B 1 231 ? -1.256 12.242 -15.438 1 58.53 231 ASP B N 1
ATOM 4465 C CA . ASP B 1 231 ? -1.105 13.609 -15.93 1 58.53 231 ASP B CA 1
ATOM 4466 C C . ASP B 1 231 ? 0.272 14.172 -15.586 1 58.53 231 ASP B C 1
ATOM 4468 O O . ASP B 1 231 ? 0.706 14.102 -14.438 1 58.53 231 ASP B O 1
ATOM 4472 N N . THR B 1 232 ? 1.044 14.422 -16.641 1 51.81 232 THR B N 1
ATOM 4473 C CA . THR B 1 232 ? 2.406 14.938 -16.578 1 51.81 232 THR B CA 1
ATOM 4474 C C . THR B 1 232 ? 2.482 16.156 -15.656 1 51.81 232 THR B C 1
ATOM 4476 O O . THR B 1 232 ? 3.566 16.531 -15.203 1 51.81 232 THR B O 1
ATOM 4479 N N . ASP B 1 233 ? 1.433 16.766 -15.469 1 53.28 233 ASP B N 1
ATOM 4480 C CA . ASP B 1 233 ? 1.534 17.953 -14.633 1 53.28 233 ASP B CA 1
ATOM 4481 C C . ASP B 1 233 ? 1.504 17.578 -13.148 1 53.28 233 ASP B C 1
ATOM 4483 O O . ASP B 1 233 ? 1.672 18.453 -12.281 1 53.28 233 ASP B O 1
ATOM 4487 N N . THR B 1 234 ? 1.374 16.297 -13.047 1 55.5 234 THR B N 1
ATOM 4488 C CA . THR B 1 234 ? 1.418 15.859 -11.656 1 55.5 234 THR B CA 1
ATOM 4489 C C . THR B 1 234 ? 2.777 15.258 -11.32 1 55.5 234 THR B C 1
ATOM 4491 O O . THR B 1 234 ? 3.443 14.688 -12.188 1 55.5 234 THR B O 1
ATOM 4494 N N . ILE B 1 235 ? 3.492 15.789 -10.422 1 52.94 235 ILE B N 1
ATOM 4495 C CA . ILE B 1 235 ? 4.762 15.258 -9.938 1 52.94 235 ILE B CA 1
ATOM 4496 C C . ILE B 1 235 ? 4.672 13.734 -9.836 1 52.94 235 ILE B C 1
ATOM 4498 O O . ILE B 1 235 ? 5.676 13.062 -9.586 1 52.94 235 ILE B O 1
ATOM 4502 N N . THR B 1 236 ? 3.512 13.273 -10.148 1 55.5 236 THR B N 1
ATOM 4503 C CA . THR B 1 236 ? 3.309 11.867 -9.812 1 55.5 236 THR B CA 1
ATOM 4504 C C . THR B 1 236 ? 3.756 10.961 -10.961 1 55.5 236 THR B C 1
ATOM 4506 O O . THR B 1 236 ? 3.834 9.742 -10.805 1 55.5 236 THR B O 1
ATOM 4509 N N . ILE B 1 237 ? 4.113 11.539 -12.031 1 58.09 237 ILE B N 1
ATOM 4510 C CA . ILE B 1 237 ? 4.258 10.562 -13.102 1 58.09 237 ILE B CA 1
ATOM 4511 C C . ILE B 1 237 ? 5.715 10.492 -13.547 1 58.09 237 ILE B C 1
ATOM 4513 O O . ILE B 1 237 ? 6.371 11.523 -13.703 1 58.09 237 ILE B O 1
ATOM 4517 N N . SER B 1 238 ? 6.16 9.203 -13.562 1 67 238 SER B N 1
ATOM 4518 C CA . SER B 1 238 ? 7.484 8.906 -14.094 1 67 238 SER B CA 1
ATOM 4519 C C . SER B 1 238 ? 7.469 8.852 -15.617 1 67 238 SER B C 1
ATOM 4521 O O . SER B 1 238 ? 6.441 8.539 -16.219 1 67 238 SER B O 1
ATOM 4523 N N . SER B 1 239 ? 8.477 9.266 -16.172 1 69.06 239 SER B N 1
ATOM 4524 C CA . SER B 1 239 ? 8.664 9.062 -17.609 1 69.06 239 SER B CA 1
ATOM 4525 C C . SER B 1 239 ? 8.883 7.59 -17.938 1 69.06 239 SER B C 1
ATOM 4527 O O . SER B 1 239 ? 8.867 7.199 -19.109 1 69.06 239 SER B O 1
ATOM 4529 N N . ASP B 1 240 ? 8.969 6.734 -17.031 1 84.06 240 ASP B N 1
ATOM 4530 C CA . ASP B 1 240 ? 9.203 5.301 -17.203 1 84.06 240 ASP B CA 1
ATOM 4531 C C . ASP B 1 240 ? 7.895 4.523 -17.203 1 84.06 240 ASP B C 1
ATOM 4533 O O . ASP B 1 240 ? 7.223 4.422 -16.172 1 84.06 240 ASP B O 1
ATOM 4537 N N . ASN B 1 241 ? 7.621 3.924 -18.391 1 87.06 241 ASN B N 1
ATOM 4538 C CA . ASN B 1 241 ? 6.379 3.182 -18.562 1 87.06 241 ASN B CA 1
ATOM 4539 C C . ASN B 1 241 ? 6.281 2.01 -17.594 1 87.06 241 ASN B C 1
ATOM 4541 O O . ASN B 1 241 ? 5.199 1.702 -17.094 1 87.06 241 ASN B O 1
ATOM 4545 N N . ALA B 1 242 ? 7.398 1.34 -17.438 1 91.25 242 ALA B N 1
ATOM 4546 C CA . ALA B 1 242 ? 7.406 0.224 -16.5 1 91.25 242 ALA B CA 1
ATOM 4547 C C . ALA B 1 242 ? 7.031 0.69 -15.086 1 91.25 242 ALA B C 1
ATOM 4549 O O . ALA B 1 242 ? 6.211 0.056 -14.414 1 91.25 242 ALA B O 1
ATOM 4550 N N . GLN B 1 243 ? 7.605 1.763 -14.711 1 89.81 243 GLN B N 1
ATOM 4551 C CA . GLN B 1 243 ? 7.328 2.301 -13.383 1 89.81 243 GLN B CA 1
ATOM 4552 C C . GLN B 1 243 ? 5.852 2.666 -13.234 1 89.81 243 GLN B C 1
ATOM 4554 O O . GLN B 1 243 ? 5.23 2.359 -12.219 1 89.81 243 GLN B O 1
ATOM 4559 N N . ASN B 1 244 ? 5.285 3.318 -14.242 1 86.69 244 ASN B N 1
ATOM 4560 C CA . ASN B 1 244 ? 3.883 3.715 -14.195 1 86.69 244 ASN B CA 1
ATOM 4561 C C . ASN B 1 244 ? 2.963 2.502 -14.078 1 86.69 244 ASN B C 1
ATOM 4563 O O . ASN B 1 244 ? 2.006 2.516 -13.297 1 86.69 244 ASN B O 1
ATOM 4567 N N . GLY B 1 245 ? 3.254 1.516 -14.891 1 91.19 245 GLY B N 1
ATOM 4568 C CA . GLY B 1 245 ? 2.445 0.307 -14.844 1 91.19 245 GLY B CA 1
ATOM 4569 C C . GLY B 1 245 ? 2.523 -0.413 -13.508 1 91.19 245 GLY B C 1
ATOM 4570 O O . GLY B 1 245 ? 1.5 -0.832 -12.961 1 91.19 245 GLY B O 1
ATOM 4571 N N . VAL B 1 246 ? 3.75 -0.578 -13 1 93.44 246 VAL B N 1
ATOM 4572 C CA . VAL B 1 246 ? 3.953 -1.256 -11.727 1 93.44 246 VAL B CA 1
ATOM 4573 C C . VAL B 1 246 ? 3.26 -0.479 -10.609 1 93.44 246 VAL B C 1
ATOM 4575 O O . VAL B 1 246 ? 2.609 -1.069 -9.742 1 93.44 246 VAL B O 1
ATOM 4578 N N . THR B 1 247 ? 3.363 0.822 -10.641 1 88.25 247 THR B N 1
ATOM 4579 C CA . THR B 1 247 ? 2.707 1.67 -9.648 1 88.25 247 THR B CA 1
ATOM 4580 C C . THR B 1 247 ? 1.194 1.47 -9.688 1 88.25 247 THR B C 1
ATOM 4582 O O . THR B 1 247 ? 0.557 1.327 -8.641 1 88.25 247 THR B O 1
ATOM 4585 N N . ARG B 1 248 ? 0.637 1.537 -10.828 1 88.94 248 ARG B N 1
ATOM 4586 C CA . ARG B 1 248 ? -0.8 1.323 -10.961 1 88.94 248 ARG B CA 1
ATOM 4587 C C . ARG B 1 248 ? -1.201 -0.049 -10.422 1 88.94 248 ARG B C 1
ATOM 4589 O O . ARG B 1 248 ? -2.213 -0.18 -9.734 1 88.94 248 ARG B O 1
ATOM 4596 N N . ALA B 1 249 ? -0.437 -1.06 -10.773 1 93.62 249 ALA B N 1
ATOM 4597 C CA . ALA B 1 249 ? -0.717 -2.406 -10.281 1 93.62 249 ALA B CA 1
ATOM 4598 C C . ALA B 1 249 ? -0.67 -2.459 -8.758 1 93.62 249 ALA B C 1
ATOM 4600 O O . ALA B 1 249 ? -1.52 -3.09 -8.125 1 93.62 249 ALA B O 1
ATOM 4601 N N . LEU B 1 250 ? 0.298 -1.834 -8.211 1 91.69 250 LEU B N 1
ATOM 4602 C CA . LEU B 1 250 ? 0.428 -1.819 -6.758 1 91.69 250 LEU B CA 1
ATOM 4603 C C . LEU B 1 250 ? -0.76 -1.115 -6.113 1 91.69 250 LEU B C 1
ATOM 4605 O O . LEU B 1 250 ? -1.237 -1.535 -5.055 1 91.69 250 LEU B O 1
ATOM 4609 N N . HIS B 1 251 ? -1.218 -0.078 -6.691 1 87.62 251 HIS B N 1
ATOM 4610 C CA . HIS B 1 251 ? -2.379 0.622 -6.152 1 87.62 251 HIS B CA 1
ATOM 4611 C C . HIS B 1 251 ? -3.629 -0.25 -6.223 1 87.62 251 HIS B C 1
ATOM 4613 O O . HIS B 1 251 ? -4.484 -0.186 -5.34 1 87.62 251 HIS B O 1
ATOM 4619 N N . LEU B 1 252 ? -3.781 -0.98 -7.285 1 90.81 252 LEU B N 1
ATOM 4620 C CA . LEU B 1 252 ? -4.883 -1.937 -7.355 1 90.81 252 LEU B CA 1
ATOM 4621 C C . LEU B 1 252 ? -4.754 -2.99 -6.258 1 90.81 252 LEU B C 1
ATOM 4623 O O . LEU B 1 252 ? -5.746 -3.346 -5.613 1 90.81 252 LEU B O 1
ATOM 4627 N N . LEU B 1 253 ? -3.564 -3.48 -6.055 1 93 253 LEU B N 1
ATOM 4628 C CA . LEU B 1 253 ? -3.328 -4.477 -5.016 1 93 253 LEU B CA 1
ATOM 4629 C C . LEU B 1 253 ? -3.674 -3.914 -3.639 1 93 253 LEU B C 1
ATOM 4631 O O . LEU B 1 253 ? -4.203 -4.633 -2.787 1 93 253 LEU B O 1
ATOM 4635 N N . ASN B 1 254 ? -3.379 -2.678 -3.406 1 88.19 254 ASN B N 1
ATOM 4636 C CA . ASN B 1 254 ? -3.699 -2.035 -2.135 1 88.19 254 ASN B CA 1
ATOM 4637 C C . ASN B 1 254 ? -5.188 -2.135 -1.816 1 88.19 254 ASN B C 1
ATOM 4639 O O . ASN B 1 254 ? -5.574 -2.186 -0.648 1 88.19 254 ASN B O 1
ATOM 4643 N N . SER B 1 255 ? -5.961 -2.184 -2.809 1 86.12 255 SER B N 1
ATOM 4644 C CA . SER B 1 255 ? -7.402 -2.191 -2.6 1 86.12 255 SER B CA 1
ATOM 4645 C C . SER B 1 255 ? -7.879 -3.543 -2.078 1 86.12 255 SER B C 1
ATOM 4647 O O . SER B 1 255 ? -9 -3.662 -1.581 1 86.12 255 SER B O 1
ATOM 4649 N N . VAL B 1 256 ? -7.008 -4.527 -2.168 1 88.69 256 VAL B N 1
ATOM 4650 C CA . VAL B 1 256 ? -7.5 -5.848 -1.797 1 88.69 256 VAL B CA 1
ATOM 4651 C C . VAL B 1 256 ? -6.602 -6.457 -0.723 1 88.69 256 VAL B C 1
ATOM 4653 O O . VAL B 1 256 ? -6.934 -7.488 -0.136 1 88.69 256 VAL B O 1
ATOM 4656 N N . VAL B 1 257 ? -5.453 -5.855 -0.519 1 85 257 VAL B N 1
ATOM 4657 C CA . VAL B 1 257 ? -4.613 -6.32 0.578 1 85 257 VAL B CA 1
ATOM 4658 C C . VAL B 1 257 ? -5.332 -6.105 1.908 1 85 257 VAL B C 1
ATOM 4660 O O . VAL B 1 257 ? -5.902 -5.039 2.146 1 85 257 VAL B O 1
ATOM 4663 N N . GLN B 1 258 ? -5.277 -7.078 2.674 1 75.5 258 GLN B N 1
ATOM 4664 C CA . GLN B 1 258 ? -5.988 -7 3.945 1 75.5 258 GLN B CA 1
ATOM 4665 C C . GLN B 1 258 ? -5.133 -6.328 5.016 1 75.5 258 GLN B C 1
ATOM 4667 O O . GLN B 1 258 ? -3.969 -6.684 5.199 1 75.5 258 GLN B O 1
ATOM 4672 N N . PRO B 1 259 ? -5.789 -5.312 5.656 1 73.44 259 PRO B N 1
ATOM 4673 C CA . PRO B 1 259 ? -5.039 -4.688 6.746 1 73.44 259 PRO B CA 1
ATOM 4674 C C . PRO B 1 259 ? -4.828 -5.629 7.93 1 73.44 259 PRO B C 1
ATOM 4676 O O . PRO B 1 259 ? -5.559 -6.609 8.086 1 73.44 259 PRO B O 1
ATOM 4679 N N . LEU B 1 260 ? -3.766 -5.367 8.688 1 67.94 260 LEU B N 1
ATOM 4680 C CA . LEU B 1 260 ? -3.49 -6.152 9.883 1 67.94 260 LEU B CA 1
ATOM 4681 C C . LEU B 1 260 ? -4.562 -5.918 10.945 1 67.94 260 LEU B C 1
ATOM 4683 O O . LEU B 1 260 ? -4.5 -4.934 11.688 1 67.94 260 LEU B O 1
ATOM 4687 N N . VAL B 1 261 ? -5.613 -6.727 10.938 1 62.59 261 VAL B N 1
ATOM 4688 C CA . VAL B 1 261 ? -6.699 -6.523 11.891 1 62.59 261 VAL B CA 1
ATOM 4689 C C . VAL B 1 261 ? -6.617 -7.574 12.992 1 62.59 261 VAL B C 1
ATOM 4691 O O . VAL B 1 261 ? -7.41 -7.555 13.938 1 62.59 261 VAL B O 1
ATOM 4694 N N . ALA B 1 262 ? -5.703 -8.523 12.797 1 62.09 262 ALA B N 1
ATOM 4695 C CA . ALA B 1 262 ? -5.438 -9.523 13.828 1 62.09 262 ALA B CA 1
ATOM 4696 C C . ALA B 1 262 ? -4.004 -10.039 13.734 1 62.09 262 ALA B C 1
ATOM 4698 O O . ALA B 1 262 ? -3.385 -9.984 12.672 1 62.09 262 ALA B O 1
ATOM 4699 N N . PRO B 1 263 ? -3.48 -10.406 14.898 1 61.03 263 PRO B N 1
ATOM 4700 C CA . PRO B 1 263 ? -2.104 -10.914 14.898 1 61.03 263 PRO B CA 1
ATOM 4701 C C . PRO B 1 263 ? -1.9 -12.062 13.914 1 61.03 263 PRO B C 1
ATOM 4703 O O . PRO B 1 263 ? -0.785 -12.281 13.438 1 61.03 263 PRO B O 1
ATOM 4706 N N . SER B 1 264 ? -2.996 -12.766 13.68 1 58.88 264 SER B N 1
ATOM 4707 C CA . SER B 1 264 ? -2.85 -14.016 12.953 1 58.88 264 SER B CA 1
ATOM 4708 C C . SER B 1 264 ? -3.102 -13.828 11.461 1 58.88 264 SER B C 1
ATOM 4710 O O . SER B 1 264 ? -2.932 -14.758 10.672 1 58.88 264 SER B O 1
ATOM 4712 N N . PHE B 1 265 ? -3.48 -12.602 11.164 1 58.34 265 PHE B N 1
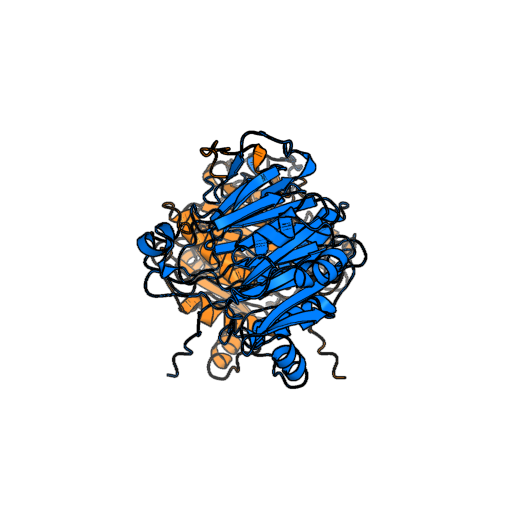ATOM 4713 C CA . PHE B 1 265 ? -3.891 -12.539 9.766 1 58.34 265 PHE B CA 1
ATOM 4714 C C . PHE B 1 265 ? -3.281 -11.32 9.078 1 58.34 265 PHE B C 1
ATOM 4716 O O . PHE B 1 265 ? -3.406 -10.203 9.57 1 58.34 265 PHE B O 1
ATOM 4723 N N . ALA B 1 266 ? -2.348 -11.531 8.172 1 60.5 266 ALA B N 1
ATOM 4724 C CA . ALA B 1 266 ? -1.941 -10.461 7.262 1 60.5 266 ALA B CA 1
ATOM 4725 C C . ALA B 1 266 ? -1.472 -11.023 5.926 1 60.5 266 ALA B C 1
ATOM 4727 O O . ALA B 1 266 ? -1.064 -12.188 5.84 1 60.5 266 ALA B O 1
ATOM 4728 N N . SER B 1 267 ? -1.876 -10.258 4.852 1 61.88 267 SER B N 1
ATOM 4729 C CA . SER B 1 267 ? -1.225 -10.539 3.576 1 61.88 267 SER B CA 1
ATOM 4730 C C . SER B 1 267 ? 0.279 -10.719 3.752 1 61.88 267 SER B C 1
ATOM 4732 O O . SER B 1 267 ? 0.93 -9.922 4.43 1 61.88 267 SER B O 1
ATOM 4734 N N . GLU B 1 268 ? 0.741 -11.781 3.227 1 77.06 268 GLU B N 1
ATOM 4735 C CA . GLU B 1 268 ? 2.164 -12.062 3.381 1 77.06 268 GLU B CA 1
ATOM 4736 C C . GLU B 1 268 ? 3.002 -11.219 2.426 1 77.06 268 GLU B C 1
ATOM 4738 O O . GLU B 1 268 ? 3.941 -10.539 2.848 1 77.06 268 GLU B O 1
ATOM 4743 N N . TRP B 1 269 ? 2.619 -11.289 1.205 1 88.06 269 TRP B N 1
ATOM 4744 C CA . TRP B 1 269 ? 3.361 -10.516 0.212 1 88.06 269 TRP B CA 1
ATOM 4745 C C . TRP B 1 269 ? 2.492 -10.219 -1.005 1 88.06 269 TRP B C 1
ATOM 4747 O O . TRP B 1 269 ? 1.456 -10.852 -1.208 1 88.06 269 TRP B O 1
ATOM 4757 N N . VAL B 1 270 ? 2.867 -9.18 -1.737 1 92.81 270 VAL B N 1
ATOM 4758 C CA . VAL B 1 270 ? 2.289 -8.891 -3.045 1 92.81 270 VAL B CA 1
ATOM 4759 C C . VAL B 1 270 ? 3.369 -8.984 -4.121 1 92.81 270 VAL B C 1
ATOM 4761 O O . VAL B 1 270 ? 4.559 -8.867 -3.826 1 92.81 270 VAL B O 1
ATOM 4764 N N . LEU B 1 271 ? 2.906 -9.273 -5.324 1 96.5 271 LEU B N 1
ATOM 4765 C CA . LEU B 1 271 ? 3.789 -9.5 -6.465 1 96.5 271 LEU B CA 1
ATOM 4766 C C . LEU B 1 271 ? 3.225 -8.844 -7.723 1 96.5 271 LEU B C 1
ATOM 4768 O O . LEU B 1 271 ? 2.025 -8.945 -7.992 1 96.5 271 LEU B O 1
ATOM 4772 N N . VAL B 1 272 ? 4.066 -8.086 -8.383 1 98 272 VAL B N 1
ATOM 4773 C CA . VAL B 1 272 ? 3.764 -7.633 -9.734 1 98 272 VAL B CA 1
ATOM 4774 C C . VAL B 1 272 ? 4.699 -8.32 -10.734 1 98 272 VAL B C 1
ATOM 4776 O O . VAL B 1 272 ? 5.918 -8.297 -10.562 1 98 272 VAL B O 1
ATOM 4779 N N . ARG B 1 273 ? 4.09 -8.93 -11.734 1 98.81 273 ARG B N 1
ATOM 4780 C CA . ARG B 1 273 ? 4.836 -9.602 -12.797 1 98.81 273 ARG B CA 1
ATOM 4781 C C . ARG B 1 273 ? 4.824 -8.773 -14.078 1 98.81 273 ARG B C 1
ATOM 4783 O O . ARG B 1 273 ? 3.758 -8.43 -14.594 1 98.81 273 ARG B O 1
ATOM 4790 N N . ASP B 1 274 ? 5.984 -8.438 -14.531 1 98.75 274 ASP B N 1
ATOM 4791 C CA . ASP B 1 274 ? 6.129 -7.836 -15.859 1 98.75 274 ASP B CA 1
ATOM 4792 C C . ASP B 1 274 ? 6.434 -8.898 -16.906 1 98.75 274 ASP B C 1
ATOM 4794 O O . ASP B 1 274 ? 7.574 -9.352 -17.031 1 98.75 274 ASP B O 1
ATOM 4798 N N . HIS B 1 275 ? 5.449 -9.211 -17.625 1 98.81 275 HIS B N 1
ATOM 4799 C CA . HIS B 1 275 ? 5.531 -10.352 -18.531 1 98.81 275 HIS B CA 1
ATOM 4800 C C . HIS B 1 275 ? 6.391 -10.031 -19.75 1 98.81 275 HIS B C 1
ATOM 4802 O O . HIS B 1 275 ? 6.984 -10.93 -20.344 1 98.81 275 HIS B O 1
ATOM 4808 N N . GLU B 1 276 ? 6.43 -8.797 -20.141 1 97.88 276 GLU B N 1
ATOM 4809 C CA . GLU B 1 276 ? 7.199 -8.398 -21.312 1 97.88 276 GLU B CA 1
ATOM 4810 C C . GLU B 1 276 ? 8.68 -8.227 -20.969 1 97.88 276 GLU B C 1
ATOM 4812 O O . GLU B 1 276 ? 9.547 -8.758 -21.672 1 97.88 276 GLU B O 1
ATOM 4817 N N . ARG B 1 277 ? 8.938 -7.539 -19.922 1 97.88 277 ARG B N 1
ATOM 4818 C CA . ARG B 1 277 ? 10.312 -7.238 -19.562 1 97.88 277 ARG B CA 1
ATOM 4819 C C . ARG B 1 277 ? 10.914 -8.352 -18.703 1 97.88 277 ARG B C 1
ATOM 4821 O O . ARG B 1 277 ? 12.117 -8.359 -18.438 1 97.88 277 ARG B O 1
ATOM 4828 N N . LYS B 1 278 ? 10.133 -9.305 -18.328 1 98.5 278 LYS B N 1
ATOM 4829 C CA . LYS B 1 278 ? 10.555 -10.445 -17.516 1 98.5 278 LYS B CA 1
ATOM 4830 C C . LYS B 1 278 ? 11.195 -9.984 -16.203 1 98.5 278 LYS B C 1
ATOM 4832 O O . LYS B 1 278 ? 12.312 -10.383 -15.883 1 98.5 278 LYS B O 1
ATOM 4837 N N . GLN B 1 279 ? 10.391 -9.258 -15.492 1 98.06 279 GLN B N 1
ATOM 4838 C CA . GLN B 1 279 ? 10.789 -8.742 -14.188 1 98.06 279 GLN B CA 1
ATOM 4839 C C . GLN B 1 279 ? 9.703 -9 -13.141 1 98.06 279 GLN B C 1
ATOM 4841 O O . GLN B 1 279 ? 8.508 -8.992 -13.461 1 98.06 279 GLN B O 1
ATOM 4846 N N . LEU B 1 280 ? 10.18 -9.266 -11.984 1 97.94 280 LEU B N 1
ATOM 4847 C CA . LEU B 1 280 ? 9.305 -9.445 -10.828 1 97.94 280 LEU B CA 1
ATOM 4848 C C . LEU B 1 280 ? 9.516 -8.328 -9.805 1 97.94 280 LEU B C 1
ATOM 4850 O O . LEU B 1 280 ? 10.656 -7.977 -9.492 1 97.94 280 LEU B O 1
ATOM 4854 N N . TYR B 1 281 ? 8.445 -7.723 -9.375 1 96.5 281 TYR B N 1
ATOM 4855 C CA . TYR B 1 281 ? 8.461 -6.75 -8.289 1 96.5 281 TYR B CA 1
ATOM 4856 C C . TYR B 1 281 ? 7.719 -7.281 -7.07 1 96.5 281 TYR B C 1
ATOM 4858 O O . TYR B 1 281 ? 6.527 -7.59 -7.152 1 96.5 281 TYR B O 1
ATOM 4866 N N . VAL B 1 282 ? 8.367 -7.348 -5.957 1 93.81 282 VAL B N 1
ATOM 4867 C CA . VAL B 1 282 ? 7.762 -8.016 -4.809 1 93.81 282 VAL B CA 1
ATOM 4868 C C . VAL B 1 282 ? 7.887 -7.133 -3.57 1 93.81 282 VAL B C 1
ATOM 4870 O O . VAL B 1 282 ? 8.859 -6.387 -3.426 1 93.81 282 VAL B O 1
ATOM 4873 N N . GLN B 1 283 ? 6.836 -7.148 -2.758 1 89.5 283 GLN B N 1
ATOM 4874 C CA . GLN B 1 283 ? 6.801 -6.508 -1.446 1 89.5 283 GLN B CA 1
ATOM 4875 C C . GLN B 1 283 ? 6.223 -7.453 -0.392 1 89.5 283 GLN B C 1
ATOM 4877 O O . GLN B 1 283 ? 5.242 -8.148 -0.647 1 89.5 283 GLN B O 1
ATOM 4882 N N . SER B 1 284 ? 6.934 -7.516 0.705 1 83.31 284 SER B N 1
ATOM 4883 C CA . SER B 1 284 ? 6.375 -8.266 1.822 1 83.31 284 SER B CA 1
ATOM 4884 C C . SER B 1 284 ? 5.57 -7.363 2.75 1 83.31 284 SER B C 1
ATOM 4886 O O . SER B 1 284 ? 5.723 -6.141 2.717 1 83.31 284 SER B O 1
ATOM 4888 N N . THR B 1 285 ? 4.719 -7.918 3.535 1 75.56 285 THR B N 1
ATOM 4889 C CA . THR B 1 285 ? 3.936 -7.168 4.512 1 75.56 285 THR B CA 1
ATOM 4890 C C . THR B 1 285 ? 4.848 -6.457 5.504 1 75.56 285 THR B C 1
ATOM 4892 O O . THR B 1 285 ? 4.531 -5.363 5.977 1 75.56 285 THR B O 1
ATOM 4895 N N . GLN B 1 286 ? 5.996 -6.992 5.695 1 74.44 286 GLN B N 1
ATOM 4896 C CA . GLN B 1 286 ? 6.895 -6.469 6.715 1 74.44 286 GLN B CA 1
ATOM 4897 C C . GLN B 1 286 ? 7.695 -5.281 6.184 1 74.44 286 GLN B C 1
ATOM 4899 O O . GLN B 1 286 ? 8.18 -4.457 6.961 1 74.44 286 GLN B O 1
ATOM 4904 N N . THR B 1 287 ? 7.875 -5.379 4.898 1 75.56 287 THR B N 1
ATOM 4905 C CA . THR B 1 287 ? 8.672 -4.301 4.324 1 75.56 287 THR B CA 1
ATOM 4906 C C . THR B 1 287 ? 7.945 -3.65 3.156 1 75.56 287 THR B C 1
ATOM 4908 O O . THR B 1 287 ? 7.457 -4.34 2.258 1 75.56 287 THR B O 1
ATOM 4911 N N . SER B 1 288 ? 7.746 -2.396 3.238 1 78 288 SER B N 1
ATOM 4912 C CA . SER B 1 288 ? 7.09 -1.646 2.174 1 78 288 SER B CA 1
ATOM 4913 C C . SER B 1 288 ? 8.086 -1.207 1.107 1 78 288 SER B C 1
ATOM 4915 O O . SER B 1 288 ? 7.809 -0.301 0.32 1 78 288 SER B O 1
ATOM 4917 N N . VAL B 1 289 ? 9.234 -1.796 1.082 1 87.38 289 VAL B N 1
ATOM 4918 C CA . VAL B 1 289 ? 10.219 -1.497 0.046 1 87.38 289 VAL B CA 1
ATOM 4919 C C . VAL B 1 289 ? 10.031 -2.451 -1.133 1 87.38 289 VAL B C 1
ATOM 4921 O O . VAL B 1 289 ? 10.109 -3.67 -0.969 1 87.38 289 VAL B O 1
ATOM 4924 N N . LEU B 1 290 ? 9.766 -1.839 -2.266 1 92.06 290 LEU B N 1
ATOM 4925 C CA . LEU B 1 290 ? 9.609 -2.635 -3.479 1 92.06 290 LEU B CA 1
ATOM 4926 C C . LEU B 1 290 ? 10.953 -3.207 -3.928 1 92.06 290 LEU B C 1
ATOM 4928 O O . LEU B 1 290 ? 11.945 -2.479 -4.016 1 92.06 290 LEU B O 1
ATOM 4932 N N . ARG B 1 291 ? 10.938 -4.48 -4.188 1 92.44 291 ARG B N 1
ATOM 4933 C CA . ARG B 1 291 ? 12.156 -5.148 -4.641 1 92.44 291 ARG B CA 1
ATOM 4934 C C . ARG B 1 291 ? 11.953 -5.777 -6.016 1 92.44 291 ARG B C 1
ATOM 4936 O O . ARG B 1 291 ? 10.875 -6.297 -6.316 1 92.44 291 ARG B O 1
ATOM 4943 N N . ARG B 1 292 ? 13.023 -5.793 -6.773 1 94.62 292 ARG B N 1
ATOM 4944 C CA . ARG B 1 292 ? 12.906 -6.289 -8.141 1 94.62 292 ARG B CA 1
ATOM 4945 C C . ARG B 1 292 ? 13.82 -7.488 -8.367 1 94.62 292 ARG B C 1
ATOM 4947 O O . ARG B 1 292 ? 14.961 -7.508 -7.891 1 94.62 292 ARG B O 1
ATOM 4954 N N . ILE B 1 293 ? 13.336 -8.492 -9 1 95.38 293 ILE B N 1
ATOM 4955 C CA . ILE B 1 293 ? 14.109 -9.578 -9.594 1 95.38 293 ILE B CA 1
ATOM 4956 C C . ILE B 1 293 ? 14.023 -9.5 -11.117 1 95.38 293 ILE B C 1
ATOM 4958 O O . ILE B 1 293 ? 12.945 -9.688 -11.695 1 95.38 293 ILE B O 1
ATOM 4962 N N . ALA B 1 294 ? 15.109 -9.227 -11.75 1 96.31 294 ALA B N 1
ATOM 4963 C CA . ALA B 1 294 ? 15.172 -9.188 -13.211 1 96.31 294 ALA B CA 1
ATOM 4964 C C . ALA B 1 294 ? 15.672 -10.508 -13.773 1 96.31 294 ALA B C 1
ATOM 4966 O O . ALA B 1 294 ? 16.844 -10.852 -13.617 1 96.31 294 ALA B O 1
ATOM 4967 N N . LEU B 1 295 ? 14.812 -11.156 -14.469 1 96.75 295 LEU B N 1
ATOM 4968 C CA . LEU B 1 295 ? 15.164 -12.492 -14.938 1 96.75 295 LEU B CA 1
ATOM 4969 C C . LEU B 1 295 ? 16.328 -12.43 -15.922 1 96.75 295 LEU B C 1
ATOM 4971 O O . LEU B 1 295 ? 17.141 -13.359 -15.984 1 96.75 295 LEU B O 1
ATOM 4975 N N . ASN B 1 296 ? 16.453 -11.336 -16.641 1 94.69 296 ASN B N 1
ATOM 4976 C CA . ASN B 1 296 ? 17.516 -11.219 -17.625 1 94.69 296 ASN B CA 1
ATOM 4977 C C . ASN B 1 296 ? 18.891 -11.062 -16.953 1 94.69 296 ASN B C 1
ATOM 4979 O O . ASN B 1 296 ? 19.922 -11.148 -17.625 1 94.69 296 ASN B O 1
ATOM 4983 N N . GLN B 1 297 ? 18.938 -10.875 -15.703 1 92.44 297 GLN B N 1
ATOM 4984 C CA . GLN B 1 297 ? 20.188 -10.734 -14.969 1 92.44 297 GLN B CA 1
ATOM 4985 C C . GLN B 1 297 ? 20.547 -12.031 -14.242 1 92.44 297 GLN B C 1
ATOM 4987 O O . GLN B 1 297 ? 21.547 -12.094 -13.523 1 92.44 297 GLN B O 1
ATOM 4992 N N . LEU B 1 298 ? 19.75 -13.078 -14.406 1 93.19 298 LEU B N 1
ATOM 4993 C CA . LEU B 1 298 ? 19.938 -14.359 -13.734 1 93.19 298 LEU B CA 1
ATOM 4994 C C . LEU B 1 298 ? 20.531 -15.391 -14.695 1 93.19 298 LEU B C 1
ATOM 4996 O O . LEU B 1 298 ? 20.438 -15.227 -15.914 1 93.19 298 LEU B O 1
ATOM 5000 N N . GLU B 1 299 ? 21.141 -16.391 -14.125 1 92.88 299 GLU B N 1
ATOM 5001 C CA . GLU B 1 299 ? 21.672 -17.516 -14.906 1 92.88 299 GLU B CA 1
ATOM 5002 C C . GLU B 1 299 ? 20.734 -18.703 -14.859 1 92.88 299 GLU B C 1
ATOM 5004 O O . GLU B 1 299 ? 20.469 -19.266 -13.789 1 92.88 299 GLU B O 1
ATOM 5009 N N . PHE B 1 300 ? 20.25 -19.125 -16.094 1 95.56 300 PHE B N 1
ATOM 5010 C CA . PHE B 1 300 ? 19.297 -20.219 -16.156 1 95.56 300 PHE B CA 1
ATOM 5011 C C . PHE B 1 300 ? 19.891 -21.406 -16.891 1 95.56 300 PHE B C 1
ATOM 5013 O O . PHE B 1 300 ? 19.188 -22.375 -17.188 1 95.56 300 PHE B O 1
ATOM 5020 N N . THR B 1 301 ? 21.125 -21.406 -17.156 1 95.44 301 THR B N 1
ATOM 5021 C CA . THR B 1 301 ? 21.75 -22.484 -17.906 1 95.44 301 THR B CA 1
ATOM 5022 C C . THR B 1 301 ? 21.766 -23.781 -17.094 1 95.44 301 THR B C 1
ATOM 5024 O O . THR B 1 301 ? 21.656 -23.75 -15.875 1 95.44 301 THR B O 1
ATOM 5027 N N . LYS B 1 302 ? 21.891 -24.828 -17.859 1 94.06 302 LYS B N 1
ATOM 5028 C CA . LYS B 1 302 ? 21.953 -26.141 -17.219 1 94.06 302 LYS B CA 1
ATOM 5029 C C . LYS B 1 302 ? 23.062 -26.203 -16.188 1 94.06 302 LYS B C 1
ATOM 5031 O O . LYS B 1 302 ? 24.203 -25.844 -16.484 1 94.06 302 LYS B O 1
ATOM 5036 N N . GLY B 1 303 ? 22.734 -26.609 -15.055 1 88.88 303 GLY B N 1
ATOM 5037 C CA . GLY B 1 303 ? 23.75 -26.812 -14.023 1 88.88 303 GLY B CA 1
ATOM 5038 C C . GLY B 1 303 ? 24.078 -25.531 -13.266 1 88.88 303 GLY B C 1
ATOM 5039 O O . GLY B 1 303 ? 24.891 -25.547 -12.344 1 88.88 303 GLY B O 1
ATOM 5040 N N . ALA B 1 304 ? 23.438 -24.5 -13.648 1 89.12 304 ALA B N 1
ATOM 5041 C CA . ALA B 1 304 ? 23.688 -23.25 -12.922 1 89.12 304 ALA B CA 1
ATOM 5042 C C . ALA B 1 304 ? 23.375 -23.422 -11.438 1 89.12 304 ALA B C 1
ATOM 5044 O O . ALA B 1 304 ? 22.484 -24.188 -11.062 1 89.12 304 ALA B O 1
ATOM 5045 N N . ILE B 1 305 ? 24.156 -22.766 -10.617 1 79.25 305 ILE B N 1
ATOM 5046 C CA . ILE B 1 305 ? 23.938 -22.781 -9.172 1 79.25 305 ILE B CA 1
ATOM 5047 C C . ILE B 1 305 ? 22.594 -22.125 -8.844 1 79.25 305 ILE B C 1
ATOM 5049 O O . ILE B 1 305 ? 22.359 -20.984 -9.242 1 79.25 305 ILE B O 1
ATOM 5053 N N . PRO B 1 306 ? 21.812 -22.891 -8.273 1 76.31 306 PRO B N 1
ATOM 5054 C CA . PRO B 1 306 ? 20.516 -22.297 -7.91 1 76.31 306 PRO B CA 1
ATOM 5055 C C . PRO B 1 306 ? 20.672 -21.125 -6.941 1 76.31 306 PRO B C 1
ATOM 5057 O O . PRO B 1 306 ? 21.5 -21.172 -6.035 1 76.31 306 PRO B O 1
ATOM 5060 N N . MET B 1 307 ? 19.984 -20.062 -7.211 1 83.94 307 MET B N 1
ATOM 5061 C CA . MET B 1 307 ? 19.906 -18.875 -6.371 1 83.94 307 MET B CA 1
ATOM 5062 C C . MET B 1 307 ? 18.516 -18.734 -5.734 1 83.94 307 MET B C 1
ATOM 5064 O O . MET B 1 307 ? 17.516 -19.078 -6.355 1 83.94 307 MET B O 1
ATOM 5068 N N . SER B 1 308 ? 18.562 -18.375 -4.469 1 86.81 308 SER B N 1
ATOM 5069 C CA . SER B 1 308 ? 17.281 -18.188 -3.801 1 86.81 308 SER B CA 1
ATOM 5070 C C . SER B 1 308 ? 17.297 -16.969 -2.893 1 86.81 308 SER B C 1
ATOM 5072 O O . SER B 1 308 ? 18.359 -16.531 -2.457 1 86.81 308 SER B O 1
ATOM 5074 N N . TRP B 1 309 ? 16.156 -16.375 -2.732 1 86.44 309 TRP B N 1
ATOM 5075 C CA . TRP B 1 309 ? 15.945 -15.25 -1.831 1 86.44 309 TRP B CA 1
ATOM 5076 C C . TRP B 1 309 ? 14.82 -15.531 -0.849 1 86.44 309 TRP B C 1
ATOM 5078 O O . TRP B 1 309 ? 13.914 -16.312 -1.145 1 86.44 309 TRP B O 1
ATOM 5088 N N . ARG B 1 310 ? 14.977 -14.867 0.297 1 81.25 310 ARG B N 1
ATOM 5089 C CA . ARG B 1 310 ? 13.875 -14.82 1.248 1 81.25 310 ARG B CA 1
ATOM 5090 C C . ARG B 1 310 ? 13.273 -13.422 1.309 1 81.25 310 ARG B C 1
ATOM 5092 O O . ARG B 1 310 ? 13.883 -12.453 0.855 1 81.25 310 ARG B O 1
ATOM 5099 N N . LEU B 1 311 ? 12.055 -13.375 1.794 1 77.44 311 LEU B N 1
ATOM 5100 C CA . LEU B 1 311 ? 11.344 -12.102 1.832 1 77.44 311 LEU B CA 1
ATOM 5101 C C . LEU B 1 311 ? 11.547 -11.406 3.172 1 77.44 311 LEU B C 1
ATOM 5103 O O . LEU B 1 311 ? 10.922 -10.375 3.447 1 77.44 311 LEU B O 1
ATOM 5107 N N . ASP B 1 312 ? 12.336 -11.859 4.023 1 73.31 312 ASP B N 1
ATOM 5108 C CA . ASP B 1 312 ? 12.562 -11.25 5.332 1 73.31 312 ASP B CA 1
ATOM 5109 C C . ASP B 1 312 ? 13.758 -10.297 5.293 1 73.31 312 ASP B C 1
ATOM 5111 O O . ASP B 1 312 ? 14.695 -10.43 6.082 1 73.31 312 ASP B O 1
ATOM 5115 N N . HIS B 1 313 ? 13.656 -9.273 4.594 1 70.56 313 HIS B N 1
ATOM 5116 C CA . HIS B 1 313 ? 14.75 -8.32 4.445 1 70.56 313 HIS B CA 1
ATOM 5117 C C . HIS B 1 313 ? 14.812 -7.355 5.625 1 70.56 313 HIS B C 1
ATOM 5119 O O . HIS B 1 313 ? 13.773 -6.98 6.18 1 70.56 313 HIS B O 1
ATOM 5125 N N . THR B 1 314 ? 16.047 -6.988 5.836 1 74.06 314 THR B N 1
ATOM 5126 C CA . THR B 1 314 ? 16.266 -6.117 6.988 1 74.06 314 THR B CA 1
ATOM 5127 C C . THR B 1 314 ? 16.078 -4.652 6.602 1 74.06 314 THR B C 1
ATOM 5129 O O . THR B 1 314 ? 15.734 -3.822 7.445 1 74.06 314 THR B O 1
ATOM 5132 N N . VAL B 1 315 ? 16.328 -4.332 5.402 1 84.44 315 VAL B N 1
ATOM 5133 C CA . VAL B 1 315 ? 16.141 -2.951 4.969 1 84.44 315 VAL B CA 1
ATOM 5134 C C . VAL B 1 315 ? 14.664 -2.695 4.684 1 84.44 315 VAL B C 1
ATOM 5136 O O . VAL B 1 315 ? 14.102 -3.26 3.746 1 84.44 315 VAL B O 1
ATOM 5139 N N . TRP B 1 316 ? 14.023 -1.876 5.52 1 88.88 316 TRP B N 1
ATOM 5140 C CA . TRP B 1 316 ? 12.586 -1.693 5.355 1 88.88 316 TRP B CA 1
ATOM 5141 C C . TRP B 1 316 ? 12.258 -0.238 5.039 1 88.88 316 TRP B C 1
ATOM 5143 O O . TRP B 1 316 ? 11.094 0.111 4.844 1 88.88 316 TRP B O 1
ATOM 5153 N N . PHE B 1 317 ? 13.289 0.616 4.988 1 90.88 317 PHE B N 1
ATOM 5154 C CA . PHE B 1 317 ? 13.18 1.975 4.473 1 90.88 317 PHE B CA 1
ATOM 5155 C C . PHE B 1 317 ? 14.516 2.461 3.93 1 90.88 317 PHE B C 1
ATOM 5157 O O . PHE B 1 317 ? 15.547 1.817 4.137 1 90.88 317 PHE B O 1
ATOM 5164 N N . ILE B 1 318 ? 14.516 3.582 3.15 1 88.88 318 ILE B N 1
ATOM 5165 C CA . ILE B 1 318 ? 15.711 4.301 2.73 1 88.88 318 ILE B CA 1
ATOM 5166 C C . ILE B 1 318 ? 15.742 5.68 3.385 1 88.88 318 ILE B C 1
ATOM 5168 O O . ILE B 1 318 ? 14.742 6.402 3.371 1 88.88 318 ILE B O 1
ATOM 5172 N N . ASP B 1 319 ? 16.859 6.09 3.953 1 90.44 319 ASP B N 1
ATOM 5173 C CA . ASP B 1 319 ? 16.984 7.414 4.551 1 90.44 319 ASP B CA 1
ATOM 5174 C C . ASP B 1 319 ? 17.016 8.5 3.479 1 90.44 319 ASP B C 1
ATOM 5176 O O . ASP B 1 319 ? 17.75 8.383 2.498 1 90.44 319 ASP B O 1
ATOM 5180 N N . MET B 1 320 ? 16.188 9.508 3.631 1 84.69 320 MET B N 1
ATOM 5181 C CA . MET B 1 320 ? 16.141 10.617 2.682 1 84.69 320 MET B CA 1
ATOM 5182 C C . MET B 1 320 ? 17.469 11.375 2.652 1 84.69 320 MET B C 1
ATOM 5184 O O . MET B 1 320 ? 17.828 11.945 1.624 1 84.69 320 MET B O 1
ATOM 5188 N N . GLU B 1 321 ? 18.062 11.523 3.795 1 69.38 321 GLU B N 1
ATOM 5189 C CA . GLU B 1 321 ? 19.312 12.273 3.916 1 69.38 321 GLU B CA 1
ATOM 5190 C C . GLU B 1 321 ? 20.359 11.758 2.943 1 69.38 321 GLU B C 1
ATOM 5192 O O . GLU B 1 321 ? 21.281 12.492 2.568 1 69.38 321 GLU B O 1
ATOM 5197 N N . ASN B 1 322 ? 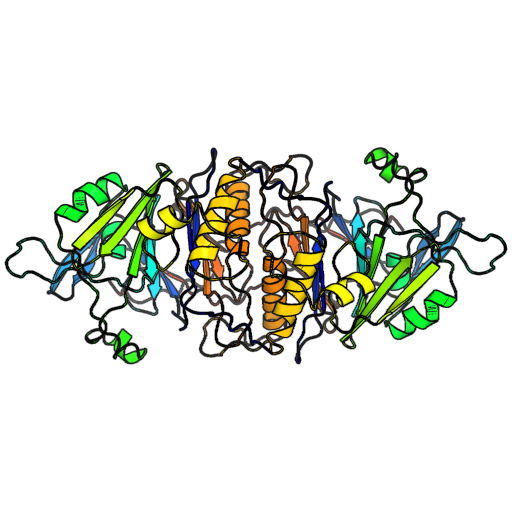20.266 10.625 2.674 1 59.66 322 ASN B N 1
ATOM 5198 C CA . ASN B 1 322 ? 21.25 10.008 1.785 1 59.66 322 ASN B CA 1
ATOM 5199 C C . ASN B 1 322 ? 20.938 10.289 0.32 1 59.66 322 ASN B C 1
ATOM 5201 O O . ASN B 1 322 ? 21.719 9.938 -0.567 1 59.66 322 ASN B O 1
ATOM 5205 N N . THR B 1 323 ? 19.859 10.883 0.198 1 59.72 323 THR B N 1
ATOM 5206 C CA . THR B 1 323 ? 19.5 11.148 -1.188 1 59.72 323 THR B CA 1
ATOM 5207 C C . THR B 1 323 ? 19.625 12.641 -1.499 1 59.72 323 THR B C 1
ATOM 5209 O O . THR B 1 323 ? 20.062 13.422 -0.655 1 59.72 323 THR B O 1
ATOM 5212 N N . SER B 1 324 ? 18.984 13.266 -2.598 1 51.28 324 SER B N 1
ATOM 5213 C CA . SER B 1 324 ? 19.219 14.578 -3.189 1 51.28 324 SER B CA 1
ATOM 5214 C C . SER B 1 324 ? 18.781 15.695 -2.254 1 51.28 324 SER B C 1
ATOM 5216 O O . SER B 1 324 ? 17.578 15.875 -2.018 1 51.28 324 SER B O 1
ATOM 5218 N N . LEU B 1 325 ? 19.672 16.016 -1.31 1 53.91 325 LEU B N 1
ATOM 5219 C CA . LEU B 1 325 ? 19.531 17.281 -0.572 1 53.91 325 LEU B CA 1
ATOM 5220 C C . LEU B 1 325 ? 19.734 18.469 -1.492 1 53.91 325 LEU B C 1
ATOM 5222 O O . LEU B 1 325 ? 20.688 18.5 -2.275 1 53.91 325 LEU B O 1
ATOM 5226 N N . HIS B 1 326 ? 18.578 19.062 -1.838 1 51.31 326 HIS B N 1
ATOM 5227 C CA . HIS B 1 326 ? 18.859 20.328 -2.514 1 51.31 326 HIS B CA 1
ATOM 5228 C C . HIS B 1 326 ? 18.797 21.5 -1.541 1 51.31 326 HIS B C 1
ATOM 5230 O O . HIS B 1 326 ? 17.875 21.594 -0.734 1 51.31 326 HIS B O 1
ATOM 5236 N N . SER B 1 327 ? 19.969 22.016 -1.356 1 46.88 327 SER B N 1
ATOM 5237 C CA . SER B 1 327 ? 19.984 23.281 -0.61 1 46.88 327 SER B CA 1
ATOM 5238 C C . SER B 1 327 ? 19.047 24.297 -1.243 1 46.88 327 SER B C 1
ATOM 5240 O O . SER B 1 327 ? 19.047 24.484 -2.463 1 46.88 327 SER B O 1
ATOM 5242 N N . ILE B 1 328 ? 17.922 24.453 -0.667 1 48.03 328 ILE B N 1
ATOM 5243 C CA . ILE B 1 328 ? 17.094 25.531 -1.186 1 48.03 328 ILE B CA 1
ATOM 5244 C C . ILE B 1 328 ? 17.469 26.844 -0.504 1 48.03 328 ILE B C 1
ATOM 5246 O O . ILE B 1 328 ? 17.922 26.844 0.641 1 48.03 328 ILE B O 1
ATOM 5250 N N . GLU B 1 329 ? 17.547 27.891 -1.314 1 45.31 329 GLU B N 1
ATOM 5251 C CA . GLU B 1 329 ? 17.719 29.234 -0.777 1 45.31 329 GLU B CA 1
ATOM 5252 C C . GLU B 1 329 ? 16.75 29.5 0.369 1 45.31 329 GLU B C 1
ATOM 5254 O O . GLU B 1 329 ? 15.617 29 0.365 1 45.31 329 GLU B O 1
ATOM 5259 N N . LYS B 1 330 ? 17.344 30.078 1.457 1 47.41 330 LYS B N 1
ATOM 5260 C CA . LYS B 1 330 ? 16.703 30.469 2.709 1 47.41 330 LYS B CA 1
ATOM 5261 C C . LYS B 1 330 ? 15.352 31.109 2.451 1 47.41 330 LYS B C 1
ATOM 5263 O O . LYS B 1 330 ? 15.258 32.094 1.719 1 47.41 330 LYS B O 1
ATOM 5268 N N . ARG B 1 331 ? 14.281 30.438 2.621 1 47.47 331 ARG B N 1
ATOM 5269 C CA . ARG B 1 331 ? 13.008 31.031 2.23 1 47.47 331 ARG B CA 1
ATOM 5270 C C . ARG B 1 331 ? 12.305 31.656 3.43 1 47.47 331 ARG B C 1
ATOM 5272 O O . ARG B 1 331 ? 11.203 32.188 3.299 1 47.47 331 ARG B O 1
ATOM 5279 N N . TYR B 1 332 ? 13 31.312 4.711 1 43.16 332 TYR B N 1
ATOM 5280 C CA . TYR B 1 332 ? 12.438 32 5.863 1 43.16 332 TYR B CA 1
ATOM 5281 C C . TYR B 1 332 ? 13.375 33.125 6.348 1 43.16 332 TYR B C 1
ATOM 5283 O O . TYR B 1 332 ? 14.594 33 6.191 1 43.16 332 TYR B O 1
#

Secondary structure (DSSP, 8-state):
------------EEEE---SS--EEEEEEE-SS----EEEEE-TT-EEE-TT--EEE-SS-EEEEESTT-S-EEEEEETTS-EEEEEE-TT--PPPP-TT--SPEES-HHHHHHHH-SSHHHHHHHGGGSEE----GGG-HHHHHTT-TT-S---EEEEEE-TTS-EEEEEEETTEEEEEE-TT-EE-SSS-HHHHHHHGGG--------HHHHHHHHHHHHHS-------TTSTT--S-HHHHHHHHHHHHHHTTSPP--BTTB-EEEEEEEETTTTEEEEEETTEEEEEEEEGGGS--STTPPPEEEES--S---EEGGGS--EE-----/------------EEEE---SS--EEEEEEE-SS----EEEEE-TT-EEE-TTS-EEE-SS-EEEEESTT-S-EEEEEETTS-EEEEEE-TT--PPPP-TT--SPEES-HHHHHHHH-SSHHHHHHHGGGSEE----GGG-HHHHHTT-TT-S---EEEEEE-TTS-EEEEEEETTEEEEEE-TT-EE-SSS-HHHHHHHTTT--------HHHHHHHHHHHHHS-------TTSTT--S-HHHHHHHHHHHHHHTTSPP--BTTB-EEEEEEEETTTTEEEEEESS----EEEEGGGS--STTPPPEEEES--S---EEGGGS--EE-----

Sequence (664 aa):
MTLFFIELINGCSDFLLNSTSNVLSGRSMDFIVDLHTTMEVVPIESKFIELTGHIWYNRYGFVSFNVENVPFAVDGLNTKGLSAAWLYLEGTKYPEYDVNDKRPAISNLCSYILGNYASIEQVIAGIKNIQPVGLDLSVLPQAQEAGWGPLKYLPMHLALHDAFGKSFVIEFLNGQTFVFDNPLGVLTNAPSLQQQLERLSTASPDMSYSSTDRFQRLVRLNAAFNQDEFDTDTITISSDNAQ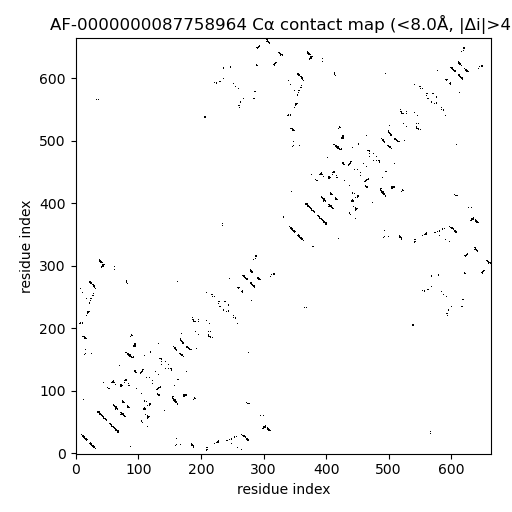NGVTRALHLLNSVVQPLVAPSFASEWVLVRDHERKQLYVQSTQTSVLRRIALNQLEFTKGAIPMSWRLDHTVWFIDMENTSLHSIEKRYMTLFFIELINGCSDFLLNSTSNVLSGRSMDFIVDLHTTMEVVPIESKFIELTGHIWYNRYGFVSFNVENVPFAVDGLNTKGLSAAWLYLEGTKYPEYDVNDKRPAISNLCSYILGNYASIEQVIAGIKNIQPVGLDLSVLPQAQEAGWGPLKYLPMHLALHDAFGKSFVIEFLNGQTFVFDNPLGVLTNAPSLQQQLERLSTASPDMSYSSTDRFQRLVRLNAAFNQDEFDTDTITISSDNAQNGVTRALHLLNSVVQPLVAPSFASEWVLVRDHERKQLYVQSTQTSVLRRIALNQLEFTKGAIPMSWRLDHTVWFIDMENTSLHSIEKRY